Protein AF-0000000078901269 (afdb_homodimer)

Sequence (686 aa):
MTAVLRATETAPAAKPAVEALRDRLRAEAEVEPDPVHTEPATKKTQIIAIYGKGGIGKSFTLANLSYMMAQQGKKVLLIGCDPKSDTTSLLFGGKACPTIIETSTRKKLAGEQVEIGDVCFKRDGVFAMELGGPEVGRGCGGRGIIHGFETLEKLGFHDWGFDFVLLDFLGDVVCGGFGLPIARDMCQKVIVVGSNDLQSLYVANNVCSAVEYFRKLGGNVGVAGMVINKDDGTGEAAAFAEAAGIPVLASIPANEDIRRKSANYEIVARPGAQWGPMFEELARNVADAPPRRPSPLSQDGLLGLFKGESVGRNVVLEPATMEDMCGSTAVSKPSLEVIYDNVMTAVLRATETAPAAKPAVEALRDRLRAEAEVEPDPVHTEPATKKTQIIAIYGKGGIGKSFTLANLSYMMAQQGKKVLLIGCDPKSDTTSLLFGGKACPTIIETSTRKKLAGEQVEIGDVCFKRDGVFAMELGGPEVGRGCGGRGIIHGFETLEKLGFHDWGFDFVLLDFLGDVVCGGFGLPIARDMCQKVIVVGSNDLQSLYVANNVCSAVEYFRKLGGNVGVAGMVINKDDGTGEAAAFAEAAGIPVLASIPANEDIRRKSANYEIVARPGAQWGPMFEELARNVADAPPRRPSPLSQDGLLGLFKGESVGRNVVLEPATMEDMCGSTAVSKPSLEVIYDNV

Nearest PDB structures (foldseek):
  8q5v-assembly2_D  TM=9.188E-01  e=3.242E-25  Methanothermococcus thermolithotrophicus DSM 2095
  6n4l-assembly1_A  TM=9.220E-01  e=9.668E-25  Azotobacter vinelandii
  6q93-assembly3_E  TM=8.812E-01  e=4.410E-24  Azotobacter vinelandii DJ
  6q93-assembly1_B  TM=9.128E-01  e=5.001E-23  Azotobacter vinelandii DJ
  2afi-assembly1_H  TM=9.186E-01  e=6.000E-23  Azotobacter vinelandii

Solvent-accessible surface area (backbone atoms only — not comparable to full-atom values): 36587 Å² total; per-residue (Å²): 137,83,82,77,77,76,77,75,79,74,73,79,76,76,68,55,44,64,54,47,50,47,47,43,56,46,48,62,66,57,61,68,73,73,79,77,81,82,69,90,70,73,89,70,52,45,28,35,39,34,32,18,27,84,85,57,46,59,40,61,50,48,38,26,35,42,39,34,37,20,74,71,70,39,41,34,36,39,35,18,55,26,57,82,44,58,39,55,17,43,65,41,37,48,34,77,69,54,24,40,48,62,49,44,51,54,27,51,76,69,73,42,78,83,51,62,48,67,34,27,29,46,54,80,62,26,32,38,34,25,30,28,52,59,65,62,66,79,44,41,72,24,55,33,48,51,51,38,50,51,52,39,50,74,72,38,56,87,62,42,64,39,51,33,36,42,34,40,40,56,23,66,60,64,30,72,31,63,36,37,44,50,64,63,49,67,26,55,26,29,34,32,35,30,28,65,45,69,68,25,43,50,19,40,36,45,51,32,30,32,40,45,45,34,34,77,47,69,35,74,32,18,38,34,22,29,37,32,29,56,37,79,75,84,49,39,41,59,51,46,30,58,66,21,59,32,49,75,49,41,73,41,62,58,44,68,68,58,52,51,34,52,73,64,20,43,77,57,29,44,82,89,41,96,47,9,62,60,35,51,47,31,41,50,37,63,72,64,44,60,55,29,78,46,42,51,66,52,71,68,57,55,52,55,63,64,59,54,96,72,64,20,73,82,53,78,86,40,58,36,49,70,56,73,43,39,37,85,74,69,62,79,72,72,75,79,74,78,74,75,72,87,122,138,83,82,76,78,76,78,76,77,73,72,79,76,76,69,55,42,64,55,49,52,46,47,45,54,47,49,62,68,56,59,68,73,73,79,77,81,82,69,90,69,78,88,70,50,45,29,34,38,35,31,18,28,83,86,57,45,60,39,62,50,48,38,27,34,41,39,33,37,20,73,70,69,39,40,32,36,40,36,18,55,28,58,82,44,59,38,56,17,44,66,41,37,48,34,76,72,55,24,41,47,61,48,43,52,54,27,50,76,70,73,44,77,82,51,63,48,66,35,27,30,45,54,79,62,25,33,37,33,26,30,29,53,61,65,61,66,79,43,42,72,22,54,32,50,52,52,38,49,51,52,38,52,74,72,39,56,88,62,42,65,38,50,32,35,42,35,40,40,56,24,66,59,62,32,70,32,64,38,36,43,50,64,64,50,66,25,55,26,28,36,32,36,29,28,66,45,69,68,26,44,50,20,41,36,45,51,32,30,33,40,46,44,35,33,77,47,70,36,74,32,16,39,34,22,30,36,32,30,56,37,78,75,83,49,39,41,61,52,46,29,58,68,22,59,33,49,75,48,42,73,41,61,58,45,70,68,59,52,52,34,51,75,64,22,43,78,57,29,44,82,89,42,94,47,9,63,61,34,51,47,31,40,51,37,60,74,65,42,59,55,29,78,46,41,50,65,52,73,68,56,53,52,54,64,63,58,54,95,72,65,20,74,84,54,78,86,38,57,36,48,69,56,73,44,38,36,86,76,68,61,79,72,71,76,79,73,77,72,76,70,87,121

Foldseek 3Di:
DDPDPPPPPPDPDDDPPVVVLVVLVVVLVPPPQDQDPPDDADLDAAEEEEEWAPPLCLLVLVLQLQLLCQVVVFQEEEEELEQVQCSCCLVVQNDGADAPVVQCVVQVVVVHHDACVRAWDDDNNYIYGYHHADDPPSDDSLSSLSVSVVSCVVNPVSVDPGNYYYYYAYQQDPDPRRLVCLLSVVHAEYEYEAEQDLSGLVSVLVVLVSNLVSVVVVTRYFYLAYEYEQYDPPCLVVVQCVQFVHYHQAYHHNDPVSVVCVVSSHHQCDPPHPCVVRSVSSNVSVSPGGGDRTRRDDPCRSVVSVDDPDPCVPPDDDDDDPCNVPPPPPPPPPPPPPPPPPD/DDPDPPDPPPDPDDDPPVVVLVVLVVVLVPPPQDQDPPDDADLDAAEEEEEWAPPLCLLVLVLQLQLLCQVVVFQEEEEELEQVQCSCCLVVQNDGADAPVVQCVVQVVVVHHDACVRAWDDDNNYIYGYHHADDPPSDDSLSSLSVSVVSCVVNPVSVDPGNYYYYYAYQQDPDPRRLVCLLSVVHAEYEYEAEQDLSGLVSVLVVLVSNLVSVVVVTRYFYLAYEYEQYDPPCLVVVQCVQFVHYHQAYHHNDPVSVVCVVSSHHQCDPPHPCVVRSVSSSVSVSPGGGDRTRRDDPVRSVVSVDDPDPCVPPDDDDDDPCNVPPPPPPPPPPPPPPPPPD

Structure (mmCIF, N/CA/C/O backbone):
data_AF-0000000078901269-model_v1
#
loop_
_entity.id
_entity.type
_entity.pdbx_description
1 polymer 'Chlorophyllide reductase iron protein subunit X'
#
loop_
_atom_site.group_PDB
_atom_site.id
_atom_site.type_symbol
_atom_site.label_atom_id
_atom_site.label_alt_id
_atom_site.label_comp_id
_atom_site.label_asym_id
_atom_site.label_entity_id
_atom_site.label_seq_id
_atom_site.pdbx_PDB_ins_code
_atom_site.Cartn_x
_atom_site.Cartn_y
_atom_site.Cartn_z
_atom_site.occupancy
_atom_site.B_iso_or_equiv
_atom_site.auth_seq_id
_atom_site.auth_comp_id
_atom_site.auth_asym_id
_atom_site.auth_atom_id
_atom_site.pdbx_PDB_model_num
ATOM 1 N N . MET A 1 1 ? -28.328 -19.609 61.062 1 29.62 1 MET A N 1
ATOM 2 C CA . MET A 1 1 ? -27.625 -20.094 59.844 1 29.62 1 MET A CA 1
ATOM 3 C C . MET A 1 1 ? -27.156 -18.938 59 1 29.62 1 MET A C 1
ATOM 5 O O . MET A 1 1 ? -27.969 -18.203 58.406 1 29.62 1 MET A O 1
ATOM 9 N N . THR A 1 2 ? -26.016 -18.266 59.312 1 26.92 2 THR A N 1
ATOM 10 C CA . THR A 1 2 ? -25.391 -17.047 58.812 1 26.92 2 THR A CA 1
ATOM 11 C C . THR A 1 2 ? -24.797 -17.25 57.438 1 26.92 2 THR A C 1
ATOM 13 O O . THR A 1 2 ? -23.922 -18.094 57.25 1 26.92 2 THR A O 1
ATOM 16 N N . ALA A 1 3 ? -25.562 -17 56.312 1 30.73 3 ALA A N 1
ATOM 17 C CA . ALA A 1 3 ? -25.156 -17.094 54.906 1 30.73 3 ALA A CA 1
ATOM 18 C C . ALA A 1 3 ? -23.891 -16.281 54.656 1 30.73 3 ALA A C 1
ATOM 20 O O . ALA A 1 3 ? -23.859 -15.062 54.875 1 30.73 3 ALA A O 1
ATOM 21 N N . VAL A 1 4 ? -22.719 -16.859 54.75 1 30.45 4 VAL A N 1
ATOM 22 C CA . VAL A 1 4 ? -21.406 -16.281 54.469 1 30.45 4 VAL A CA 1
ATOM 23 C C . VAL A 1 4 ? -21.359 -15.797 53.031 1 30.45 4 VAL A C 1
ATOM 25 O O . VAL A 1 4 ? -21.625 -16.562 52.094 1 30.45 4 VAL A O 1
ATOM 28 N N . LEU A 1 5 ? -21.516 -14.531 52.719 1 29.55 5 LEU A N 1
ATOM 29 C CA . LEU A 1 5 ? -21.406 -13.844 51.438 1 29.55 5 LEU A CA 1
ATOM 30 C C . LEU A 1 5 ? -20.062 -14.125 50.781 1 29.55 5 LEU A C 1
ATOM 32 O O . LEU A 1 5 ? -19.016 -13.789 51.344 1 29.55 5 LEU A O 1
ATOM 36 N N . ARG A 1 6 ? -19.938 -15.242 50.031 1 29.81 6 ARG A N 1
ATOM 37 C CA . ARG A 1 6 ? -18.75 -15.539 49.25 1 29.81 6 ARG A CA 1
ATOM 38 C C . ARG A 1 6 ? -18.297 -14.328 48.469 1 29.81 6 ARG A C 1
ATOM 40 O O . ARG A 1 6 ? -19.078 -13.742 47.719 1 29.81 6 ARG A O 1
ATOM 47 N N . ALA A 1 7 ? -17.188 -13.695 48.906 1 31.67 7 ALA A N 1
ATOM 48 C CA . ALA A 1 7 ? -16.438 -12.617 48.281 1 31.67 7 ALA A CA 1
ATOM 49 C C . ALA A 1 7 ? -16.234 -12.906 46.781 1 31.67 7 ALA A C 1
ATOM 51 O O . ALA A 1 7 ? -15.68 -13.945 46.438 1 31.67 7 ALA A O 1
ATOM 52 N N . THR A 1 8 ? -17.094 -12.422 45.906 1 31.47 8 THR A N 1
ATOM 53 C CA . THR A 1 8 ? -17.016 -12.492 44.438 1 31.47 8 THR A CA 1
ATOM 54 C C . THR A 1 8 ? -15.602 -12.148 43.969 1 31.47 8 THR A C 1
ATOM 56 O O . THR A 1 8 ? -15.047 -11.117 44.344 1 31.47 8 THR A O 1
ATOM 59 N N . GLU A 1 9 ? -14.727 -13.109 43.719 1 32.41 9 GLU A N 1
ATOM 60 C CA . GLU A 1 9 ? -13.422 -13.031 43.062 1 32.41 9 GLU A CA 1
ATOM 61 C C . GLU A 1 9 ? -13.461 -12.078 41.875 1 32.41 9 GLU A C 1
ATOM 63 O O . GLU A 1 9 ? -14.266 -12.25 40.969 1 32.41 9 GLU A O 1
ATOM 68 N N . THR A 1 10 ? -13.148 -10.758 42.156 1 31.56 10 THR A N 1
ATOM 69 C CA . THR A 1 10 ? -13.008 -9.688 41.156 1 31.56 10 THR A CA 1
ATOM 70 C C . THR A 1 10 ? -12.227 -10.18 39.938 1 31.56 10 THR A C 1
ATOM 72 O O . THR A 1 10 ? -11.172 -10.805 40.094 1 31.56 10 THR A O 1
ATOM 75 N N . ALA A 1 11 ? -12.93 -10.453 38.812 1 33.09 11 ALA A N 1
ATOM 76 C CA . ALA A 1 11 ? -12.352 -10.773 37.5 1 33.09 11 ALA A CA 1
ATOM 77 C C . ALA A 1 11 ? -11.07 -9.977 37.281 1 33.09 11 ALA A C 1
ATOM 79 O O . ALA A 1 11 ? -10.984 -8.805 37.625 1 33.09 11 ALA A O 1
ATOM 80 N N . PRO A 1 12 ? -9.914 -10.625 37.062 1 34.69 12 PRO A N 1
ATOM 81 C CA . PRO A 1 12 ? -8.656 -9.906 36.844 1 34.69 12 PRO A CA 1
ATOM 82 C C . PRO A 1 12 ? -8.82 -8.695 35.938 1 34.69 12 PRO A C 1
ATOM 84 O O . PRO A 1 12 ? -9.672 -8.695 35.031 1 34.69 12 PRO A O 1
ATOM 87 N N . ALA A 1 13 ? -8.547 -7.484 36.375 1 35.19 13 ALA A N 1
ATOM 88 C CA . ALA A 1 13 ? -8.586 -6.215 35.656 1 35.19 13 ALA A CA 1
ATOM 89 C C . ALA A 1 13 ? -8.055 -6.367 34.25 1 35.19 13 ALA A C 1
ATOM 91 O O . ALA A 1 13 ? -6.988 -6.949 34.031 1 35.19 13 ALA A O 1
ATOM 92 N N . ALA A 1 14 ? -8.961 -6.305 33.281 1 38 14 ALA A N 1
ATOM 93 C CA . ALA A 1 14 ? -8.664 -6.352 31.844 1 38 14 ALA A CA 1
ATOM 94 C C . ALA A 1 14 ? -7.355 -5.629 31.531 1 38 14 ALA A C 1
ATOM 96 O O . ALA A 1 14 ? -7.168 -4.477 31.922 1 38 14 ALA A O 1
ATOM 97 N N . LYS A 1 15 ? -6.312 -6.312 31.25 1 44.53 15 LYS A N 1
ATOM 98 C CA . LYS A 1 15 ? -5.012 -5.742 30.906 1 44.53 15 LYS A CA 1
ATOM 99 C C . LYS A 1 15 ? -5.164 -4.551 29.969 1 44.53 15 LYS A C 1
ATOM 101 O O . LYS A 1 15 ? -5.957 -4.594 29.031 1 44.53 15 LYS A O 1
ATOM 106 N N . PRO A 1 16 ? -4.66 -3.383 30.281 1 42.88 16 PRO A N 1
ATOM 107 C CA . PRO A 1 16 ? -4.809 -2.229 29.391 1 42.88 16 PRO A CA 1
ATOM 108 C C . PRO A 1 16 ? -4.484 -2.555 27.938 1 42.88 16 PRO A C 1
ATOM 110 O O . PRO A 1 16 ? -3.645 -3.42 27.672 1 42.88 16 PRO A O 1
ATOM 113 N N . ALA A 1 17 ? -5.289 -2.162 27.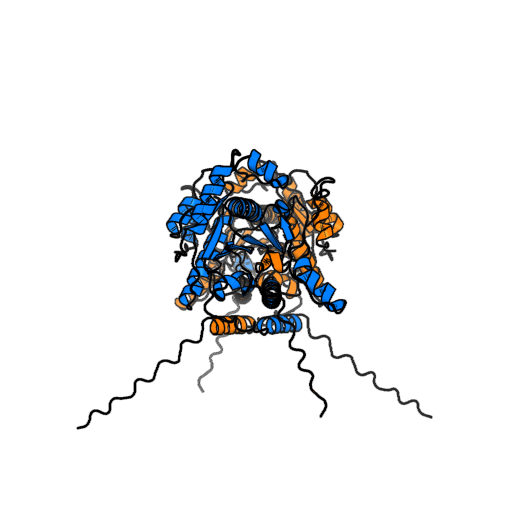109 1 47.38 17 ALA A N 1
ATOM 114 C CA . ALA A 1 17 ? -5.273 -2.414 25.672 1 47.38 17 ALA A CA 1
ATOM 115 C C . ALA A 1 17 ? -3.854 -2.33 25.109 1 47.38 17 ALA A C 1
ATOM 117 O O . ALA A 1 17 ? -3.473 -3.121 24.25 1 47.38 17 ALA A O 1
ATOM 118 N N . VAL A 1 18 ? -3.082 -1.47 25.641 1 46.75 18 VAL A N 1
ATOM 119 C CA . VAL A 1 18 ? -1.693 -1.274 25.25 1 46.75 18 VAL A CA 1
ATOM 120 C C . VAL A 1 18 ? -0.869 -2.506 25.609 1 46.75 18 VAL A C 1
ATOM 122 O O . VAL A 1 18 ? -0.021 -2.951 24.844 1 46.75 18 VAL A O 1
ATOM 125 N N . GLU A 1 19 ? -1.131 -2.971 26.734 1 51.53 19 GLU A N 1
ATOM 126 C CA . GLU A 1 19 ? -0.401 -4.152 27.188 1 51.53 19 GLU A CA 1
ATOM 127 C C . GLU A 1 19 ? -0.79 -5.383 26.375 1 51.53 19 GLU A C 1
ATOM 129 O O . GLU A 1 19 ? 0.065 -6.203 26.047 1 51.53 19 GLU A O 1
ATOM 134 N N . ALA A 1 20 ? -1.942 -5.383 26.125 1 50.22 20 ALA A N 1
ATOM 135 C CA . ALA A 1 20 ? -2.389 -6.508 25.312 1 50.22 20 ALA A CA 1
ATOM 136 C C . ALA A 1 20 ? -1.814 -6.426 23.906 1 50.22 20 ALA A C 1
ATOM 138 O O . ALA A 1 20 ? -1.394 -7.438 23.344 1 50.22 20 ALA A O 1
ATOM 139 N N . LEU A 1 21 ? -1.851 -5.254 23.344 1 48.81 21 LEU A N 1
ATOM 140 C CA . LEU A 1 21 ? -1.222 -5.078 22.031 1 48.81 21 LEU A CA 1
ATOM 141 C C . LEU A 1 21 ? 0.27 -5.391 22.109 1 48.81 21 LEU A C 1
ATOM 143 O O . LEU A 1 21 ? 0.813 -6.043 21.219 1 48.81 21 LEU A O 1
ATOM 147 N N . ARG A 1 22 ? 0.802 -5.023 23.219 1 47.97 22 ARG A N 1
ATOM 148 C CA . ARG A 1 22 ? 2.203 -5.336 23.469 1 47.97 22 ARG A CA 1
ATOM 149 C C . ARG A 1 22 ? 2.43 -6.844 23.516 1 47.97 22 ARG A C 1
ATOM 151 O O . ARG A 1 22 ? 3.398 -7.348 22.938 1 47.97 22 ARG A O 1
ATOM 158 N N . ASP A 1 23 ? 1.684 -7.477 24.234 1 49.25 23 ASP A N 1
ATOM 159 C CA . ASP A 1 23 ? 1.761 -8.93 24.375 1 49.25 23 ASP A CA 1
ATOM 160 C C . ASP A 1 23 ? 1.513 -9.625 23.047 1 49.25 23 ASP A C 1
ATOM 162 O O . ASP A 1 23 ? 2.178 -10.609 22.719 1 49.25 23 ASP A O 1
ATOM 166 N N . ARG A 1 24 ? 0.74 -9.047 22.453 1 47.38 24 ARG A N 1
ATOM 167 C CA . ARG A 1 24 ? 0.407 -9.648 21.172 1 47.38 24 ARG A CA 1
ATOM 168 C C . ARG A 1 24 ? 1.515 -9.414 20.156 1 47.38 24 ARG A C 1
ATOM 170 O O . ARG A 1 24 ? 1.889 -10.328 19.406 1 47.38 24 ARG A O 1
ATOM 177 N N . LEU A 1 25 ? 1.913 -8.234 20.172 1 45.38 25 LEU A N 1
ATOM 178 C CA . LEU A 1 25 ? 3.045 -7.953 19.297 1 45.38 25 LEU A CA 1
ATOM 179 C C . LEU A 1 25 ? 4.273 -8.758 19.734 1 45.38 25 LEU A C 1
ATOM 181 O O . LEU A 1 25 ? 5.023 -9.242 18.875 1 45.38 25 LEU A O 1
ATOM 185 N N . ARG A 1 26 ? 4.375 -9.023 21 1 44.47 26 ARG A N 1
ATOM 186 C CA . ARG A 1 26 ? 5.387 -9.906 21.562 1 44.47 26 ARG A CA 1
ATOM 187 C C . ARG A 1 26 ? 5.113 -11.359 21.188 1 44.47 26 ARG A C 1
ATOM 189 O O . ARG A 1 26 ? 6.035 -12.102 20.844 1 44.47 26 ARG A O 1
ATOM 196 N N . ALA A 1 27 ? 3.996 -11.758 21.406 1 44.81 27 ALA A N 1
ATOM 197 C CA . ALA A 1 27 ? 3.621 -13.125 21.078 1 44.81 27 ALA A CA 1
ATOM 198 C C . ALA A 1 27 ? 3.777 -13.391 19.578 1 44.81 27 ALA A C 1
ATOM 200 O O . ALA A 1 27 ? 4.211 -14.469 19.172 1 44.81 27 ALA A O 1
ATOM 201 N N . GLU A 1 28 ? 3.34 -12.539 18.859 1 40.75 28 GLU A N 1
ATOM 202 C CA . GLU A 1 28 ? 3.486 -12.68 17.406 1 40.75 28 GLU A CA 1
ATOM 203 C C . GLU A 1 28 ? 4.957 -12.695 17 1 40.75 28 GLU A C 1
ATOM 205 O O . GLU A 1 28 ? 5.352 -13.422 16.094 1 40.75 28 GLU A O 1
ATOM 210 N N . ALA A 1 29 ? 5.715 -11.914 17.688 1 37.09 29 ALA A N 1
ATOM 211 C CA . ALA A 1 29 ? 7.164 -11.922 17.5 1 37.09 29 ALA A CA 1
ATOM 212 C C . ALA A 1 29 ? 7.773 -13.227 18 1 37.09 29 ALA A C 1
ATOM 214 O O . ALA A 1 29 ? 8.875 -13.602 17.594 1 37.09 29 ALA A O 1
ATOM 215 N N . GLU A 1 30 ? 7.066 -13.898 18.906 1 37.66 30 GLU A N 1
ATOM 216 C CA . GLU A 1 30 ? 7.574 -15.117 19.531 1 37.66 30 GLU A CA 1
ATOM 217 C C . GLU A 1 30 ? 7.246 -16.344 18.672 1 37.66 30 GLU A C 1
ATOM 219 O O . GLU A 1 30 ? 7.723 -17.453 18.969 1 37.66 30 GLU A O 1
ATOM 224 N N . VAL A 1 31 ? 6.309 -16.375 17.938 1 34.97 31 VAL A N 1
ATOM 225 C CA . VAL A 1 31 ? 6.094 -17.609 17.203 1 34.97 31 VAL A CA 1
ATOM 226 C C . VAL A 1 31 ? 7.254 -17.844 16.234 1 34.97 31 VAL A C 1
ATOM 228 O O . VAL A 1 31 ? 7.426 -17.109 15.266 1 34.97 31 VAL A O 1
ATOM 231 N N . GLU A 1 32 ? 8.242 -18.516 16.656 1 35.09 32 GLU A N 1
ATOM 232 C CA . GLU A 1 32 ? 9.352 -19.031 15.867 1 35.09 32 GLU A CA 1
ATOM 233 C C . GLU A 1 32 ? 8.852 -19.891 14.695 1 35.09 32 GLU A C 1
ATOM 235 O O . GLU A 1 32 ? 8.102 -20.844 14.898 1 35.09 32 GLU A O 1
ATOM 240 N N . PRO A 1 33 ? 8.789 -19.328 13.531 1 35.03 33 PRO A N 1
ATOM 241 C CA . PRO A 1 33 ? 8.453 -20.422 12.594 1 35.03 33 PRO A CA 1
ATOM 242 C C . PRO A 1 33 ? 9.422 -21.594 12.695 1 35.03 33 PRO A C 1
ATOM 244 O O . PRO A 1 33 ? 10.57 -21.422 13.117 1 35.03 33 PRO A O 1
ATOM 247 N N . ASP A 1 34 ? 9.039 -22.797 12.727 1 36.16 34 ASP A N 1
ATOM 248 C CA . ASP A 1 34 ? 9.867 -23.984 12.594 1 36.16 34 ASP A CA 1
ATOM 249 C C . ASP A 1 34 ? 10.922 -23.812 11.5 1 36.16 34 ASP A C 1
ATOM 251 O O . ASP A 1 34 ? 10.656 -23.156 10.484 1 36.16 34 ASP A O 1
ATOM 255 N N . PRO A 1 35 ? 12.195 -23.984 11.805 1 36.75 35 PRO A N 1
ATOM 256 C CA . PRO A 1 35 ? 13.242 -23.922 10.781 1 36.75 35 PRO A CA 1
ATOM 257 C C . PRO A 1 35 ? 12.828 -24.594 9.477 1 36.75 35 PRO A C 1
ATOM 259 O O . PRO A 1 35 ? 12.195 -25.656 9.508 1 36.75 35 PRO A O 1
ATOM 262 N N . VAL A 1 36 ? 12.727 -23.828 8.438 1 38.34 36 VAL A N 1
ATOM 263 C CA . VAL A 1 36 ? 12.469 -24.469 7.152 1 38.34 36 VAL A CA 1
ATOM 264 C C . VAL A 1 36 ? 13.57 -25.484 6.852 1 38.34 36 VAL A C 1
ATOM 266 O O . VAL A 1 36 ? 14.742 -25.234 7.125 1 38.34 36 VAL A O 1
ATOM 269 N N . HIS A 1 37 ? 13.328 -26.734 6.754 1 36.56 37 HIS A N 1
ATOM 270 C CA . HIS A 1 37 ? 14.234 -27.812 6.383 1 36.56 37 HIS A CA 1
ATOM 271 C C . HIS A 1 37 ? 14.961 -27.5 5.078 1 36.56 37 HIS A C 1
ATOM 273 O O . HIS A 1 37 ? 14.336 -27.109 4.09 1 36.56 37 HIS A O 1
ATOM 279 N N . THR A 1 38 ? 16.203 -27.078 5.086 1 38.75 38 THR A N 1
ATOM 280 C CA . THR A 1 38 ? 17.078 -26.797 3.955 1 38.75 38 THR A CA 1
ATOM 281 C C . THR A 1 38 ? 17.5 -28.094 3.27 1 38.75 38 THR A C 1
ATOM 283 O O . THR A 1 38 ? 18.672 -28.484 3.361 1 38.75 38 THR A O 1
ATOM 286 N N . GLU A 1 39 ? 16.766 -29.156 3.141 1 38.66 39 GLU A N 1
ATOM 287 C CA . GLU A 1 39 ? 17.328 -30.281 2.422 1 38.66 39 GLU A CA 1
ATOM 288 C C . GLU A 1 39 ? 17.5 -29.969 0.94 1 38.66 39 GLU A C 1
ATOM 290 O O . GLU A 1 39 ? 16.781 -29.141 0.381 1 38.66 39 GLU A O 1
ATOM 295 N N . PRO A 1 40 ? 18.578 -30.562 0.203 1 37.44 40 PRO A N 1
ATOM 296 C CA . PRO A 1 40 ? 18.891 -30.422 -1.22 1 37.44 40 PRO A CA 1
ATOM 297 C C . PRO A 1 40 ? 17.734 -30.828 -2.127 1 37.44 40 PRO A C 1
ATOM 299 O O . PRO A 1 40 ? 17.203 -31.938 -1.991 1 37.44 40 PRO A O 1
ATOM 302 N N . ALA A 1 41 ? 16.828 -30.047 -2.639 1 39.5 41 ALA A N 1
ATOM 303 C CA . ALA A 1 41 ? 15.711 -30.312 -3.539 1 39.5 41 ALA A CA 1
ATOM 304 C C . ALA A 1 41 ? 16.188 -30.969 -4.828 1 39.5 41 ALA A C 1
ATOM 306 O O . ALA A 1 41 ? 17.219 -30.594 -5.383 1 39.5 41 ALA A O 1
ATOM 307 N N . THR A 1 42 ? 15.883 -32.219 -5.215 1 40.84 42 THR A N 1
ATOM 308 C CA . THR A 1 42 ? 15.836 -32.781 -6.551 1 40.84 42 THR A CA 1
ATOM 309 C C . THR A 1 42 ? 15.406 -31.75 -7.582 1 40.84 42 THR A C 1
ATOM 311 O O . THR A 1 42 ? 16.141 -30.797 -7.859 1 40.84 42 THR A O 1
ATOM 314 N N . LYS A 1 43 ? 14.445 -31.969 -8.695 1 52.19 43 LYS A N 1
ATOM 315 C CA . LYS A 1 43 ? 14.125 -31.016 -9.766 1 52.19 43 LYS A CA 1
ATOM 316 C C . LYS A 1 43 ? 13.75 -29.656 -9.195 1 52.19 43 LYS A C 1
ATOM 318 O O . LYS A 1 43 ? 12.836 -29.547 -8.375 1 52.19 43 LYS A O 1
ATOM 323 N N . LYS A 1 44 ? 14.602 -28.594 -9.344 1 74.69 44 LYS A N 1
ATOM 324 C CA . LYS A 1 44 ? 14.672 -27.438 -8.461 1 74.69 44 LYS A CA 1
ATOM 325 C C . LYS A 1 44 ? 13.578 -26.438 -8.789 1 74.69 44 LYS A C 1
ATOM 327 O O . LYS A 1 44 ? 13.57 -25.844 -9.867 1 74.69 44 LYS A O 1
ATOM 332 N N . THR A 1 45 ? 12.383 -26.609 -8.367 1 90.56 45 THR A N 1
ATOM 333 C CA . THR A 1 45 ? 11.289 -25.656 -8.438 1 90.56 45 THR A CA 1
ATOM 334 C C . THR A 1 45 ? 11.812 -24.219 -8.273 1 90.56 45 THR A C 1
ATOM 336 O O . THR A 1 45 ? 12.609 -23.953 -7.371 1 90.56 45 THR A O 1
ATOM 339 N N . GLN A 1 46 ? 11.57 -23.453 -9.367 1 94.31 46 GLN A N 1
ATOM 340 C CA . GLN A 1 46 ? 11.891 -22.047 -9.219 1 94.31 46 GLN A CA 1
ATOM 341 C C . GLN A 1 46 ? 10.773 -21.297 -8.5 1 94.31 46 GLN A C 1
ATOM 343 O O . GLN A 1 46 ? 9.664 -21.156 -9.031 1 94.31 46 GLN A O 1
ATOM 348 N N . ILE A 1 47 ? 11.07 -20.812 -7.32 1 94.81 47 ILE A N 1
ATOM 349 C CA . ILE A 1 47 ? 10.133 -20.016 -6.543 1 94.81 47 ILE A CA 1
ATOM 350 C C . ILE A 1 47 ? 10.453 -18.531 -6.703 1 94.81 47 ILE A C 1
ATOM 352 O O . ILE A 1 47 ? 11.562 -18.094 -6.383 1 94.81 47 ILE A O 1
ATOM 356 N N . ILE A 1 48 ? 9.461 -17.828 -7.184 1 96.38 48 ILE A N 1
ATOM 357 C CA . ILE A 1 48 ? 9.664 -16.422 -7.512 1 96.38 48 ILE A CA 1
ATOM 358 C C . ILE A 1 48 ? 8.656 -15.562 -6.746 1 96.38 48 ILE A C 1
ATOM 360 O O . ILE A 1 48 ? 7.449 -15.797 -6.816 1 96.38 48 ILE A O 1
ATOM 364 N N . ALA A 1 49 ? 9.148 -14.602 -6.004 1 94.94 49 ALA A N 1
ATOM 365 C CA . ALA A 1 49 ? 8.289 -13.641 -5.32 1 94.94 49 ALA A CA 1
ATOM 366 C C . ALA A 1 49 ? 8.109 -12.375 -6.145 1 94.94 49 ALA A C 1
ATOM 368 O O . ALA A 1 49 ? 9.078 -11.805 -6.637 1 94.94 49 ALA A O 1
ATOM 369 N N . ILE A 1 50 ? 6.859 -11.992 -6.309 1 96.06 50 ILE A N 1
ATOM 370 C CA . ILE A 1 50 ? 6.555 -10.797 -7.094 1 96.06 50 ILE A CA 1
ATOM 371 C C . ILE A 1 50 ? 6.023 -9.703 -6.176 1 96.06 50 ILE A C 1
ATOM 373 O O . ILE A 1 50 ? 5.102 -9.93 -5.391 1 96.06 50 ILE A O 1
ATOM 377 N N . TYR A 1 51 ? 6.656 -8.516 -6.277 1 93.62 51 TYR A N 1
ATOM 378 C CA . TYR A 1 51 ? 6.27 -7.371 -5.465 1 93.62 51 TYR A CA 1
ATOM 379 C C . TYR A 1 51 ? 5.863 -6.191 -6.336 1 93.62 51 TYR A C 1
ATOM 381 O O . TYR A 1 51 ? 6.289 -6.09 -7.492 1 93.62 51 TYR A O 1
ATOM 389 N N . GLY A 1 52 ? 5.117 -5.344 -5.785 1 92.19 52 GLY A N 1
ATOM 390 C CA . GLY A 1 52 ? 4.688 -4.105 -6.41 1 92.19 52 GLY A CA 1
ATOM 391 C C . GLY A 1 52 ? 3.627 -3.369 -5.613 1 92.19 52 GLY A C 1
ATOM 392 O O . GLY A 1 52 ? 2.996 -3.949 -4.73 1 92.19 52 GLY A O 1
ATOM 393 N N . LYS A 1 53 ? 3.533 -2.148 -6.016 1 87.56 53 LYS A N 1
ATOM 394 C CA . LYS A 1 53 ? 2.5 -1.346 -5.367 1 87.56 53 LYS A CA 1
ATOM 395 C C . LYS A 1 53 ? 1.12 -1.971 -5.555 1 87.56 53 LYS A C 1
ATOM 397 O O . LYS A 1 53 ? 0.838 -2.562 -6.598 1 87.56 53 LYS A O 1
ATOM 402 N N . GLY A 1 54 ? 0.26 -1.807 -4.508 1 85.5 54 GLY A N 1
ATOM 403 C CA . GLY A 1 54 ? -1.117 -2.232 -4.695 1 85.5 54 GLY A CA 1
ATOM 404 C C . GLY A 1 54 ? -1.78 -1.588 -5.898 1 85.5 54 GLY A C 1
ATOM 405 O O . GLY A 1 54 ? -1.698 -0.372 -6.082 1 85.5 54 GLY A O 1
ATOM 406 N N . GLY A 1 55 ? -2.396 -2.365 -6.77 1 85.81 55 GLY A N 1
ATOM 407 C CA . GLY A 1 55 ? -3.121 -1.86 -7.926 1 85.81 55 GLY A CA 1
ATOM 408 C C . GLY A 1 55 ? -2.236 -1.648 -9.141 1 85.81 55 GLY A C 1
ATOM 409 O O . GLY A 1 55 ? -2.711 -1.211 -10.188 1 85.81 55 GLY A O 1
ATOM 410 N N . ILE A 1 56 ? -1.034 -2.029 -9.07 1 91.06 56 ILE A N 1
ATOM 411 C CA . ILE A 1 56 ? -0.082 -1.747 -10.141 1 91.06 56 ILE A CA 1
ATOM 412 C C . ILE A 1 56 ? -0.289 -2.734 -11.289 1 91.06 56 ILE A C 1
ATOM 414 O O . ILE A 1 56 ? 0.236 -2.539 -12.383 1 91.06 56 ILE A O 1
ATOM 418 N N . GLY A 1 57 ? -0.971 -3.836 -11.031 1 93.38 57 GLY A N 1
ATOM 419 C CA . GLY A 1 57 ? -1.236 -4.82 -12.07 1 93.38 57 GLY A CA 1
ATOM 420 C C . GLY A 1 57 ? -0.471 -6.113 -11.875 1 93.38 57 GLY A C 1
ATOM 421 O O . GLY A 1 57 ? -0.191 -6.828 -12.836 1 93.38 57 GLY A O 1
ATOM 422 N N . LYS A 1 58 ? -0.101 -6.422 -10.688 1 95.06 58 LYS A N 1
ATOM 423 C CA . LYS A 1 58 ? 0.602 -7.668 -10.398 1 95.06 58 LYS A CA 1
ATOM 424 C C . LYS A 1 58 ? -0.262 -8.875 -10.742 1 95.06 58 LYS A C 1
ATOM 426 O O . LYS A 1 58 ? 0.191 -9.789 -11.438 1 95.06 58 LYS A O 1
ATOM 431 N N . SER A 1 59 ? -1.515 -8.859 -10.258 1 94.88 59 SER A N 1
ATOM 432 C CA . SER A 1 59 ? -2.404 -9.992 -10.484 1 94.88 59 SER A CA 1
ATOM 433 C C . SER A 1 59 ? -2.643 -10.227 -11.969 1 94.88 59 SER A C 1
ATOM 435 O O . SER A 1 59 ? -2.631 -11.367 -12.438 1 94.88 59 SER A O 1
ATOM 437 N N . PHE A 1 60 ? -2.84 -9.141 -12.664 1 95.25 60 PHE A N 1
ATOM 438 C CA . PHE A 1 60 ? -3.008 -9.211 -14.109 1 95.25 60 PHE A CA 1
ATOM 439 C C . PHE A 1 60 ? -1.778 -9.828 -14.766 1 95.25 60 PHE A C 1
ATOM 441 O O . PHE A 1 60 ? -1.897 -10.742 -15.586 1 95.25 60 PHE A O 1
ATOM 448 N N . THR A 1 61 ? -0.646 -9.305 -14.414 1 97.5 61 THR A N 1
ATOM 449 C CA . THR A 1 61 ? 0.621 -9.766 -14.969 1 97.5 61 THR A CA 1
ATOM 450 C C . THR A 1 61 ? 0.845 -11.242 -14.664 1 97.5 61 THR A C 1
ATOM 452 O O . THR A 1 61 ? 1.197 -12.023 -15.547 1 97.5 61 THR A O 1
ATOM 455 N N . LEU A 1 62 ? 0.562 -11.633 -13.477 1 97.94 62 LEU A N 1
ATOM 456 C CA . LEU A 1 62 ? 0.85 -12.992 -13.031 1 97.94 62 LEU A CA 1
ATOM 457 C C . LEU A 1 62 ? -0.149 -13.977 -13.617 1 97.94 62 LEU A C 1
ATOM 459 O O . LEU A 1 62 ? 0.207 -15.117 -13.922 1 97.94 62 LEU A O 1
ATOM 463 N N . ALA A 1 63 ? -1.413 -13.586 -13.727 1 97.44 63 ALA A N 1
ATOM 464 C CA . ALA A 1 63 ? -2.395 -14.461 -14.367 1 97.44 63 ALA A CA 1
ATOM 465 C C . ALA A 1 63 ? -1.994 -14.773 -15.805 1 97.44 63 ALA A C 1
ATOM 467 O O . ALA A 1 63 ? -2.014 -15.93 -16.234 1 97.44 63 ALA A O 1
ATOM 468 N N . ASN A 1 64 ? -1.588 -13.766 -16.5 1 98.38 64 ASN A N 1
ATOM 469 C CA . ASN A 1 64 ? -1.212 -13.945 -17.891 1 98.38 64 ASN A CA 1
ATOM 470 C C . ASN A 1 64 ? 0.124 -14.672 -18.031 1 98.38 64 ASN A C 1
ATOM 472 O O . ASN A 1 64 ? 0.295 -15.508 -18.906 1 98.38 64 ASN A O 1
ATOM 476 N N . LEU A 1 65 ? 1.071 -14.359 -17.172 1 98.5 65 LEU A N 1
ATOM 477 C CA . LEU A 1 65 ? 2.365 -15.031 -17.172 1 98.5 65 LEU A CA 1
ATOM 478 C C . LEU A 1 65 ? 2.203 -16.516 -16.875 1 98.5 65 LEU A C 1
ATOM 480 O O . LEU A 1 65 ? 2.732 -17.359 -17.609 1 98.5 65 LEU A O 1
ATOM 484 N N . SER A 1 66 ? 1.48 -16.844 -15.836 1 98.5 66 SER A N 1
ATOM 485 C CA . SER A 1 66 ? 1.286 -18.234 -15.469 1 98.5 66 SER A CA 1
ATOM 486 C C . SER A 1 66 ? 0.542 -19 -16.562 1 98.5 66 SER A C 1
ATOM 488 O O . SER A 1 66 ? 0.87 -20.156 -16.859 1 98.5 66 SER A O 1
ATOM 490 N N . TYR A 1 67 ? -0.467 -18.344 -17.172 1 98.12 67 TYR A N 1
ATOM 491 C CA . TYR A 1 67 ? -1.173 -18.922 -18.297 1 98.12 67 TYR A CA 1
ATOM 492 C C . TYR A 1 67 ? -0.206 -19.266 -19.422 1 98.12 67 TYR A C 1
ATOM 494 O O . TYR A 1 67 ? -0.202 -20.391 -19.938 1 98.12 67 TYR A O 1
ATOM 502 N N . MET A 1 68 ? 0.563 -18.312 -19.781 1 98.31 68 MET A N 1
ATOM 503 C CA . MET A 1 68 ? 1.5 -18.5 -20.891 1 98.31 68 MET A CA 1
ATOM 504 C C . MET A 1 68 ? 2.51 -19.594 -20.562 1 98.31 68 MET A C 1
ATOM 506 O O . MET A 1 68 ? 2.803 -20.438 -21.406 1 98.31 68 MET A O 1
ATOM 510 N N . MET A 1 69 ? 3.031 -19.609 -19.344 1 97.88 69 MET A N 1
ATOM 511 C CA . MET A 1 69 ? 3.969 -20.641 -18.922 1 97.88 69 MET A CA 1
ATOM 512 C C . MET A 1 69 ? 3.334 -22.016 -19.031 1 97.88 69 MET A C 1
ATOM 514 O O . MET A 1 69 ? 3.973 -22.969 -19.5 1 97.88 69 MET A O 1
ATOM 518 N N . ALA A 1 70 ? 2.104 -22.125 -18.656 1 97.81 70 ALA A N 1
ATOM 519 C CA . ALA A 1 70 ? 1.383 -23.391 -18.766 1 97.81 70 ALA A CA 1
ATOM 520 C C . ALA A 1 70 ? 1.229 -23.812 -20.219 1 97.81 70 ALA A C 1
ATOM 522 O O . ALA A 1 70 ? 1.417 -24.969 -20.562 1 97.81 70 ALA A O 1
ATOM 523 N N . GLN A 1 71 ? 0.899 -22.828 -21.062 1 96.88 71 GLN A N 1
ATOM 524 C CA . GLN A 1 71 ? 0.76 -23.109 -22.484 1 96.88 71 GLN A CA 1
ATOM 525 C C . GLN A 1 71 ? 2.084 -23.578 -23.078 1 96.88 71 GLN A C 1
ATOM 527 O O . GLN A 1 71 ? 2.098 -24.328 -24.062 1 96.88 71 GLN A O 1
ATOM 532 N N . GLN A 1 72 ? 3.15 -23.219 -22.438 1 96.25 72 GLN A N 1
ATOM 533 C CA . GLN A 1 72 ? 4.48 -23.609 -22.891 1 96.25 72 GLN A CA 1
ATOM 534 C C . GLN A 1 72 ? 4.914 -24.938 -22.266 1 96.25 72 GLN A C 1
ATOM 536 O O . GLN A 1 72 ? 6.078 -25.328 -22.375 1 96.25 72 GLN A O 1
ATOM 541 N N . GLY A 1 73 ? 4.074 -25.531 -21.5 1 95.69 73 GLY A N 1
ATOM 542 C CA . GLY A 1 73 ? 4.305 -26.875 -21.016 1 95.69 73 GLY A CA 1
ATOM 543 C C . GLY A 1 73 ? 4.895 -26.906 -19.609 1 95.69 73 GLY A C 1
ATOM 544 O O . GLY A 1 73 ? 5.312 -27.969 -19.125 1 95.69 73 GLY A O 1
ATOM 545 N N . LYS A 1 74 ? 4.922 -25.781 -19 1 96.88 74 LYS A N 1
ATOM 546 C CA . LYS A 1 74 ? 5.445 -25.734 -17.641 1 96.88 74 LYS A CA 1
ATOM 547 C C . LYS A 1 74 ? 4.348 -26.016 -16.625 1 96.88 74 LYS A C 1
ATOM 549 O O . LYS A 1 74 ? 3.195 -25.625 -16.812 1 96.88 74 LYS A O 1
ATOM 554 N N . LYS A 1 75 ? 4.695 -26.75 -15.602 1 96.88 75 LYS A N 1
ATOM 555 C CA . LYS A 1 75 ? 3.801 -26.906 -14.453 1 96.88 75 LYS A CA 1
ATOM 556 C C . LYS A 1 75 ? 3.949 -25.734 -13.477 1 96.88 75 LYS A C 1
ATOM 558 O O . LYS A 1 75 ? 4.992 -25.594 -12.844 1 96.88 75 LYS A O 1
ATOM 563 N N . VAL A 1 76 ? 2.824 -24.969 -13.352 1 97.62 76 VAL A N 1
ATOM 564 C CA . VAL A 1 76 ? 2.949 -23.688 -12.656 1 97.62 76 VAL A CA 1
ATOM 565 C C . VAL A 1 76 ? 1.921 -23.609 -11.523 1 97.62 76 VAL A C 1
ATOM 567 O O . VAL A 1 76 ? 0.761 -23.984 -11.711 1 97.62 76 VAL A O 1
ATOM 570 N N . LEU A 1 77 ? 2.393 -23.125 -10.352 1 97.56 77 LEU A N 1
ATOM 571 C CA . LEU A 1 77 ? 1.533 -22.812 -9.211 1 97.56 77 LEU A CA 1
ATOM 572 C C . LEU A 1 77 ? 1.558 -21.312 -8.906 1 97.56 77 LEU A C 1
ATOM 574 O O . LEU A 1 77 ? 2.629 -20.734 -8.727 1 97.56 77 LEU A O 1
ATOM 578 N N . LEU A 1 78 ? 0.367 -20.719 -8.969 1 97.75 78 LEU A N 1
ATOM 579 C CA . LEU A 1 78 ? 0.202 -19.312 -8.594 1 97.75 78 LEU A CA 1
ATOM 580 C C . LEU A 1 78 ? -0.415 -19.188 -7.203 1 97.75 78 LEU A C 1
ATOM 582 O O . LEU A 1 78 ? -1.499 -19.719 -6.953 1 97.75 78 LEU A O 1
ATOM 586 N N . ILE A 1 79 ? 0.309 -18.516 -6.27 1 95.81 79 ILE A N 1
ATOM 587 C CA . ILE A 1 79 ? -0.204 -18.328 -4.918 1 95.81 79 ILE A CA 1
ATOM 588 C C . ILE A 1 79 ? -0.354 -16.844 -4.625 1 95.81 79 ILE A C 1
ATOM 590 O O . ILE A 1 79 ? 0.624 -16.094 -4.672 1 95.81 79 ILE A O 1
ATOM 594 N N . GLY A 1 80 ? -1.562 -16.484 -4.34 1 94.38 80 GLY A N 1
ATOM 595 C CA . GLY A 1 80 ? -1.797 -15.125 -3.85 1 94.38 80 GLY A CA 1
ATOM 596 C C . GLY A 1 80 ? -1.479 -14.961 -2.375 1 94.38 80 GLY A C 1
ATOM 597 O O . GLY A 1 80 ? -2.029 -15.68 -1.533 1 94.38 80 GLY A O 1
ATOM 598 N N . CYS A 1 81 ? -0.63 -13.945 -2.09 1 89.25 81 CYS A N 1
ATOM 599 C CA . CYS A 1 81 ? -0.213 -13.711 -0.712 1 89.25 81 CYS A CA 1
ATOM 600 C C . CYS A 1 81 ? -0.64 -12.32 -0.243 1 89.25 81 CYS A C 1
ATOM 602 O O . CYS A 1 81 ? -0.179 -11.844 0.795 1 89.25 81 CYS A O 1
ATOM 604 N N . ASP A 1 82 ? -1.412 -11.711 -1.024 1 83.38 82 ASP A N 1
ATOM 605 C CA . ASP A 1 82 ? -2.035 -10.453 -0.634 1 83.38 82 ASP A CA 1
ATOM 606 C C . ASP A 1 82 ? -3.309 -10.695 0.173 1 83.38 82 ASP A C 1
ATOM 608 O O . ASP A 1 82 ? -4.148 -11.516 -0.213 1 83.38 82 ASP A O 1
ATOM 612 N N . PRO A 1 83 ? -3.455 -9.977 1.252 1 78.38 83 PRO A N 1
ATOM 613 C CA . PRO A 1 83 ? -4.645 -10.172 2.082 1 78.38 83 PRO A CA 1
ATOM 614 C C . PRO A 1 83 ? -5.945 -9.93 1.319 1 78.38 83 PRO A C 1
ATOM 616 O O . PRO A 1 83 ? -7.008 -10.398 1.731 1 78.38 83 PRO A O 1
ATOM 619 N N . LYS A 1 84 ? -6.023 -9.195 0.24 1 76.62 84 LYS A N 1
ATOM 620 C CA . LYS A 1 84 ? -7.211 -8.945 -0.574 1 76.62 84 LYS A CA 1
ATOM 621 C C . LYS A 1 84 ? -7.684 -10.219 -1.264 1 76.62 84 LYS A C 1
ATOM 623 O O . LYS A 1 84 ? -8.852 -10.336 -1.642 1 76.62 84 LYS A O 1
ATOM 628 N N . SER A 1 85 ? -6.793 -11.094 -1.484 1 78.88 85 SER A N 1
ATOM 629 C CA . SER A 1 85 ? -7.094 -12.414 -2.039 1 78.88 85 SER A CA 1
ATOM 630 C C . SER A 1 85 ? -7.762 -12.297 -3.404 1 78.88 85 SER A C 1
ATOM 632 O O . SER A 1 85 ? -8.797 -12.922 -3.648 1 78.88 85 SER A O 1
ATOM 634 N N . ASP A 1 86 ? -7.199 -11.461 -4.305 1 83 86 ASP A N 1
ATOM 635 C CA . ASP A 1 86 ? -7.793 -11.32 -5.629 1 83 86 ASP A CA 1
ATOM 636 C C . ASP A 1 86 ? -6.777 -11.648 -6.723 1 83 86 ASP A C 1
ATOM 638 O O . ASP A 1 86 ? -7.012 -11.367 -7.902 1 83 86 ASP A O 1
ATOM 642 N N . THR A 1 87 ? -5.715 -12.25 -6.352 1 90.5 87 THR A N 1
ATOM 643 C CA . THR A 1 87 ? -4.648 -12.57 -7.297 1 90.5 87 THR A CA 1
ATOM 644 C C . THR A 1 87 ? -5.156 -13.523 -8.375 1 90.5 87 THR A C 1
ATOM 646 O O . THR A 1 87 ? -4.824 -13.367 -9.555 1 90.5 87 THR A O 1
ATOM 649 N N . THR A 1 88 ? -5.977 -14.461 -8.008 1 93.88 88 THR A N 1
ATOM 650 C CA . THR A 1 88 ? -6.316 -15.562 -8.906 1 93.88 88 THR A CA 1
ATOM 651 C C . THR A 1 88 ? -7.633 -15.289 -9.625 1 93.88 88 THR A C 1
ATOM 653 O O . THR A 1 88 ? -8.031 -16.031 -10.516 1 93.88 88 THR A O 1
ATOM 656 N N . SER A 1 89 ? -8.297 -14.203 -9.367 1 90.12 89 SER A N 1
ATOM 657 C CA . SER A 1 89 ? -9.633 -13.914 -9.883 1 90.12 89 SER A CA 1
ATOM 658 C C . SER A 1 89 ? -9.641 -13.875 -11.406 1 90.12 89 SER A C 1
ATOM 660 O O . SER A 1 89 ? -10.555 -14.391 -12.039 1 90.12 89 SER A O 1
ATOM 662 N N . LEU A 1 90 ? -8.625 -13.258 -11.898 1 90.62 90 LEU A N 1
ATOM 663 C CA . LEU A 1 90 ? -8.57 -13.172 -13.359 1 90.62 90 LEU A CA 1
ATOM 664 C C . LEU A 1 90 ? -8.438 -14.562 -13.977 1 90.62 90 LEU A C 1
ATOM 666 O O . LEU A 1 90 ? -9.102 -14.867 -14.969 1 90.62 90 LEU A O 1
ATOM 670 N N . LEU A 1 91 ? -7.637 -15.406 -13.391 1 93.56 91 LEU A N 1
ATOM 671 C CA . LEU A 1 91 ? -7.457 -16.781 -13.875 1 93.56 91 LEU A CA 1
ATOM 672 C C . LEU A 1 91 ? -8.781 -17.531 -13.859 1 93.56 91 LEU A C 1
ATOM 674 O O . LEU A 1 91 ? -9.07 -18.297 -14.781 1 93.56 91 LEU A O 1
ATOM 678 N N . PHE A 1 92 ? -9.57 -17.234 -12.875 1 93 92 PHE A N 1
ATOM 679 C CA . PHE A 1 92 ? -10.797 -17.984 -12.688 1 93 92 PHE A CA 1
ATOM 680 C C . PHE A 1 92 ? -12.008 -17.172 -13.133 1 93 92 PHE A C 1
ATOM 682 O O . PHE A 1 92 ? -13.102 -17.328 -12.578 1 93 92 PHE A O 1
ATOM 689 N N . GLY A 1 93 ? -11.812 -16.266 -14.031 1 87.5 93 GLY A N 1
ATOM 690 C CA . GLY A 1 93 ? -12.906 -15.547 -14.656 1 87.5 93 GLY A CA 1
ATOM 691 C C . GLY A 1 93 ? -13.68 -14.664 -13.688 1 87.5 93 GLY A C 1
ATOM 692 O O . GLY A 1 93 ? -14.891 -14.516 -13.812 1 87.5 93 GLY A O 1
ATOM 693 N N . GLY A 1 94 ? -13.023 -14.281 -12.641 1 85.38 94 GLY A N 1
ATOM 694 C CA . GLY A 1 94 ? -13.656 -13.391 -11.68 1 85.38 94 GLY A CA 1
ATOM 695 C C . GLY A 1 94 ? -14.133 -14.102 -10.43 1 85.38 94 GLY A C 1
ATOM 696 O O . GLY A 1 94 ? -14.57 -13.461 -9.477 1 85.38 94 GLY A O 1
ATOM 697 N N . LYS A 1 95 ? -14.07 -15.336 -10.438 1 86.12 95 LYS A N 1
ATOM 698 C CA . LYS A 1 95 ? -14.516 -16.094 -9.273 1 86.12 95 LYS A CA 1
ATOM 699 C C . LYS A 1 95 ? -13.438 -16.141 -8.195 1 86.12 95 LYS A C 1
ATOM 701 O O . LYS A 1 95 ? -12.266 -16.391 -8.492 1 86.12 95 LYS A O 1
ATOM 706 N N . ALA A 1 96 ? -13.867 -15.906 -6.965 1 83.75 96 ALA A N 1
ATOM 707 C CA . ALA A 1 96 ? -12.938 -15.961 -5.84 1 83.75 96 ALA A CA 1
ATOM 708 C C . ALA A 1 96 ? -12.75 -17.391 -5.355 1 83.75 96 ALA A C 1
ATOM 710 O O . ALA A 1 96 ? -13.719 -18.156 -5.258 1 83.75 96 ALA A O 1
ATOM 711 N N . CYS A 1 97 ? -11.516 -17.719 -5.055 1 87.19 97 CYS A N 1
ATOM 712 C CA . CYS A 1 97 ? -11.234 -19.031 -4.473 1 87.19 97 CYS A CA 1
ATOM 713 C C . CYS A 1 97 ? -11.234 -18.953 -2.949 1 87.19 97 CYS A C 1
ATOM 715 O O . CYS A 1 97 ? -10.914 -17.922 -2.371 1 87.19 97 CYS A O 1
ATOM 717 N N . PRO A 1 98 ? -11.617 -20.094 -2.354 1 90.12 98 PRO A N 1
ATOM 718 C CA . PRO A 1 98 ? -11.438 -20.141 -0.9 1 90.12 98 PRO A CA 1
ATOM 719 C C . PRO A 1 98 ? -9.984 -19.938 -0.476 1 90.12 98 PRO A C 1
ATOM 721 O O . PRO A 1 98 ? -9.07 -20.438 -1.139 1 90.12 98 PRO A O 1
ATOM 724 N N . THR A 1 99 ? -9.852 -19.234 0.599 1 91.62 99 THR A N 1
ATOM 725 C CA . THR A 1 99 ? -8.492 -18.953 1.048 1 91.62 99 THR A CA 1
ATOM 726 C C . THR A 1 99 ? -8.008 -20.016 2.021 1 91.62 99 THR A C 1
ATOM 728 O O . THR A 1 99 ? -8.82 -20.672 2.691 1 91.62 99 THR A O 1
ATOM 731 N N . ILE A 1 100 ? -6.746 -20.156 2.102 1 92.5 100 ILE A N 1
ATOM 732 C CA . ILE A 1 100 ? -6.121 -21.156 2.957 1 92.5 100 ILE A CA 1
ATOM 733 C C . ILE A 1 100 ? -6.438 -20.844 4.422 1 92.5 100 ILE A C 1
ATOM 735 O O . ILE A 1 100 ? -6.844 -21.734 5.172 1 92.5 100 ILE A O 1
ATOM 739 N N . ILE A 1 101 ? -6.289 -19.656 4.789 1 86.38 101 ILE A N 1
ATOM 740 C CA . ILE A 1 101 ? -6.457 -19.266 6.188 1 86.38 101 ILE A CA 1
ATOM 741 C C . ILE A 1 101 ? -7.914 -19.453 6.602 1 86.38 101 ILE A C 1
ATOM 743 O O . ILE A 1 101 ? -8.195 -20.062 7.637 1 86.38 101 ILE A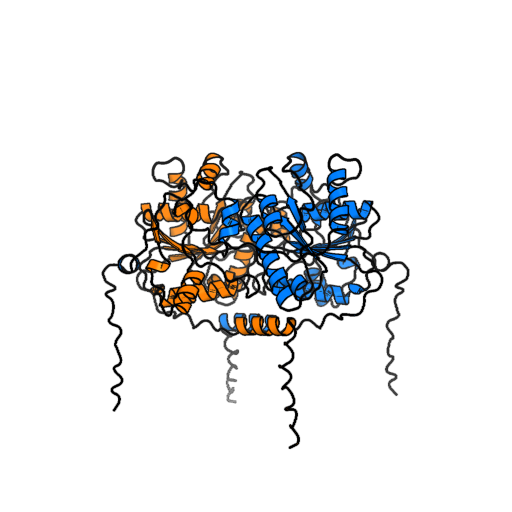 O 1
ATOM 747 N N . GLU A 1 102 ? -8.828 -19.016 5.859 1 86.56 102 GLU A N 1
ATOM 748 C CA . GLU A 1 102 ? -10.25 -19.141 6.176 1 86.56 102 GLU A CA 1
ATOM 749 C C . GLU A 1 102 ? -10.672 -20.609 6.18 1 86.56 102 GLU A C 1
ATOM 751 O O . GLU A 1 102 ? -11.422 -21.047 7.059 1 86.56 102 GLU A O 1
ATOM 756 N N . THR A 1 103 ? -10.227 -21.344 5.211 1 92.44 103 THR A N 1
ATOM 757 C CA . THR A 1 103 ? -10.555 -22.75 5.117 1 92.44 103 THR A CA 1
ATOM 758 C C . THR A 1 103 ? -9.969 -23.531 6.297 1 92.44 103 THR A C 1
ATOM 760 O O . THR A 1 103 ? -10.648 -24.375 6.887 1 92.44 103 THR A O 1
ATOM 763 N N . SER A 1 104 ? -8.773 -23.203 6.594 1 89.81 104 SER A N 1
ATOM 764 C CA . SER A 1 104 ? -8.109 -23.859 7.723 1 89.81 104 SER A CA 1
ATOM 765 C C . SER A 1 104 ? -8.859 -23.594 9.023 1 89.81 104 SER A C 1
ATOM 767 O O . SER A 1 104 ? -9.055 -24.5 9.836 1 89.81 104 SER A O 1
ATOM 769 N N . THR A 1 105 ? -9.227 -22.406 9.211 1 86.81 105 THR A N 1
ATOM 770 C CA . THR A 1 105 ? -9.969 -22.047 10.414 1 86.81 105 THR A CA 1
ATOM 771 C C . THR A 1 105 ? -11.297 -22.781 10.477 1 86.81 105 THR A C 1
ATOM 773 O O . THR A 1 105 ? -11.641 -23.375 11.508 1 86.81 105 THR A O 1
ATOM 776 N N . ARG A 1 106 ? -12.055 -22.797 9.453 1 91.12 106 ARG A N 1
ATOM 777 C CA . ARG A 1 106 ? -13.352 -23.469 9.383 1 91.12 106 ARG A CA 1
ATOM 778 C C . ARG A 1 106 ? -13.219 -24.969 9.617 1 91.12 106 ARG A C 1
ATOM 780 O O . ARG A 1 106 ? -13.984 -25.547 10.383 1 91.12 106 ARG A O 1
ATOM 787 N N . LYS A 1 107 ? -12.281 -25.5 8.992 1 93.62 107 LYS A N 1
ATOM 788 C CA . LYS A 1 107 ? -12.078 -26.953 9.117 1 93.62 107 LYS A CA 1
ATOM 789 C C . LYS A 1 107 ? -11.609 -27.328 10.516 1 93.62 107 LYS A C 1
ATOM 791 O O . LYS A 1 107 ? -12.039 -28.344 11.07 1 93.62 107 LYS A O 1
ATOM 796 N N . LYS A 1 108 ? -10.766 -26.547 11.07 1 90.25 108 LYS A N 1
ATOM 797 C CA . LYS A 1 108 ? -10.328 -26.781 12.445 1 90.25 108 LYS A CA 1
ATOM 798 C C . LYS A 1 108 ? -11.508 -26.766 13.406 1 90.25 108 LYS A C 1
ATOM 800 O O . LYS A 1 108 ? -11.617 -27.625 14.289 1 90.25 108 LYS A O 1
ATOM 805 N N . LEU A 1 109 ? -12.383 -25.844 13.273 1 92.25 109 LEU A N 1
ATOM 806 C CA . LEU A 1 109 ? -13.578 -25.734 14.109 1 92.25 109 LEU A CA 1
ATOM 807 C C . LEU A 1 109 ? -14.484 -26.953 13.93 1 92.25 109 LEU A C 1
ATOM 809 O O . LEU A 1 109 ? -15.148 -27.375 14.875 1 92.25 109 LEU A O 1
ATOM 813 N N . ALA A 1 110 ? -14.438 -27.547 12.828 1 94.56 110 ALA A N 1
ATOM 814 C CA . ALA A 1 110 ? -15.266 -28.719 12.523 1 94.56 110 ALA A CA 1
ATOM 815 C C . ALA A 1 110 ? -14.531 -30.016 12.859 1 94.56 110 ALA A C 1
ATOM 817 O O . ALA A 1 110 ? -15.07 -31.109 12.664 1 94.56 110 ALA A O 1
ATOM 818 N N . GLY A 1 111 ? -13.32 -29.891 13.227 1 93.5 111 GLY A N 1
ATOM 819 C CA . GLY A 1 111 ? -12.523 -31.062 13.547 1 93.5 111 GLY A CA 1
ATOM 820 C C . GLY A 1 111 ? -12.023 -31.797 12.312 1 93.5 111 GLY A C 1
ATOM 821 O O . GLY A 1 111 ? -11.82 -33 12.352 1 93.5 111 GLY A O 1
ATOM 822 N N . GLU A 1 112 ? -11.906 -31.078 11.281 1 94.19 112 GLU A N 1
ATOM 823 C CA . GLU A 1 112 ? -11.438 -31.625 10.016 1 94.19 112 GLU A CA 1
ATOM 824 C C . GLU A 1 112 ? -10.062 -31.094 9.656 1 94.19 112 GLU A C 1
ATOM 826 O O . GLU A 1 112 ? -9.656 -30.031 10.141 1 94.19 112 GLU A O 1
ATOM 831 N N . GLN A 1 113 ? -9.406 -31.875 8.805 1 91.62 113 GLN A N 1
ATOM 832 C CA . GLN A 1 113 ? -8.117 -31.422 8.305 1 91.62 113 GLN A CA 1
ATOM 833 C C . GLN A 1 113 ? -8.25 -30.812 6.906 1 91.62 113 GLN A C 1
ATOM 835 O O . GLN A 1 113 ? -9.047 -31.297 6.098 1 91.62 113 GLN A O 1
ATOM 840 N N . VAL A 1 114 ? -7.43 -29.859 6.641 1 93.19 114 VAL A N 1
ATOM 841 C CA . VAL A 1 114 ? -7.414 -29.234 5.328 1 93.19 114 VAL A CA 1
ATOM 842 C C . VAL A 1 114 ? -6.801 -30.188 4.305 1 93.19 114 VAL A C 1
ATOM 844 O O . VAL A 1 114 ? -5.77 -30.797 4.562 1 93.19 114 VAL A O 1
ATOM 847 N N . GLU A 1 115 ? -7.449 -30.344 3.199 1 93.81 115 GLU A N 1
ATOM 848 C CA . GLU A 1 115 ? -6.938 -31.109 2.07 1 93.81 115 GLU A CA 1
ATOM 849 C C . GLU A 1 115 ? -6.609 -30.203 0.887 1 93.81 115 GLU A C 1
ATOM 851 O O . GLU A 1 115 ? -7.121 -29.094 0.795 1 93.81 115 GLU A O 1
ATOM 856 N N . ILE A 1 116 ? -5.82 -30.703 -0.006 1 93.12 116 ILE A N 1
ATOM 857 C CA . ILE A 1 116 ? -5.332 -29.906 -1.131 1 93.12 116 ILE A CA 1
ATOM 858 C C . ILE A 1 116 ? -6.508 -29.391 -1.956 1 93.12 116 ILE A C 1
ATOM 860 O O . ILE A 1 116 ? -6.52 -28.234 -2.381 1 93.12 116 ILE A O 1
ATOM 864 N N . GLY A 1 117 ? -7.488 -30.219 -2.158 1 95 117 GLY A N 1
ATOM 865 C CA . GLY A 1 117 ? -8.633 -29.844 -2.975 1 95 117 GLY A CA 1
ATOM 866 C C . GLY A 1 117 ? -9.484 -28.75 -2.355 1 95 117 GLY A C 1
ATOM 867 O O . GLY A 1 117 ? -10.312 -28.14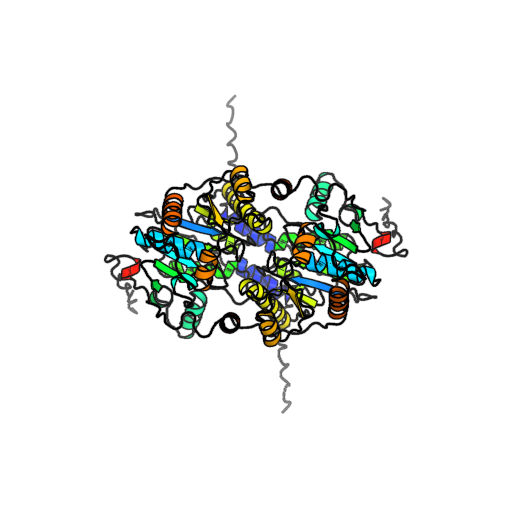1 -3.035 1 95 117 GLY A O 1
ATOM 868 N N . ASP A 1 118 ? -9.211 -28.453 -1.072 1 95.19 118 ASP A N 1
ATOM 869 C CA . ASP A 1 118 ? -9.953 -27.406 -0.375 1 95.19 118 ASP A CA 1
ATOM 870 C C . ASP A 1 118 ? -9.422 -26.031 -0.725 1 95.19 118 ASP A C 1
ATOM 872 O O . ASP A 1 118 ? -10.125 -25.031 -0.58 1 95.19 118 ASP A O 1
ATOM 876 N N . VAL A 1 119 ? -8.164 -26 -1.176 1 95.12 119 VAL A N 1
ATOM 877 C CA . VAL A 1 119 ? -7.539 -24.672 -1.212 1 95.12 119 VAL A CA 1
ATOM 878 C C . VAL A 1 119 ? -6.789 -24.5 -2.529 1 95.12 119 VAL A C 1
ATOM 880 O O . VAL A 1 119 ? -6.281 -23.406 -2.818 1 95.12 119 VAL A O 1
ATOM 883 N N . CYS A 1 120 ? -6.656 -25.516 -3.32 1 96.5 120 CYS A N 1
ATOM 884 C CA . CYS A 1 120 ? -5.965 -25.422 -4.602 1 96.5 120 CYS A CA 1
ATOM 885 C C . CYS A 1 120 ? -6.902 -25.781 -5.754 1 96.5 120 CYS A C 1
ATOM 887 O O . CYS A 1 120 ? -7.566 -26.812 -5.723 1 96.5 120 CYS A O 1
ATOM 889 N N . PHE A 1 121 ? -6.906 -24.938 -6.719 1 97 121 PHE A N 1
ATOM 890 C CA . PHE A 1 121 ? -7.762 -25.125 -7.883 1 97 121 PHE A CA 1
ATOM 891 C C . PHE A 1 121 ? -6.969 -24.938 -9.172 1 97 121 PHE A C 1
ATOM 893 O O . PHE A 1 121 ? -5.844 -24.438 -9.148 1 97 121 PHE A O 1
ATOM 900 N N . LYS A 1 122 ? -7.566 -25.484 -10.258 1 96.62 122 LYS A N 1
ATOM 901 C CA . LYS A 1 122 ? -6.805 -25.422 -11.5 1 96.62 122 LYS A CA 1
ATOM 902 C C . LYS A 1 122 ? -7.684 -24.953 -12.656 1 96.62 122 LYS A C 1
ATOM 904 O O . LYS A 1 122 ? -8.891 -25.188 -12.664 1 96.62 122 LYS A O 1
ATOM 909 N N . ARG A 1 123 ? -7.094 -24.203 -13.523 1 95.56 123 ARG A N 1
ATOM 910 C CA . ARG A 1 123 ? -7.711 -23.766 -14.773 1 95.56 123 ARG A CA 1
ATOM 911 C C . ARG A 1 123 ? -6.656 -23.531 -15.844 1 95.56 123 ARG A C 1
ATOM 913 O O . ARG A 1 123 ? -5.637 -22.875 -15.586 1 95.56 123 ARG A O 1
ATOM 920 N N . ASP A 1 124 ? -6.895 -24.078 -17.062 1 95.25 124 ASP A N 1
ATOM 921 C CA . ASP A 1 124 ? -6.051 -23.859 -18.234 1 95.25 124 ASP A CA 1
ATOM 922 C C . ASP A 1 124 ? -4.598 -24.219 -17.938 1 95.25 124 ASP A C 1
ATOM 924 O O . ASP A 1 124 ? -3.68 -23.531 -18.375 1 95.25 124 ASP A O 1
ATOM 928 N N . GLY A 1 125 ? -4.422 -25.203 -17.109 1 95.38 125 GLY A N 1
ATOM 929 C CA . GLY A 1 125 ? -3.096 -25.734 -16.844 1 95.38 125 GLY A CA 1
ATOM 930 C C . GLY A 1 125 ? -2.396 -25.031 -15.688 1 95.38 125 GLY A C 1
ATOM 931 O O . GLY A 1 125 ? -1.288 -25.422 -15.305 1 95.38 125 GLY A O 1
ATOM 932 N N . VAL A 1 126 ? -3.025 -24.031 -15.117 1 97.62 126 VAL A N 1
ATOM 933 C CA . VAL A 1 126 ? -2.434 -23.312 -14 1 97.62 126 VAL A CA 1
ATOM 934 C C . VAL A 1 126 ? -3.088 -23.766 -12.688 1 97.62 126 VAL A C 1
ATOM 936 O O . VAL A 1 126 ? -4.312 -23.875 -12.609 1 97.62 126 VAL A O 1
ATOM 939 N N . PHE A 1 127 ? -2.221 -24.109 -11.711 1 97.5 127 PHE A N 1
ATOM 940 C CA . PHE A 1 127 ? -2.691 -24.328 -10.352 1 97.5 127 PHE A CA 1
ATOM 941 C C . PHE A 1 127 ? -2.648 -23.031 -9.555 1 97.5 127 PHE A C 1
ATOM 943 O O . PHE A 1 127 ? -1.713 -22.234 -9.695 1 97.5 127 PHE A O 1
ATOM 950 N N . ALA A 1 128 ? -3.697 -22.844 -8.75 1 97.56 128 ALA A N 1
ATOM 951 C CA . ALA A 1 128 ? -3.744 -21.547 -8.078 1 97.56 128 ALA A CA 1
ATOM 952 C C . ALA A 1 128 ? -4.312 -21.688 -6.668 1 97.56 128 ALA A C 1
ATOM 954 O O . ALA A 1 128 ? -5.184 -22.531 -6.422 1 97.56 128 ALA A O 1
ATOM 955 N N . MET A 1 129 ? -3.766 -20.891 -5.77 1 96.12 129 MET A N 1
ATOM 956 C CA . MET A 1 129 ? -4.18 -20.797 -4.375 1 96.12 129 MET A CA 1
ATOM 957 C C . MET A 1 129 ? -4.215 -19.344 -3.908 1 96.12 129 MET A C 1
ATOM 959 O O . MET A 1 129 ? -3.57 -18.484 -4.504 1 96.12 129 MET A O 1
ATOM 963 N N . GLU A 1 130 ? -4.98 -19.109 -2.855 1 93.88 130 GLU A N 1
ATOM 964 C CA . GLU A 1 130 ? -4.992 -17.844 -2.137 1 93.88 130 GLU A CA 1
ATOM 965 C C . GLU A 1 130 ? -4.762 -18.047 -0.643 1 93.88 130 GLU A C 1
ATOM 967 O O . GLU A 1 130 ? -5.418 -18.891 -0.018 1 93.88 130 GLU A O 1
ATOM 972 N N . LEU A 1 131 ? -3.816 -17.281 -0.144 1 89.19 131 LEU A N 1
ATOM 973 C CA . LEU A 1 131 ? -3.529 -17.422 1.279 1 89.19 131 LEU A CA 1
ATOM 974 C C . LEU A 1 131 ? -4.633 -16.781 2.119 1 89.19 131 LEU A C 1
ATOM 976 O O . LEU A 1 131 ? -5.086 -17.375 3.104 1 89.19 131 LEU A O 1
ATOM 980 N N . GLY A 1 132 ? -4.988 -15.641 1.671 1 81.44 132 GLY A N 1
ATOM 981 C CA . GLY A 1 132 ? -5.891 -14.852 2.492 1 81.44 132 GLY A CA 1
ATOM 982 C C . GLY A 1 132 ? -5.168 -14.031 3.547 1 81.44 132 GLY A C 1
ATOM 983 O O . GLY A 1 132 ? -3.947 -13.875 3.492 1 81.44 132 GLY A O 1
ATOM 984 N N . GLY A 1 133 ? -5.895 -13.352 4.43 1 7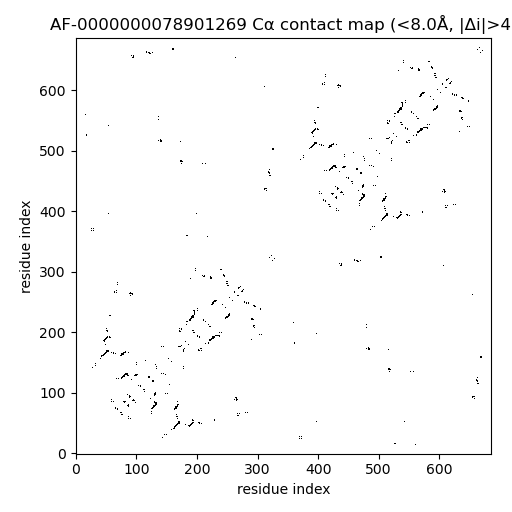3.19 133 GLY A N 1
ATOM 985 C CA . GLY A 1 133 ? -5.309 -12.539 5.484 1 73.19 133 GLY A CA 1
ATOM 986 C C . GLY A 1 133 ? -6.09 -12.594 6.785 1 73.19 133 GLY A C 1
ATOM 987 O O . GLY A 1 133 ? -7.242 -13.031 6.805 1 73.19 133 GLY A O 1
ATOM 988 N N . PRO A 1 134 ? -5.242 -12.352 7.84 1 62.69 134 PRO A N 1
ATOM 989 C CA . PRO A 1 134 ? -5.926 -12.336 9.133 1 62.69 134 PRO A CA 1
ATOM 990 C C . PRO A 1 134 ? -6.914 -11.18 9.266 1 62.69 134 PRO A C 1
ATOM 992 O O . PRO A 1 134 ? -6.922 -10.273 8.43 1 62.69 134 PRO A O 1
ATOM 995 N N . GLU A 1 135 ? -7.758 -11.508 10.219 1 59.03 135 GLU A N 1
ATOM 996 C CA . GLU A 1 135 ? -8.602 -10.375 10.586 1 59.03 135 GLU A CA 1
ATOM 997 C C . GLU A 1 135 ? -7.766 -9.18 11.039 1 59.03 135 GLU A C 1
ATOM 999 O O . GLU A 1 135 ? -6.777 -9.352 11.758 1 59.03 135 GLU A O 1
ATOM 1004 N N . VAL A 1 136 ? -8.109 -7.996 10.406 1 56.47 136 VAL A N 1
ATOM 1005 C CA . VAL A 1 136 ? -7.41 -6.742 10.664 1 56.47 136 VAL A CA 1
ATOM 1006 C C . VAL A 1 136 ? -7.359 -6.48 12.172 1 56.47 136 VAL A C 1
ATOM 1008 O O . VAL A 1 136 ? -8.328 -6.742 12.891 1 56.47 136 VAL A O 1
ATOM 1011 N N . GLY A 1 137 ? -6.223 -5.914 12.758 1 53.09 137 GLY A N 1
ATOM 1012 C CA . GLY A 1 137 ? -6.055 -5.59 14.164 1 53.09 137 GLY A CA 1
ATOM 1013 C C . GLY A 1 137 ? -5.395 -6.703 14.961 1 53.09 137 GLY A C 1
ATOM 1014 O O . GLY A 1 137 ? -4.852 -6.461 16.047 1 53.09 137 GLY A O 1
ATOM 1015 N N . ARG A 1 138 ? -5.691 -7.996 14.578 1 50.28 138 ARG A N 1
ATOM 1016 C CA . ARG A 1 138 ? -5.172 -9.117 15.352 1 50.28 138 ARG A CA 1
ATOM 1017 C C . ARG A 1 138 ? -3.73 -9.438 14.961 1 50.28 138 ARG A C 1
ATOM 1019 O O . ARG A 1 138 ? -3.055 -10.211 15.641 1 50.28 138 ARG A O 1
ATOM 1026 N N . GLY A 1 139 ? -3.271 -8.602 14.016 1 52.41 139 GLY A N 1
ATOM 1027 C CA . GLY A 1 139 ? -1.907 -8.953 13.648 1 52.41 139 GLY A CA 1
ATOM 1028 C C . GLY A 1 139 ? -1.41 -8.211 12.422 1 52.41 139 GLY A C 1
ATOM 1029 O O . GLY A 1 139 ? -2.152 -7.434 11.812 1 52.41 139 GLY A O 1
ATOM 1030 N N . CYS A 1 140 ? -0.089 -8.117 12.406 1 60.03 140 CYS A N 1
ATOM 1031 C CA . CYS A 1 140 ? 0.569 -7.59 11.211 1 60.03 140 CYS A CA 1
ATOM 1032 C C . CYS A 1 140 ? 0.409 -8.547 10.039 1 60.03 140 CYS A C 1
ATOM 1034 O O . CYS A 1 140 ? 0.273 -9.758 10.227 1 60.03 140 CYS A O 1
ATOM 1036 N N . GLY A 1 141 ? -0.066 -8.086 8.891 1 61.5 141 GLY A N 1
ATOM 1037 C CA . GLY A 1 141 ? -0.134 -8.883 7.68 1 61.5 141 GLY A CA 1
ATOM 1038 C C . GLY A 1 141 ? 0.94 -9.953 7.609 1 61.5 141 GLY A C 1
ATOM 1039 O O . GLY A 1 141 ? 0.711 -11.031 7.066 1 61.5 141 GLY A O 1
ATOM 1040 N N . GLY A 1 142 ? 1.965 -9.781 8.367 1 63.03 142 GLY A N 1
ATOM 1041 C CA . GLY A 1 142 ? 3.082 -10.711 8.367 1 63.03 142 GLY A CA 1
ATOM 1042 C C . GLY A 1 142 ? 2.758 -12.031 9.047 1 63.03 142 GLY A C 1
ATOM 1043 O O . GLY A 1 142 ? 3.154 -13.094 8.562 1 63.03 142 GLY A O 1
ATOM 1044 N N . ARG A 1 143 ? 1.909 -12.023 10.047 1 65.38 143 ARG A N 1
ATOM 1045 C CA . ARG A 1 143 ? 1.555 -13.258 10.742 1 65.38 143 ARG A CA 1
ATOM 1046 C C . ARG A 1 143 ? 0.672 -14.148 9.875 1 65.38 143 ARG A C 1
ATOM 1048 O O . ARG A 1 143 ? 0.797 -15.375 9.906 1 65.38 143 ARG A O 1
ATOM 1055 N N . GLY A 1 144 ? -0.173 -13.484 9.25 1 71.38 144 GLY A N 1
ATOM 1056 C CA . GLY A 1 144 ? -1.015 -14.234 8.336 1 71.38 144 GLY A CA 1
ATOM 1057 C C . GLY A 1 144 ? -0.226 -14.969 7.266 1 71.38 144 GLY A C 1
ATOM 1058 O O . GLY A 1 144 ? -0.509 -16.141 6.969 1 71.38 144 GLY A O 1
ATOM 1059 N N . ILE A 1 145 ? 0.756 -14.336 6.773 1 77.25 145 ILE A N 1
ATOM 1060 C CA . ILE A 1 145 ? 1.601 -14.922 5.742 1 77.25 145 ILE A CA 1
ATOM 1061 C C . ILE A 1 145 ? 2.365 -16.109 6.316 1 77.25 145 ILE A C 1
ATOM 1063 O O . ILE A 1 145 ? 2.428 -17.172 5.695 1 77.25 145 ILE A O 1
ATOM 1067 N N . ILE A 1 146 ? 2.869 -15.914 7.496 1 74.5 146 ILE A N 1
ATOM 1068 C CA . ILE A 1 146 ? 3.631 -16.969 8.148 1 74.5 146 ILE A CA 1
ATOM 1069 C C . ILE A 1 146 ? 2.744 -18.203 8.352 1 74.5 146 ILE A C 1
ATOM 1071 O O . ILE A 1 146 ? 3.121 -19.312 7.988 1 74.5 146 ILE A O 1
ATOM 1075 N N . HIS A 1 147 ? 1.618 -17.969 8.859 1 77.81 147 HIS A N 1
ATOM 1076 C CA . HIS A 1 147 ? 0.683 -19.062 9.094 1 77.81 147 HIS A CA 1
ATOM 1077 C C . HIS A 1 147 ? 0.291 -19.75 7.789 1 77.81 147 HIS A C 1
ATOM 1079 O O . HIS A 1 147 ? 0.179 -20.969 7.734 1 77.81 147 HIS A O 1
ATOM 1085 N N . GLY A 1 148 ? 0.018 -19.016 6.848 1 83.88 148 GLY A N 1
ATOM 1086 C CA . GLY A 1 148 ? -0.305 -19.562 5.539 1 83.88 148 GLY A CA 1
ATOM 1087 C C . GLY A 1 148 ? 0.768 -20.484 5 1 83.88 148 GLY A C 1
ATOM 1088 O O . GLY A 1 148 ? 0.467 -21.578 4.531 1 83.88 148 GLY A O 1
ATOM 1089 N N . PHE A 1 149 ? 1.926 -20.109 5.168 1 83 149 PHE A N 1
ATOM 1090 C CA . PHE A 1 149 ? 3.025 -20.922 4.645 1 83 149 PHE A CA 1
ATOM 1091 C C . PHE A 1 149 ? 3.238 -22.156 5.5 1 83 149 PHE A C 1
ATOM 1093 O O . PHE A 1 149 ? 3.613 -23.219 4.988 1 83 149 PHE A O 1
ATOM 1100 N N . GLU A 1 150 ? 3.016 -21.984 6.723 1 82.94 150 GLU A N 1
ATOM 1101 C CA . GLU A 1 150 ? 3.057 -23.172 7.578 1 82.94 150 GLU A CA 1
ATOM 1102 C C . GLU A 1 150 ? 2.031 -24.203 7.137 1 82.94 150 GLU A C 1
ATOM 1104 O O . GLU A 1 150 ? 2.326 -25.406 7.105 1 82.94 150 GLU A O 1
ATOM 1109 N N . THR A 1 151 ? 0.917 -23.75 6.859 1 87.56 151 THR A N 1
ATOM 1110 C CA . THR A 1 151 ? -0.13 -24.641 6.371 1 87.56 151 THR A CA 1
ATOM 1111 C C . THR A 1 151 ? 0.284 -25.297 5.051 1 87.56 151 THR A C 1
ATOM 1113 O O . THR A 1 151 ? 0.052 -26.484 4.844 1 87.56 151 THR A O 1
ATOM 1116 N N . LEU A 1 152 ? 0.857 -24.578 4.23 1 88.62 152 LEU A N 1
ATOM 1117 C CA . LEU A 1 152 ? 1.336 -25.109 2.957 1 88.62 152 LEU A CA 1
ATOM 1118 C C . LEU A 1 152 ? 2.396 -26.172 3.18 1 88.62 152 LEU A C 1
ATOM 1120 O O . LEU A 1 152 ? 2.396 -27.203 2.502 1 88.62 152 LEU A O 1
ATOM 1124 N N . GLU A 1 153 ? 3.242 -25.922 4.082 1 85.69 153 GLU A N 1
ATOM 1125 C CA . GLU A 1 153 ? 4.277 -26.891 4.406 1 85.69 153 GLU A CA 1
ATOM 1126 C C . GLU A 1 153 ? 3.666 -28.203 4.895 1 85.69 153 GLU A C 1
ATOM 1128 O O . GLU A 1 153 ? 4.102 -29.281 4.492 1 85.69 153 GLU A O 1
ATOM 1133 N N . LYS A 1 154 ? 2.711 -28.031 5.656 1 86.31 154 LYS A N 1
ATOM 1134 C CA . LYS A 1 154 ? 2.018 -29.219 6.18 1 86.31 154 LYS A CA 1
ATOM 1135 C C . LYS A 1 154 ? 1.336 -29.984 5.059 1 86.31 154 LYS A C 1
ATOM 1137 O O . LYS A 1 154 ? 1.194 -31.219 5.141 1 86.31 154 LYS A O 1
ATOM 1142 N N . LEU A 1 155 ? 0.972 -29.297 4.066 1 89 155 LEU A N 1
ATOM 1143 C CA . LEU A 1 155 ? 0.312 -29.938 2.928 1 89 155 LEU A CA 1
ATOM 1144 C C . LEU A 1 155 ? 1.335 -30.547 1.975 1 89 155 LEU A C 1
ATOM 1146 O O . LEU A 1 155 ? 0.966 -31.188 0.99 1 89 155 LEU A O 1
ATOM 1150 N N . GLY A 1 156 ? 2.607 -30.375 2.197 1 86.38 156 GLY A N 1
ATOM 1151 C CA . GLY A 1 156 ? 3.656 -30.984 1.397 1 86.38 156 GLY A CA 1
ATOM 1152 C C . GLY A 1 156 ? 4.199 -30.062 0.32 1 86.38 156 GLY A C 1
ATOM 1153 O O . GLY A 1 156 ? 4.504 -30.516 -0.789 1 86.38 156 GLY A O 1
ATOM 1154 N N . PHE A 1 157 ? 4.258 -28.859 0.552 1 86.19 157 PHE A N 1
ATOM 1155 C CA . PHE A 1 157 ? 4.68 -27.828 -0.401 1 86.19 157 PHE A CA 1
ATOM 1156 C C . PHE A 1 157 ? 5.973 -28.25 -1.097 1 86.19 157 PHE A C 1
ATOM 1158 O O . PHE A 1 157 ? 6.105 -28.094 -2.312 1 86.19 157 PHE A O 1
ATOM 1165 N N . HIS A 1 158 ? 6.898 -28.828 -0.489 1 81.69 158 HIS A N 1
ATOM 1166 C CA . HIS A 1 158 ? 8.227 -29.156 -1.008 1 81.69 158 HIS A CA 1
ATOM 1167 C C . HIS A 1 158 ? 8.18 -30.406 -1.883 1 81.69 158 HIS A C 1
ATOM 1169 O O . HIS A 1 158 ? 9.133 -30.688 -2.611 1 81.69 158 HIS A O 1
ATOM 1175 N N . ASP A 1 159 ? 7.113 -31.125 -1.802 1 85.94 159 ASP A N 1
ATOM 1176 C CA . ASP A 1 159 ? 7.008 -32.375 -2.551 1 85.94 159 ASP A CA 1
ATOM 1177 C C . ASP A 1 159 ? 6.227 -32.156 -3.848 1 85.94 159 ASP A C 1
ATOM 1179 O O . ASP A 1 159 ? 6.129 -33.094 -4.672 1 85.94 159 ASP A O 1
ATOM 1183 N N . TRP A 1 160 ? 5.805 -30.922 -3.947 1 90.31 160 TRP A N 1
ATOM 1184 C CA . TRP A 1 160 ? 5 -30.656 -5.141 1 90.31 160 TRP A CA 1
ATOM 1185 C C . TRP A 1 160 ? 5.887 -30.516 -6.371 1 90.31 160 TRP A C 1
ATOM 1187 O O . TRP A 1 160 ? 6.996 -29.984 -6.285 1 90.31 160 TRP A O 1
ATOM 1197 N N . GLY A 1 161 ? 5.59 -31.109 -7.48 1 90.44 161 GLY A N 1
ATOM 1198 C CA . GLY A 1 161 ? 6.398 -31.203 -8.688 1 90.44 161 GLY A CA 1
ATOM 1199 C C . GLY A 1 161 ? 6.172 -30.047 -9.641 1 90.44 161 GLY A C 1
ATOM 1200 O O . GLY A 1 161 ? 6.039 -30.234 -10.844 1 90.44 161 GLY A O 1
ATOM 1201 N N . PHE A 1 162 ? 6.234 -28.828 -9.109 1 95 162 PHE A N 1
ATOM 1202 C CA . PHE A 1 162 ? 6.047 -27.672 -9.977 1 95 162 PHE A CA 1
ATOM 1203 C C . PHE A 1 162 ? 7.379 -27.203 -10.547 1 95 162 PHE A C 1
ATOM 1205 O O . PHE A 1 162 ? 8.414 -27.297 -9.883 1 95 162 PHE A O 1
ATOM 1212 N N . ASP A 1 163 ? 7.293 -26.719 -11.844 1 95.81 163 ASP A N 1
ATOM 1213 C CA . ASP A 1 163 ? 8.445 -26.047 -12.414 1 95.81 163 ASP A CA 1
ATOM 1214 C C . ASP A 1 163 ? 8.602 -24.641 -11.836 1 95.81 163 ASP A C 1
ATOM 1216 O O . ASP A 1 163 ? 9.711 -24.203 -11.539 1 95.81 163 ASP A O 1
ATOM 1220 N N . PHE A 1 164 ? 7.484 -23.984 -11.688 1 97 164 PHE A N 1
ATOM 1221 C CA . PHE A 1 164 ? 7.469 -22.609 -11.195 1 97 164 PHE A CA 1
ATOM 1222 C C . PHE A 1 164 ? 6.406 -22.438 -10.117 1 97 164 PHE A C 1
ATOM 1224 O O . PHE A 1 164 ? 5.297 -22.953 -10.242 1 97 164 PHE A O 1
ATOM 1231 N N . VAL A 1 165 ? 6.789 -21.703 -9.039 1 96.69 165 VAL A N 1
ATOM 1232 C CA . VAL A 1 165 ? 5.859 -21.188 -8.039 1 96.69 165 VAL A CA 1
ATOM 1233 C C . VAL A 1 165 ? 5.953 -19.656 -8 1 96.69 165 VAL A C 1
ATOM 1235 O O . VAL A 1 165 ? 7.012 -19.109 -7.695 1 96.69 165 VAL A O 1
ATOM 1238 N N . LEU A 1 166 ? 4.84 -19.047 -8.375 1 97.56 166 LEU A N 1
ATOM 1239 C CA . LEU A 1 166 ? 4.766 -17.578 -8.367 1 97.56 166 LEU A CA 1
ATOM 1240 C C . LEU A 1 166 ? 4.016 -17.078 -7.137 1 97.56 166 LEU A C 1
ATOM 1242 O O . LEU A 1 166 ? 2.865 -17.453 -6.91 1 97.56 166 LEU A O 1
ATOM 1246 N N . LEU A 1 167 ? 4.711 -16.297 -6.332 1 95 167 LEU A N 1
ATOM 1247 C CA . LEU A 1 167 ? 4.133 -15.742 -5.109 1 95 167 LEU A CA 1
ATOM 1248 C C . LEU A 1 167 ? 3.82 -14.258 -5.277 1 95 167 LEU A C 1
ATOM 1250 O O . LEU A 1 167 ? 4.723 -13.453 -5.523 1 95 167 LEU A O 1
ATOM 1254 N N . ASP A 1 168 ? 2.578 -13.852 -5.137 1 94.75 168 ASP A N 1
ATOM 1255 C CA . ASP A 1 168 ? 2.121 -12.477 -5.316 1 94.75 168 ASP A CA 1
ATOM 1256 C C . ASP A 1 168 ? 2.014 -11.75 -3.977 1 94.75 168 ASP A C 1
ATOM 1258 O O . ASP A 1 168 ? 1.031 -11.922 -3.25 1 94.75 168 ASP A O 1
ATOM 1262 N N . PHE A 1 169 ? 3.002 -10.859 -3.723 1 88.62 169 PHE A N 1
ATOM 1263 C CA . PHE A 1 169 ? 3.025 -10.141 -2.453 1 88.62 169 PHE A CA 1
ATOM 1264 C C . PHE A 1 169 ? 2.67 -8.672 -2.656 1 88.62 169 PHE A C 1
ATOM 1266 O O . PHE A 1 169 ? 2.965 -8.102 -3.707 1 88.62 169 PHE A O 1
ATOM 1273 N N . LEU A 1 170 ? 2.025 -8.125 -1.602 1 79.44 170 LEU A N 1
ATOM 1274 C CA . LEU A 1 170 ? 1.862 -6.676 -1.562 1 79.44 170 LEU A CA 1
ATOM 1275 C C . LEU A 1 170 ? 3.182 -5.988 -1.225 1 79.44 170 LEU A C 1
ATOM 1277 O O . LEU A 1 170 ? 3.854 -6.363 -0.262 1 79.44 170 LEU A O 1
ATOM 1281 N N . GLY A 1 171 ? 3.611 -5 -2.035 1 68.31 171 GLY A N 1
ATOM 1282 C CA . GLY A 1 171 ? 4.957 -4.461 -1.923 1 68.31 171 GLY A CA 1
ATOM 1283 C C . GLY A 1 171 ? 5.02 -3.18 -1.112 1 68.31 171 GLY A C 1
ATOM 1284 O O . GLY A 1 171 ? 6.105 -2.65 -0.86 1 68.31 171 GLY A O 1
ATOM 1285 N N . ASP A 1 172 ? 3.941 -2.523 -0.79 1 63.03 172 ASP A N 1
ATOM 1286 C CA . ASP A 1 172 ? 3.977 -1.178 -0.227 1 63.03 172 ASP A CA 1
ATOM 1287 C C . ASP A 1 172 ? 4.84 -1.131 1.032 1 63.03 172 ASP A C 1
ATOM 1289 O O . ASP A 1 172 ? 5.641 -0.211 1.209 1 63.03 172 ASP A O 1
ATOM 1293 N N . VAL A 1 173 ? 4.555 -1.918 1.951 1 57.06 173 VAL A N 1
ATOM 1294 C CA . VAL A 1 173 ? 5.359 -1.812 3.162 1 57.06 173 VAL A CA 1
ATOM 1295 C C . VAL A 1 173 ? 6.031 -3.154 3.455 1 57.06 173 VAL A C 1
ATOM 1297 O O . VAL A 1 173 ? 5.371 -4.195 3.455 1 57.06 173 VAL A O 1
ATOM 1300 N N . VAL A 1 174 ? 7.348 -2.93 3.268 1 60.44 174 VAL A N 1
ATOM 1301 C CA . VAL A 1 174 ? 8.062 -4.16 3.572 1 60.44 174 VAL A CA 1
ATOM 1302 C C . VAL A 1 174 ? 8.117 -4.367 5.086 1 60.44 174 VAL A C 1
ATOM 1304 O O . VAL A 1 174 ? 9 -3.83 5.762 1 60.44 174 VAL A O 1
ATOM 1307 N N . CYS A 1 175 ? 6.934 -4.789 5.523 1 62.75 175 CYS A N 1
ATOM 1308 C CA . CYS A 1 175 ? 6.887 -5.238 6.91 1 62.75 175 CYS A CA 1
ATOM 1309 C C . CYS A 1 175 ? 7.414 -6.66 7.047 1 62.75 175 CYS A C 1
ATOM 1311 O O . CYS A 1 175 ? 7.793 -7.281 6.051 1 62.75 175 CYS A O 1
ATOM 1313 N N . GLY A 1 176 ? 7.648 -7.012 8.219 1 61.12 176 GLY A N 1
ATOM 1314 C CA . GLY A 1 176 ? 8.281 -8.289 8.508 1 61.12 176 GLY A CA 1
ATOM 1315 C C . GLY A 1 176 ? 7.652 -9.453 7.762 1 61.12 176 GLY A C 1
ATOM 1316 O O . GLY A 1 176 ? 8.359 -10.281 7.188 1 61.12 176 GLY A O 1
ATOM 1317 N N . GLY A 1 177 ? 6.391 -9.445 7.605 1 64 177 GLY A N 1
ATOM 1318 C CA . GLY A 1 177 ? 5.723 -10.555 6.934 1 64 177 GLY A CA 1
ATOM 1319 C C . GLY A 1 177 ? 5.984 -10.586 5.441 1 64 177 GLY A C 1
ATOM 1320 O O . GLY A 1 177 ? 6.238 -11.656 4.875 1 64 177 GLY A O 1
ATOM 1321 N N . PHE A 1 178 ? 6.051 -9.438 4.887 1 69.12 178 PHE A N 1
ATOM 1322 C CA . PHE A 1 178 ? 6.199 -9.375 3.438 1 69.12 178 PHE A CA 1
ATOM 1323 C C . PHE A 1 178 ? 7.656 -9.586 3.035 1 69.12 178 PHE A C 1
ATOM 1325 O O . PHE A 1 178 ? 7.938 -9.992 1.904 1 69.12 178 PHE A O 1
ATOM 1332 N N . GLY A 1 179 ? 8.477 -9.391 4.039 1 74.62 179 GLY A N 1
ATOM 1333 C CA . GLY A 1 179 ? 9.883 -9.617 3.779 1 74.62 179 GLY A CA 1
ATOM 1334 C C . GLY A 1 179 ? 10.328 -11.039 4.051 1 74.62 179 GLY A C 1
ATOM 1335 O O . GLY A 1 179 ? 11.453 -11.414 3.736 1 74.62 179 GLY A O 1
ATOM 1336 N N . LEU A 1 180 ? 9.398 -11.805 4.457 1 72.88 180 LEU A N 1
ATOM 1337 C CA . LEU A 1 180 ? 9.703 -13.148 4.93 1 72.88 180 LEU A CA 1
ATOM 1338 C C . LEU A 1 180 ? 10.328 -13.984 3.818 1 72.88 180 LEU A C 1
ATOM 1340 O O . LEU A 1 180 ? 11.328 -14.672 4.039 1 72.88 180 LEU A O 1
ATOM 1344 N N . PRO A 1 181 ? 9.773 -13.953 2.656 1 77.38 181 PRO A N 1
ATOM 1345 C CA . PRO A 1 181 ? 10.367 -14.773 1.599 1 77.38 181 PRO A CA 1
ATOM 1346 C C . PRO A 1 181 ? 11.812 -14.391 1.295 1 77.38 181 PRO A C 1
ATOM 1348 O O . PRO A 1 181 ? 12.625 -15.25 0.939 1 77.38 181 PRO A O 1
ATOM 1351 N N . ILE A 1 182 ? 12.039 -13.18 1.422 1 79.06 182 ILE A N 1
ATOM 1352 C CA . ILE A 1 182 ? 13.398 -12.711 1.173 1 79.06 182 ILE A CA 1
ATOM 1353 C C . ILE A 1 182 ? 14.297 -13.055 2.359 1 79.06 182 ILE A C 1
ATOM 1355 O O . ILE A 1 182 ? 15.398 -13.578 2.182 1 79.06 182 ILE A O 1
ATOM 1359 N N . ALA A 1 183 ? 13.805 -12.898 3.52 1 73.81 183 ALA A N 1
ATOM 1360 C CA . ALA A 1 183 ? 14.57 -13.07 4.746 1 73.81 183 ALA A CA 1
ATOM 1361 C C . ALA A 1 183 ? 14.898 -14.547 4.984 1 73.81 183 ALA A C 1
ATOM 1363 O O . ALA A 1 183 ? 15.969 -14.875 5.492 1 73.81 183 ALA A O 1
ATOM 1364 N N . ARG A 1 184 ? 14.008 -15.352 4.523 1 75.12 184 ARG A N 1
ATOM 1365 C CA . ARG A 1 184 ? 14.172 -16.766 4.836 1 75.12 184 ARG A CA 1
ATOM 1366 C C . ARG A 1 184 ? 14.594 -17.562 3.6 1 75.12 184 ARG A C 1
ATOM 1368 O O . ARG A 1 184 ? 14.469 -18.781 3.572 1 75.12 184 ARG A O 1
ATOM 1375 N N . ASP A 1 185 ? 14.906 -16.875 2.629 1 79.38 185 ASP A N 1
ATOM 1376 C CA . ASP A 1 185 ? 15.336 -17.5 1.382 1 79.38 185 ASP A CA 1
ATOM 1377 C C . ASP A 1 185 ? 14.297 -18.5 0.878 1 79.38 185 ASP A C 1
ATOM 1379 O O . ASP A 1 185 ? 14.641 -19.609 0.468 1 79.38 185 ASP A O 1
ATOM 1383 N N . MET A 1 186 ? 13.031 -18.078 1.024 1 81.88 186 MET A N 1
ATOM 1384 C CA . MET A 1 186 ? 11.93 -18.938 0.597 1 81.88 186 MET A CA 1
ATOM 1385 C C . MET A 1 186 ? 11.766 -18.906 -0.917 1 81.88 186 MET A C 1
ATOM 1387 O O . MET A 1 186 ? 11.008 -19.688 -1.484 1 81.88 186 MET A O 1
ATOM 1391 N N . CYS A 1 187 ? 12.406 -18.016 -1.502 1 87.44 187 CYS A N 1
ATOM 1392 C CA . CYS A 1 187 ? 12.406 -17.875 -2.953 1 87.44 187 CYS A CA 1
ATOM 1393 C C . CYS A 1 187 ? 13.812 -17.672 -3.486 1 87.44 187 CYS A C 1
ATOM 1395 O O . CYS A 1 187 ? 14.703 -17.234 -2.752 1 87.44 187 CYS A O 1
ATOM 1397 N N . GLN A 1 188 ? 13.953 -18.031 -4.699 1 89.31 188 GLN A N 1
ATOM 1398 C CA . GLN A 1 188 ? 15.258 -17.859 -5.324 1 89.31 188 GLN A CA 1
ATOM 1399 C C . GLN A 1 188 ? 15.43 -16.438 -5.867 1 89.31 188 GLN A C 1
ATOM 1401 O O . GLN A 1 188 ? 16.531 -15.898 -5.887 1 89.31 188 GLN A O 1
ATOM 1406 N N . LYS A 1 189 ? 14.352 -15.945 -6.402 1 92.69 189 LYS A N 1
ATOM 1407 C CA . LYS A 1 189 ? 14.477 -14.602 -6.949 1 92.69 189 LYS A CA 1
ATOM 1408 C C . LYS A 1 189 ? 13.164 -13.828 -6.809 1 92.69 189 LYS A C 1
ATOM 1410 O O . LYS A 1 189 ? 12.109 -14.422 -6.598 1 92.69 189 LYS A O 1
ATOM 1415 N N . VAL A 1 190 ? 13.406 -12.469 -6.914 1 95.56 190 VAL A N 1
ATOM 1416 C CA . VAL A 1 190 ? 12.305 -11.516 -6.797 1 95.56 190 VAL A CA 1
ATOM 1417 C C . VAL A 1 190 ? 12.133 -10.758 -8.117 1 95.56 190 VAL A C 1
ATOM 1419 O O . VAL A 1 190 ? 13.109 -10.508 -8.828 1 95.56 190 VAL A O 1
ATOM 1422 N N . ILE A 1 191 ? 10.859 -10.57 -8.43 1 97.62 191 ILE A N 1
ATOM 1423 C CA . ILE A 1 191 ? 10.523 -9.68 -9.539 1 97.62 191 ILE A CA 1
ATOM 1424 C C . ILE A 1 191 ? 9.688 -8.508 -9.031 1 97.62 191 ILE A C 1
ATOM 1426 O O . ILE A 1 191 ? 8.789 -8.695 -8.203 1 97.62 191 ILE A O 1
ATOM 1430 N N . VAL A 1 192 ? 10.016 -7.289 -9.453 1 97.19 192 VAL A N 1
ATOM 1431 C CA . VAL A 1 192 ? 9.234 -6.121 -9.062 1 97.19 192 VAL A CA 1
ATOM 1432 C C . VAL A 1 192 ? 8.398 -5.648 -10.25 1 97.19 192 VAL A C 1
ATOM 1434 O O . VAL A 1 192 ? 8.875 -5.629 -11.391 1 97.19 192 VAL A O 1
ATOM 1437 N N . VAL A 1 193 ? 7.098 -5.371 -9.961 1 97.69 193 VAL A N 1
ATOM 1438 C CA . VAL A 1 193 ? 6.219 -4.77 -10.961 1 97.69 193 VAL A CA 1
ATOM 1439 C C . VAL A 1 193 ? 6.023 -3.287 -10.648 1 97.69 193 VAL A C 1
ATOM 1441 O O . VAL A 1 193 ? 5.672 -2.92 -9.531 1 97.69 193 VAL A O 1
ATOM 1444 N N . GLY A 1 194 ? 6.32 -2.445 -11.633 1 96.94 194 GLY A N 1
ATOM 1445 C CA . GLY A 1 194 ? 6.195 -1.007 -11.453 1 96.94 194 GLY A CA 1
ATOM 1446 C C . GLY A 1 194 ? 5.723 -0.292 -12.711 1 96.94 194 GLY A C 1
ATOM 1447 O O . GLY A 1 194 ? 5.43 -0.932 -13.719 1 96.94 194 GLY A O 1
ATOM 1448 N N . SER A 1 195 ? 5.516 0.969 -12.594 1 97 195 SER A N 1
ATOM 1449 C CA . SER A 1 195 ? 5.188 1.883 -13.68 1 97 195 SER A CA 1
ATOM 1450 C C . SER A 1 195 ? 6.008 3.166 -13.594 1 97 195 SER A C 1
ATOM 1452 O O . SER A 1 195 ? 6.973 3.24 -12.828 1 97 195 SER A O 1
ATOM 1454 N N . ASN A 1 196 ? 5.645 4.133 -14.43 1 95.25 196 ASN A N 1
ATOM 1455 C CA . ASN A 1 196 ? 6.465 5.332 -14.539 1 95.25 196 ASN A CA 1
ATOM 1456 C C . ASN A 1 196 ? 6.055 6.383 -13.508 1 95.25 196 ASN A C 1
ATOM 1458 O O . ASN A 1 196 ? 6.297 7.574 -13.703 1 95.25 196 ASN A O 1
ATOM 1462 N N . ASP A 1 197 ? 5.453 5.996 -12.414 1 87.75 197 ASP A N 1
ATOM 1463 C CA . ASP A 1 197 ? 5.078 6.953 -11.383 1 87.75 197 ASP A CA 1
ATOM 1464 C C . ASP A 1 197 ? 5.934 6.773 -10.125 1 87.75 197 ASP A C 1
ATOM 1466 O O . ASP A 1 197 ? 6.441 5.68 -9.867 1 87.75 197 ASP A O 1
ATOM 1470 N N . LEU A 1 198 ? 6.023 7.797 -9.344 1 84.25 198 LEU A N 1
ATOM 1471 C CA . LEU A 1 198 ? 6.926 7.855 -8.203 1 84.25 198 LEU A CA 1
ATOM 1472 C C . LEU A 1 198 ? 6.527 6.832 -7.145 1 84.25 198 LEU A C 1
ATOM 1474 O O . LEU A 1 198 ? 7.387 6.16 -6.566 1 84.25 198 LEU A O 1
ATOM 1478 N N . GLN A 1 199 ? 5.266 6.691 -6.891 1 83.56 199 GLN A N 1
ATOM 1479 C CA . GLN A 1 199 ? 4.816 5.789 -5.836 1 83.56 199 GLN A CA 1
ATOM 1480 C C . GLN A 1 199 ? 5.195 4.344 -6.152 1 83.56 199 GLN A C 1
ATOM 1482 O O . GLN A 1 199 ? 5.652 3.611 -5.273 1 83.56 199 GLN A O 1
ATOM 1487 N N . SER A 1 200 ? 5 3.969 -7.371 1 91.69 200 SER A N 1
ATOM 1488 C CA . SER A 1 200 ? 5.336 2.604 -7.766 1 91.69 200 SER A CA 1
ATOM 1489 C C . SER A 1 200 ? 6.84 2.359 -7.703 1 91.69 200 SER A C 1
ATOM 1491 O O . SER A 1 200 ? 7.281 1.282 -7.301 1 91.69 200 SER A O 1
ATOM 1493 N N . LEU A 1 201 ? 7.586 3.328 -8.086 1 92.81 201 LEU A N 1
ATOM 1494 C CA . LEU A 1 201 ? 9.031 3.158 -8.078 1 92.81 201 LEU A CA 1
ATOM 1495 C C . LEU A 1 201 ? 9.586 3.244 -6.66 1 92.81 201 LEU A C 1
ATOM 1497 O O . LEU A 1 201 ? 10.617 2.643 -6.355 1 92.81 201 LEU A O 1
ATOM 1501 N N . TYR A 1 202 ? 8.914 3.953 -5.816 1 85.94 202 TYR A N 1
ATOM 1502 C CA . TYR A 1 202 ? 9.266 3.938 -4.402 1 85.94 202 TYR A CA 1
ATOM 1503 C C . TYR A 1 202 ? 9.148 2.533 -3.826 1 85.94 202 TYR A C 1
ATOM 1505 O O . TYR A 1 202 ? 10.047 2.062 -3.125 1 85.94 202 TYR A O 1
ATOM 1513 N N . VAL A 1 203 ? 8.07 1.872 -4.125 1 87.81 203 VAL A N 1
ATOM 1514 C CA . VAL A 1 203 ? 7.832 0.51 -3.658 1 87.81 203 VAL A CA 1
ATOM 1515 C C . VAL A 1 203 ? 8.891 -0.426 -4.242 1 87.81 203 VAL A C 1
ATOM 1517 O O . VAL A 1 203 ? 9.469 -1.242 -3.523 1 87.81 203 VAL A O 1
ATOM 1520 N N . ALA A 1 204 ? 9.172 -0.31 -5.504 1 93.5 204 ALA A N 1
ATOM 1521 C CA . ALA A 1 204 ? 10.188 -1.137 -6.145 1 93.5 204 ALA A CA 1
ATOM 1522 C C . ALA A 1 204 ? 11.547 -0.939 -5.484 1 93.5 204 ALA A C 1
ATOM 1524 O O . ALA A 1 204 ? 12.266 -1.908 -5.23 1 93.5 204 ALA A O 1
ATOM 1525 N N . ASN A 1 205 ? 11.867 0.265 -5.184 1 91.62 205 ASN A N 1
ATOM 1526 C CA . ASN A 1 205 ? 13.141 0.591 -4.551 1 91.62 205 ASN A CA 1
ATOM 1527 C C . ASN A 1 205 ? 13.227 0.01 -3.141 1 91.62 205 ASN A C 1
ATOM 1529 O O . ASN A 1 205 ? 14.305 -0.414 -2.707 1 91.62 205 ASN A O 1
ATOM 1533 N N . ASN A 1 206 ? 12.148 0.046 -2.438 1 86.06 206 ASN A N 1
ATOM 1534 C CA . ASN A 1 206 ? 12.109 -0.551 -1.107 1 86.06 206 ASN A CA 1
ATOM 1535 C C . ASN A 1 206 ? 12.383 -2.051 -1.158 1 86.06 206 ASN A C 1
ATOM 1537 O O . ASN A 1 206 ? 13.055 -2.596 -0.281 1 86.06 206 ASN A O 1
ATOM 1541 N N . VAL A 1 207 ? 11.859 -2.656 -2.105 1 90.25 207 VAL A N 1
ATOM 1542 C CA . VAL A 1 207 ? 12.086 -4.09 -2.266 1 90.25 207 VAL A CA 1
ATOM 1543 C C . VAL A 1 207 ? 13.562 -4.348 -2.566 1 90.25 207 VAL A C 1
ATOM 1545 O O . VAL A 1 207 ? 14.172 -5.25 -1.989 1 90.25 207 VAL A O 1
ATOM 1548 N N . CYS A 1 208 ? 14.094 -3.561 -3.447 1 92.25 208 CYS A N 1
ATOM 1549 C CA . CYS A 1 208 ? 15.523 -3.674 -3.732 1 92.25 208 CYS A CA 1
ATOM 1550 C C . CYS A 1 208 ? 16.344 -3.469 -2.471 1 92.25 208 CYS A C 1
ATOM 1552 O O . CYS A 1 208 ? 17.312 -4.191 -2.232 1 92.25 208 CYS A O 1
ATOM 1554 N N . SER A 1 209 ? 15.969 -2.537 -1.704 1 87.81 209 SER A N 1
ATOM 1555 C CA . SER A 1 209 ? 16.672 -2.258 -0.453 1 87.81 209 SER A CA 1
ATOM 1556 C C . SER A 1 209 ? 16.578 -3.438 0.507 1 87.81 209 SER A C 1
ATOM 1558 O O . SER A 1 209 ? 17.547 -3.758 1.199 1 87.81 209 SER A O 1
ATOM 1560 N N . ALA A 1 210 ? 15.414 -3.996 0.59 1 84.88 210 ALA A N 1
ATOM 1561 C CA . ALA A 1 210 ? 15.227 -5.16 1.453 1 84.88 210 ALA A CA 1
ATOM 1562 C C . ALA A 1 210 ? 16.125 -6.316 1.014 1 84.88 210 ALA A C 1
ATOM 1564 O O . ALA A 1 210 ? 16.734 -6.98 1.847 1 84.88 210 ALA A O 1
ATOM 1565 N N . VAL A 1 211 ? 16.141 -6.562 -0.274 1 89.38 211 VAL A N 1
ATOM 1566 C CA . VAL A 1 211 ? 16.969 -7.633 -0.81 1 89.38 211 VAL A CA 1
ATOM 1567 C C . VAL A 1 211 ? 18.438 -7.375 -0.448 1 89.38 211 VAL A C 1
ATOM 1569 O O . VAL A 1 211 ? 19.141 -8.281 0.013 1 89.38 211 VAL A O 1
ATOM 1572 N N . GLU A 1 212 ? 18.844 -6.164 -0.655 1 89 212 GLU A N 1
ATOM 1573 C CA . GLU A 1 212 ? 20.219 -5.805 -0.323 1 89 212 GLU A CA 1
ATOM 1574 C C . GLU A 1 212 ? 20.5 -5.965 1.171 1 89 212 GLU A C 1
ATOM 1576 O O . GLU A 1 212 ? 21.562 -6.43 1.568 1 89 212 GLU A O 1
ATOM 1581 N N . TYR A 1 213 ? 19.578 -5.562 1.905 1 82.5 213 TYR A N 1
ATOM 1582 C CA . TYR A 1 213 ? 19.703 -5.652 3.355 1 82.5 213 TYR A CA 1
ATOM 1583 C C . TYR A 1 213 ? 19.875 -7.098 3.803 1 82.5 213 TYR A C 1
ATOM 1585 O O . TYR A 1 213 ? 20.781 -7.418 4.566 1 82.5 213 TYR A O 1
ATOM 1593 N N . PHE A 1 214 ? 19.062 -7.934 3.346 1 82.62 214 PHE A N 1
ATOM 1594 C CA . PHE A 1 214 ? 19.094 -9.32 3.789 1 82.62 214 PHE A CA 1
ATOM 1595 C C . PHE A 1 214 ? 20.297 -10.055 3.186 1 82.62 214 PHE A C 1
ATOM 1597 O O . PHE A 1 214 ? 20.781 -11.023 3.764 1 82.62 214 PHE A O 1
ATOM 1604 N N . ARG A 1 215 ? 20.688 -9.609 2.066 1 86.56 215 ARG A N 1
ATOM 1605 C CA . ARG A 1 215 ? 21.906 -10.172 1.498 1 86.56 215 ARG A CA 1
ATOM 1606 C C . ARG A 1 215 ? 23.109 -9.906 2.402 1 86.56 215 ARG A C 1
ATOM 1608 O O . ARG A 1 215 ? 23.953 -10.773 2.584 1 86.56 215 ARG A O 1
ATOM 1615 N N . LYS A 1 216 ? 23.188 -8.781 2.938 1 83.69 216 LYS A N 1
ATOM 1616 C CA . LYS A 1 216 ? 24.281 -8.414 3.852 1 83.69 216 LYS A CA 1
ATOM 1617 C C . LYS A 1 216 ? 24.234 -9.266 5.117 1 83.69 216 LYS A C 1
ATOM 1619 O O . LYS A 1 216 ? 25.266 -9.445 5.781 1 83.69 216 LYS A O 1
ATOM 1624 N N . LEU A 1 217 ? 23.156 -9.766 5.336 1 80.69 217 LEU A N 1
ATOM 1625 C CA . LEU A 1 217 ? 23 -10.609 6.52 1 80.69 217 LEU A CA 1
ATOM 1626 C C . LEU A 1 217 ? 23.172 -12.086 6.164 1 80.69 217 LEU A C 1
ATOM 1628 O O . LEU A 1 217 ? 22.906 -12.961 6.992 1 80.69 217 LEU A O 1
ATOM 1632 N N . GLY A 1 218 ? 23.5 -12.367 4.945 1 81.88 218 GLY A N 1
ATOM 1633 C CA . GLY A 1 218 ? 23.797 -13.734 4.547 1 81.88 218 GLY A CA 1
ATOM 1634 C C . GLY A 1 218 ? 22.719 -14.344 3.664 1 81.88 218 GLY A C 1
ATOM 1635 O O . GLY A 1 218 ? 22.781 -15.523 3.324 1 81.88 218 GLY A O 1
ATOM 1636 N N . GLY A 1 219 ? 21.75 -13.531 3.289 1 85.12 219 GLY A N 1
ATOM 1637 C CA . GLY A 1 219 ? 20.719 -14.031 2.4 1 85.12 219 GLY A CA 1
ATOM 1638 C C . GLY A 1 219 ? 21.203 -14.25 0.981 1 85.12 219 GLY A C 1
ATOM 1639 O O . GLY A 1 219 ? 22.25 -13.742 0.592 1 85.12 219 GLY A O 1
ATOM 1640 N N . ASN A 1 220 ? 20.344 -15.031 0.234 1 88.94 220 ASN A N 1
ATOM 1641 C CA . ASN A 1 220 ? 20.766 -15.391 -1.113 1 88.94 220 ASN A CA 1
ATOM 1642 C C . ASN A 1 220 ? 19.766 -14.922 -2.162 1 88.94 220 ASN A C 1
ATOM 1644 O O . ASN A 1 220 ? 19.984 -15.086 -3.363 1 88.94 220 ASN A O 1
ATOM 1648 N N . VAL A 1 221 ? 18.812 -14.336 -1.725 1 92.25 221 VAL A N 1
ATOM 1649 C CA . VAL A 1 221 ? 17.766 -13.906 -2.646 1 92.25 221 VAL A CA 1
ATOM 1650 C C . VAL A 1 221 ? 18.25 -12.695 -3.445 1 92.25 221 VAL A C 1
ATOM 1652 O O . VAL A 1 221 ? 18.984 -11.859 -2.924 1 92.25 221 VAL A O 1
ATOM 1655 N N . GLY A 1 222 ? 17.938 -12.641 -4.738 1 95.19 222 GLY A N 1
ATOM 1656 C CA . GLY A 1 222 ? 18.234 -11.508 -5.598 1 95.19 222 GLY A CA 1
ATOM 1657 C C . GLY A 1 222 ? 17.047 -11.023 -6.398 1 95.19 222 GLY A C 1
ATOM 1658 O O . GLY A 1 222 ? 15.961 -11.609 -6.316 1 95.19 222 GLY A O 1
ATOM 1659 N N . VAL A 1 223 ? 17.25 -9.914 -7.105 1 97 223 VAL A N 1
ATOM 1660 C CA . VAL A 1 223 ? 16.203 -9.367 -7.957 1 97 223 VAL A CA 1
ATOM 1661 C C . VAL A 1 223 ? 16.438 -9.805 -9.398 1 97 223 VAL A C 1
ATOM 1663 O O . VAL A 1 223 ? 17.453 -9.461 -10.008 1 97 223 VAL A O 1
ATOM 1666 N N . ALA A 1 224 ? 15.477 -10.555 -9.914 1 97.94 224 ALA A N 1
ATOM 1667 C CA . ALA A 1 224 ? 15.594 -11.055 -11.281 1 97.94 224 ALA A CA 1
ATOM 1668 C C . ALA A 1 224 ? 15.328 -9.953 -12.297 1 97.94 224 ALA A C 1
ATOM 1670 O O . ALA A 1 224 ? 15.867 -9.977 -13.406 1 97.94 224 ALA A O 1
ATOM 1671 N N . GLY A 1 225 ? 14.438 -9.055 -11.953 1 98.44 225 GLY A N 1
ATOM 1672 C CA . GLY A 1 225 ? 14.164 -7.945 -12.852 1 98.44 225 GLY A CA 1
ATOM 1673 C C . GLY A 1 225 ? 12.859 -7.23 -12.531 1 98.44 225 GLY A C 1
ATOM 1674 O O . GLY A 1 225 ? 12.242 -7.484 -11.5 1 98.44 225 GLY A O 1
ATOM 1675 N N . MET A 1 226 ? 12.57 -6.281 -13.438 1 98.62 226 MET A N 1
ATOM 1676 C CA . MET A 1 226 ? 11.367 -5.465 -13.305 1 98.62 226 MET A CA 1
ATOM 1677 C C . MET A 1 226 ? 10.438 -5.668 -14.484 1 98.62 226 MET A C 1
ATOM 1679 O O . MET A 1 226 ? 10.883 -5.766 -15.633 1 98.62 226 MET A O 1
ATOM 1683 N N . VAL A 1 227 ? 9.172 -5.824 -14.203 1 98.75 227 VAL A N 1
ATOM 1684 C CA . VAL A 1 227 ? 8.133 -5.711 -15.227 1 98.75 227 VAL A CA 1
ATOM 1685 C C . VAL A 1 227 ? 7.504 -4.32 -15.172 1 98.75 227 VAL A C 1
ATOM 1687 O O . VAL A 1 227 ? 7 -3.898 -14.133 1 98.75 227 VAL A O 1
ATOM 1690 N N . ILE A 1 228 ? 7.582 -3.59 -16.266 1 98.69 228 ILE A N 1
ATOM 1691 C CA . ILE A 1 228 ? 6.949 -2.279 -16.359 1 98.69 228 ILE A CA 1
ATOM 1692 C C . ILE A 1 228 ? 5.523 -2.428 -16.891 1 98.69 228 ILE A C 1
ATOM 1694 O O . ILE A 1 228 ? 5.32 -2.789 -18.047 1 98.69 228 ILE A O 1
ATOM 1698 N N . ASN A 1 229 ? 4.598 -2.236 -15.984 1 97.88 229 ASN A N 1
ATOM 1699 C CA . ASN A 1 229 ? 3.193 -2.297 -16.375 1 97.88 229 ASN A CA 1
ATOM 1700 C C . ASN A 1 229 ? 2.621 -0.904 -16.625 1 97.88 229 ASN A C 1
ATOM 1702 O O . ASN A 1 229 ? 3.125 0.084 -16.078 1 97.88 229 ASN A O 1
ATOM 1706 N N . LYS A 1 230 ? 1.554 -0.845 -17.469 1 96.62 230 LYS A N 1
ATOM 1707 C CA . LYS A 1 230 ? 0.925 0.418 -17.844 1 96.62 230 LYS A CA 1
ATOM 1708 C C . LYS A 1 230 ? 1.963 1.424 -18.328 1 96.62 230 LYS A C 1
ATOM 1710 O O . LYS A 1 230 ? 1.968 2.578 -17.906 1 96.62 230 LYS A O 1
ATOM 1715 N N . ASP A 1 231 ? 2.824 0.933 -19.172 1 97.56 231 ASP A N 1
ATOM 1716 C CA . ASP A 1 231 ? 3.912 1.771 -19.656 1 97.56 231 ASP A CA 1
ATOM 1717 C C . ASP A 1 231 ? 3.383 2.881 -20.562 1 97.56 231 ASP A C 1
ATOM 1719 O O . ASP A 1 231 ? 2.902 2.615 -21.672 1 97.56 231 ASP A O 1
ATOM 1723 N N . ASP A 1 232 ? 3.471 4.082 -20.109 1 95.06 232 ASP A N 1
ATOM 1724 C CA . ASP A 1 232 ? 3.002 5.223 -20.906 1 95.06 232 ASP A CA 1
ATOM 1725 C C . ASP A 1 232 ? 4.137 5.816 -21.734 1 95.06 232 ASP A C 1
ATOM 1727 O O . ASP A 1 232 ? 3.945 6.824 -22.422 1 95.06 232 ASP A O 1
ATOM 1731 N N . GLY A 1 233 ? 5.332 5.379 -21.609 1 95.06 233 GLY A N 1
ATOM 1732 C CA . GLY A 1 233 ? 6.438 5.754 -22.469 1 95.06 233 GLY A CA 1
ATOM 1733 C C . GLY A 1 233 ? 7.281 6.883 -21.906 1 95.06 233 GLY A C 1
ATOM 1734 O O . GLY A 1 233 ? 8.234 7.328 -22.547 1 95.06 233 GLY A O 1
ATOM 1735 N N . THR A 1 234 ? 7.047 7.352 -20.672 1 92.69 234 THR A N 1
ATOM 1736 C CA . THR A 1 234 ? 7.793 8.484 -20.125 1 92.69 234 THR A CA 1
ATOM 1737 C C . THR A 1 234 ? 9.195 8.055 -19.703 1 92.69 234 THR A C 1
ATOM 1739 O O . THR A 1 234 ? 10.117 8.875 -19.672 1 92.69 234 THR A O 1
ATOM 1742 N N . GLY A 1 235 ? 9.367 6.816 -19.266 1 96.38 235 GLY A N 1
ATOM 1743 C CA . GLY A 1 235 ? 10.711 6.262 -19.219 1 96.38 235 GLY A CA 1
ATOM 1744 C C . GLY A 1 235 ? 11.297 6.215 -17.828 1 96.38 235 GLY A C 1
ATOM 1745 O O . GLY A 1 235 ? 12.375 5.66 -17.609 1 96.38 235 GLY A O 1
ATOM 1746 N N . GLU A 1 236 ? 10.602 6.68 -16.766 1 96.19 236 GLU A N 1
ATOM 1747 C CA . GLU A 1 236 ? 11.141 6.723 -15.406 1 96.19 236 GLU A CA 1
ATOM 1748 C C . GLU A 1 236 ? 11.414 5.316 -14.883 1 96.19 236 GLU A C 1
ATOM 1750 O O . GLU A 1 236 ? 12.398 5.094 -14.172 1 96.19 236 GLU A O 1
ATOM 1755 N N . ALA A 1 237 ? 10.586 4.418 -15.242 1 98 237 ALA A N 1
ATOM 1756 C CA . ALA A 1 237 ? 10.758 3.051 -14.758 1 98 237 ALA A CA 1
ATOM 1757 C C . ALA A 1 237 ? 12.008 2.412 -15.352 1 98 237 ALA A C 1
ATOM 1759 O O . ALA A 1 237 ? 12.758 1.728 -14.641 1 98 237 ALA A O 1
ATOM 1760 N N . ALA A 1 238 ? 12.203 2.613 -16.594 1 98.12 238 ALA A N 1
ATOM 1761 C CA . ALA A 1 238 ? 13.414 2.109 -17.234 1 98.12 238 ALA A CA 1
ATOM 1762 C C . ALA A 1 238 ? 14.664 2.748 -16.625 1 98.12 238 ALA A C 1
ATOM 1764 O O . ALA A 1 238 ? 15.664 2.07 -16.406 1 98.12 238 ALA A O 1
ATOM 1765 N N . ALA A 1 239 ? 14.578 4.023 -16.422 1 98 239 ALA A N 1
ATOM 1766 C CA . ALA A 1 239 ? 15.688 4.73 -15.789 1 98 239 ALA A CA 1
ATOM 1767 C C . ALA A 1 239 ? 15.961 4.188 -14.391 1 98 239 ALA A C 1
ATOM 1769 O O . ALA A 1 239 ? 17.125 4.023 -14 1 98 239 ALA A O 1
ATOM 1770 N N . PHE A 1 240 ? 14.977 3.922 -13.703 1 97.81 240 PHE A N 1
ATOM 1771 C CA . PHE A 1 240 ? 15.109 3.334 -12.383 1 97.81 240 PHE A CA 1
ATOM 1772 C C . PHE A 1 240 ? 15.805 1.979 -12.453 1 97.81 240 PHE A C 1
ATOM 1774 O O . PHE A 1 240 ? 16.734 1.707 -11.695 1 97.81 240 PHE A O 1
ATOM 1781 N N . ALA A 1 241 ? 15.281 1.11 -13.305 1 98.5 241 ALA A N 1
ATOM 1782 C CA . ALA A 1 241 ? 15.852 -0.226 -13.453 1 98.5 241 ALA A CA 1
ATOM 1783 C C . ALA A 1 241 ? 17.344 -0.153 -13.758 1 98.5 241 ALA A C 1
ATOM 1785 O O . ALA A 1 241 ? 18.141 -0.893 -13.18 1 98.5 241 ALA A O 1
ATOM 1786 N N . GLU A 1 242 ? 17.672 0.721 -14.625 1 98.19 242 GLU A N 1
ATOM 1787 C CA . GLU A 1 242 ? 19.078 0.914 -14.977 1 98.19 242 GLU A CA 1
ATOM 1788 C C . GLU A 1 242 ? 19.891 1.368 -13.773 1 98.19 242 GLU A C 1
ATOM 1790 O O . GLU A 1 242 ? 20.969 0.818 -13.5 1 98.19 242 GLU A O 1
ATOM 1795 N N . ALA A 1 243 ? 19.438 2.322 -13.07 1 97.75 243 ALA A N 1
ATOM 1796 C CA . ALA A 1 243 ? 20.125 2.863 -11.906 1 97.75 243 ALA A CA 1
ATOM 1797 C C . ALA A 1 243 ? 20.266 1.812 -10.812 1 97.75 243 ALA A C 1
ATOM 1799 O O . ALA A 1 243 ? 21.281 1.751 -10.117 1 97.75 243 ALA A O 1
ATOM 1800 N N . ALA A 1 244 ? 19.25 1.028 -10.633 1 97.56 244 ALA A N 1
ATOM 1801 C CA . ALA A 1 244 ? 19.234 0.007 -9.594 1 97.56 244 ALA A CA 1
ATOM 1802 C C . ALA A 1 244 ? 20.016 -1.234 -10.023 1 97.56 244 ALA A C 1
ATOM 1804 O O . ALA A 1 244 ? 20.234 -2.146 -9.219 1 97.56 244 ALA A O 1
ATOM 1805 N N . GLY A 1 245 ? 20.344 -1.336 -11.281 1 97.69 245 GLY A N 1
ATOM 1806 C CA . GLY A 1 245 ? 21.125 -2.453 -11.781 1 97.69 245 GLY A CA 1
ATOM 1807 C C . GLY A 1 245 ? 20.312 -3.707 -12.008 1 97.69 245 GLY A C 1
ATOM 1808 O O . GLY A 1 245 ? 20.797 -4.82 -11.812 1 97.69 245 GLY A O 1
ATOM 1809 N N . ILE A 1 246 ? 19.062 -3.596 -12.328 1 97.62 246 ILE A N 1
ATOM 1810 C CA . ILE A 1 246 ? 18.234 -4.758 -12.594 1 97.62 246 ILE A CA 1
ATOM 1811 C C . ILE A 1 246 ? 17.656 -4.66 -14.008 1 97.62 246 ILE A C 1
ATOM 1813 O O . ILE A 1 246 ? 17.422 -3.564 -14.523 1 97.62 246 ILE A O 1
ATOM 1817 N N . PRO A 1 247 ? 17.469 -5.734 -14.68 1 98.31 247 PRO A N 1
ATOM 1818 C CA . PRO A 1 247 ? 16.953 -5.695 -16.062 1 98.31 247 PRO A CA 1
ATOM 1819 C C . PRO A 1 247 ? 15.445 -5.461 -16.125 1 98.31 247 PRO A C 1
ATOM 1821 O O . PRO A 1 247 ? 14.734 -5.762 -15.164 1 98.31 247 PRO A O 1
ATOM 1824 N N . VAL A 1 248 ? 15.023 -4.918 -17.219 1 98.56 248 VAL A N 1
ATOM 1825 C CA . VAL A 1 248 ? 13.602 -4.883 -17.547 1 98.56 248 VAL A CA 1
ATOM 1826 C C . VAL A 1 248 ? 13.203 -6.168 -18.266 1 98.56 248 VAL A C 1
ATOM 1828 O O . VAL A 1 248 ? 13.734 -6.48 -19.328 1 98.56 248 VAL A O 1
ATOM 1831 N N . LEU A 1 249 ? 12.289 -6.902 -17.703 1 98.62 249 LEU A N 1
ATOM 1832 C CA . LEU A 1 249 ? 11.898 -8.203 -18.234 1 98.62 249 LEU A CA 1
ATOM 1833 C C . LEU A 1 249 ? 10.859 -8.039 -19.344 1 98.62 249 LEU A C 1
ATOM 1835 O O . LEU A 1 249 ? 10.797 -8.844 -20.266 1 98.62 249 LEU A O 1
ATOM 1839 N N . ALA A 1 250 ? 9.984 -7.109 -19.156 1 98.31 250 ALA A N 1
ATOM 1840 C CA . ALA A 1 250 ? 8.953 -6.773 -20.141 1 98.31 250 ALA A CA 1
ATOM 1841 C C . ALA A 1 250 ? 8.336 -5.41 -19.828 1 98.31 250 ALA A C 1
ATOM 1843 O O . ALA A 1 250 ? 8.383 -4.941 -18.703 1 98.31 250 ALA A O 1
ATOM 1844 N N . SER A 1 251 ? 7.852 -4.785 -20.844 1 98.19 251 SER A N 1
ATOM 1845 C CA . SER A 1 251 ? 7.059 -3.564 -20.734 1 98.19 251 SER A CA 1
ATOM 1846 C C . SER A 1 251 ? 5.66 -3.76 -21.312 1 98.19 251 SER A C 1
ATOM 1848 O O . SER A 1 251 ? 5.5 -3.949 -22.516 1 98.19 251 SER A O 1
ATOM 1850 N N . ILE A 1 252 ? 4.727 -3.789 -20.438 1 98.25 252 ILE A N 1
ATOM 1851 C CA . ILE A 1 252 ? 3.336 -3.895 -20.859 1 98.25 252 ILE A CA 1
ATOM 1852 C C . ILE A 1 252 ? 2.758 -2.5 -21.094 1 98.25 252 ILE A C 1
ATOM 1854 O O . ILE A 1 252 ? 2.676 -1.696 -20.156 1 98.25 252 ILE A O 1
ATOM 1858 N N . PRO A 1 253 ? 2.285 -2.195 -22.297 1 97.75 253 PRO A N 1
ATOM 1859 C C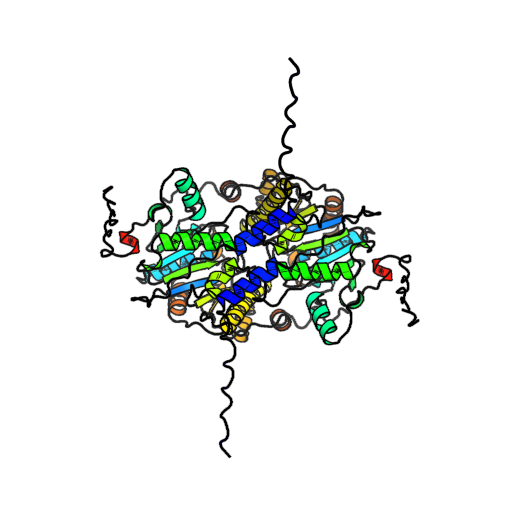A . PRO A 1 253 ? 1.879 -0.826 -22.625 1 97.75 253 PRO A CA 1
ATOM 1860 C C . PRO A 1 253 ? 0.568 -0.424 -21.953 1 97.75 253 PRO A C 1
ATOM 1862 O O . PRO A 1 253 ? -0.296 -1.272 -21.719 1 97.75 253 PRO A O 1
ATOM 1865 N N . ALA A 1 254 ? 0.584 0.83 -21.578 1 95.75 254 ALA A N 1
ATOM 1866 C CA . ALA A 1 254 ? -0.729 1.393 -21.281 1 95.75 254 ALA A CA 1
ATOM 1867 C C . ALA A 1 254 ? -1.647 1.326 -22.484 1 95.75 254 ALA A C 1
ATOM 1869 O O . ALA A 1 254 ? -1.425 2.023 -23.484 1 95.75 254 ALA A O 1
ATOM 1870 N N . ASN A 1 255 ? -2.604 0.427 -22.484 1 95.94 255 ASN A N 1
ATOM 1871 C CA . ASN A 1 255 ? -3.471 0.144 -23.625 1 95.94 255 ASN A CA 1
ATOM 1872 C C . ASN A 1 255 ? -4.914 -0.098 -23.188 1 95.94 255 ASN A C 1
ATOM 1874 O O . ASN A 1 255 ? -5.16 -0.872 -22.266 1 95.94 255 ASN A O 1
ATOM 1878 N N . GLU A 1 256 ? -5.824 0.493 -23.891 1 92.81 256 GLU A N 1
ATOM 1879 C CA . GLU A 1 256 ? -7.234 0.437 -23.516 1 92.81 256 GLU A CA 1
ATOM 1880 C C . GLU A 1 256 ? -7.789 -0.976 -23.656 1 92.81 256 GLU A C 1
ATOM 1882 O O . GLU A 1 256 ? -8.617 -1.413 -22.859 1 92.81 256 GLU A O 1
ATOM 1887 N N . ASP A 1 257 ? -7.41 -1.595 -24.656 1 93.75 257 ASP A N 1
ATOM 1888 C CA . ASP A 1 257 ? -7.863 -2.967 -24.875 1 93.75 257 ASP A CA 1
ATOM 1889 C C . ASP A 1 257 ? -7.41 -3.871 -23.719 1 93.75 257 ASP A C 1
ATOM 1891 O O . ASP A 1 257 ? -8.195 -4.68 -23.219 1 93.75 257 ASP A O 1
ATOM 1895 N N . ILE A 1 258 ? -6.195 -3.766 -23.312 1 95.12 258 ILE A N 1
ATOM 1896 C CA . ILE A 1 258 ? -5.652 -4.539 -22.203 1 95.12 258 ILE A CA 1
ATOM 1897 C C . ILE A 1 258 ? -6.422 -4.215 -20.922 1 95.12 258 ILE A C 1
ATOM 1899 O O . ILE A 1 258 ? -6.812 -5.113 -20.172 1 95.12 258 ILE A O 1
ATOM 1903 N N . ARG A 1 259 ? -6.594 -2.977 -20.734 1 90.56 259 ARG A N 1
ATOM 1904 C CA . ARG A 1 259 ? -7.32 -2.529 -19.547 1 90.56 259 ARG A CA 1
ATOM 1905 C C . ARG A 1 259 ? -8.719 -3.141 -19.5 1 90.56 259 ARG A C 1
ATOM 1907 O O . ARG A 1 259 ? -9.141 -3.65 -18.469 1 90.56 259 ARG A O 1
ATOM 1914 N N . ARG A 1 260 ? -9.438 -3.074 -20.609 1 89.56 260 ARG A N 1
ATOM 1915 C CA . ARG A 1 260 ? -10.805 -3.586 -20.688 1 89.56 260 ARG A CA 1
ATOM 1916 C C . ARG A 1 260 ? -10.844 -5.09 -20.453 1 89.56 260 ARG A C 1
ATOM 1918 O O . ARG A 1 260 ? -11.68 -5.59 -19.703 1 89.56 260 ARG A O 1
ATOM 1925 N N . LYS A 1 261 ? -10 -5.754 -21.062 1 91.12 261 LYS A N 1
ATOM 1926 C CA . LYS A 1 261 ? -9.953 -7.207 -20.922 1 91.12 261 LYS A CA 1
ATOM 1927 C C . LYS A 1 261 ? -9.594 -7.609 -19.5 1 91.12 261 LYS A C 1
ATOM 1929 O O . LYS A 1 261 ? -10.133 -8.578 -18.953 1 91.12 261 LYS A O 1
ATOM 1934 N N . SER A 1 262 ? -8.656 -6.859 -18.922 1 90.44 262 SER A N 1
ATOM 1935 C CA . SER A 1 262 ? -8.312 -7.094 -17.516 1 90.44 262 SER A CA 1
ATOM 1936 C C . SER A 1 262 ? -9.523 -6.891 -16.609 1 90.44 262 SER A C 1
ATOM 1938 O O . SER A 1 262 ? -9.797 -7.723 -15.75 1 90.44 262 SER A O 1
ATOM 1940 N N . ALA A 1 263 ? -10.266 -5.887 -16.875 1 81.69 263 ALA A N 1
ATOM 1941 C CA . ALA A 1 263 ? -11.453 -5.574 -16.078 1 81.69 263 ALA A CA 1
ATOM 1942 C C . ALA A 1 263 ? -12.516 -6.656 -16.234 1 81.69 263 ALA A C 1
ATOM 1944 O O . ALA A 1 263 ? -13.281 -6.914 -15.305 1 81.69 263 ALA A O 1
ATOM 1945 N N . ASN A 1 264 ? -12.461 -7.316 -17.359 1 85.19 264 ASN A N 1
ATOM 1946 C CA . ASN A 1 264 ? -13.445 -8.359 -17.641 1 85.19 264 ASN A CA 1
ATOM 1947 C C . ASN A 1 264 ? -12.922 -9.742 -17.25 1 85.19 264 ASN A C 1
ATOM 1949 O O . ASN A 1 264 ? -13.531 -10.758 -17.594 1 85.19 264 ASN A O 1
ATOM 1953 N N . TYR A 1 265 ? -11.812 -9.75 -16.625 1 89.38 265 TYR A N 1
ATOM 1954 C CA . TYR A 1 265 ? -11.195 -10.992 -16.172 1 89.38 265 TYR A CA 1
ATOM 1955 C C . TYR A 1 265 ? -10.898 -11.914 -17.359 1 89.38 265 TYR A C 1
ATOM 1957 O O . TYR A 1 265 ? -11.195 -13.109 -17.312 1 89.38 265 TYR A O 1
ATOM 1965 N N . GLU A 1 266 ? -10.367 -11.312 -18.375 1 92.31 266 GLU A N 1
ATOM 1966 C CA . GLU A 1 266 ? -9.984 -12.07 -19.562 1 92.31 266 GLU A CA 1
ATOM 1967 C C . GLU A 1 266 ? -8.469 -12.195 -19.672 1 92.31 266 GLU A C 1
ATOM 1969 O O . GLU A 1 266 ? -7.746 -11.219 -19.484 1 92.31 266 GLU A O 1
ATOM 1974 N N . ILE A 1 267 ? -8.094 -13.391 -20 1 95.81 267 ILE A N 1
ATOM 1975 C CA . ILE A 1 267 ? -6.688 -13.641 -20.297 1 95.81 267 ILE A CA 1
ATOM 1976 C C . ILE A 1 267 ? -6.328 -13.031 -21.641 1 95.81 267 ILE A C 1
ATOM 1978 O O . ILE A 1 267 ? -7.027 -13.25 -22.641 1 95.81 267 ILE A O 1
ATOM 1982 N N . VAL A 1 268 ? -5.234 -12.32 -21.641 1 96.81 268 VAL A N 1
ATOM 1983 C CA . VAL A 1 268 ? -4.855 -11.68 -22.906 1 96.81 268 VAL A CA 1
ATOM 1984 C C . VAL A 1 268 ? -3.639 -12.383 -23.5 1 96.81 268 VAL A C 1
ATOM 1986 O O . VAL A 1 268 ? -3.289 -12.164 -24.656 1 96.81 268 VAL A O 1
ATOM 1989 N N . ALA A 1 269 ? -3.033 -13.266 -22.781 1 97.12 269 ALA A N 1
ATOM 1990 C CA . ALA A 1 269 ? -1.766 -13.883 -23.141 1 97.12 269 ALA A CA 1
ATOM 1991 C C . ALA A 1 269 ? -1.991 -15.102 -24.047 1 97.12 269 ALA A C 1
ATOM 1993 O O . ALA A 1 269 ? -1.078 -15.898 -24.25 1 97.12 269 ALA A O 1
ATOM 1994 N N . ARG A 1 270 ? -3.09 -15.258 -24.641 1 95.69 270 ARG A N 1
ATOM 1995 C CA . ARG A 1 270 ? -3.369 -16.422 -25.469 1 95.69 270 ARG A CA 1
ATOM 1996 C C . ARG A 1 270 ? -2.412 -16.5 -26.656 1 95.69 270 ARG A C 1
ATOM 1998 O O . ARG A 1 270 ? -2.215 -15.516 -27.359 1 95.69 270 ARG A O 1
ATOM 2005 N N . PRO A 1 271 ? -1.867 -17.703 -26.828 1 94 271 PRO A N 1
ATOM 2006 C CA . PRO A 1 271 ? -0.997 -17.859 -28 1 94 271 PRO A CA 1
ATOM 2007 C C . PRO A 1 271 ? -1.693 -17.5 -29.312 1 94 271 PRO A C 1
ATOM 2009 O O . PRO A 1 271 ? -2.857 -17.844 -29.516 1 94 271 PRO A O 1
ATOM 2012 N N . GLY A 1 272 ? -1.065 -16.75 -30.141 1 92.62 272 GLY A N 1
ATOM 2013 C CA . GLY A 1 272 ? -1.62 -16.359 -31.438 1 92.62 272 GLY A CA 1
ATOM 2014 C C . GLY A 1 272 ? -2.402 -15.062 -31.359 1 92.62 272 GLY A C 1
ATOM 2015 O O . GLY A 1 272 ? -2.652 -14.43 -32.406 1 92.62 272 GLY A O 1
ATOM 2016 N N . ALA A 1 273 ? -2.758 -14.68 -30.219 1 94.69 273 ALA A N 1
ATOM 2017 C CA . ALA A 1 273 ? -3.492 -13.43 -30.062 1 94.69 273 ALA A CA 1
ATOM 2018 C C . ALA A 1 273 ? -2.545 -12.234 -30.047 1 94.69 273 ALA A C 1
ATOM 2020 O O . ALA A 1 273 ? -1.322 -12.406 -30.031 1 94.69 273 ALA A O 1
ATOM 2021 N N . GLN A 1 274 ? -3.072 -11.031 -30.078 1 96.31 274 GLN A N 1
ATOM 2022 C CA . GLN A 1 274 ? -2.346 -9.781 -30.25 1 96.31 274 GLN A CA 1
ATOM 2023 C C . GLN A 1 274 ? -1.244 -9.641 -29.203 1 96.31 274 GLN A C 1
ATOM 2025 O O . GLN A 1 274 ? -0.131 -9.211 -29.516 1 96.31 274 GLN A O 1
ATOM 2030 N N . TRP A 1 275 ? -1.525 -10.016 -27.984 1 97.06 275 TRP A N 1
ATOM 2031 C CA . TRP A 1 275 ? -0.601 -9.75 -26.891 1 97.06 275 TRP A CA 1
ATOM 2032 C C . TRP A 1 275 ? 0.165 -11.016 -26.5 1 97.06 275 TRP A C 1
ATOM 2034 O O . TRP A 1 275 ? 0.987 -10.992 -25.578 1 97.06 275 TRP A O 1
ATOM 2044 N N . GLY A 1 276 ? -0.053 -12.117 -27.172 1 97.25 276 GLY A N 1
ATOM 2045 C CA . GLY A 1 276 ? 0.594 -13.391 -26.906 1 97.25 276 GLY A CA 1
ATOM 2046 C C . GLY A 1 276 ? 2.109 -13.305 -26.922 1 97.25 276 GLY A C 1
ATOM 2047 O O . GLY A 1 276 ? 2.764 -13.711 -25.953 1 97.25 276 GLY A O 1
ATOM 2048 N N . PRO A 1 277 ? 2.637 -12.727 -27.969 1 97.75 277 PRO A N 1
ATOM 2049 C CA . PRO A 1 277 ? 4.094 -12.648 -28.078 1 97.75 277 PRO A CA 1
ATOM 2050 C C . PRO A 1 277 ? 4.746 -11.914 -26.922 1 97.75 277 PRO A C 1
ATOM 2052 O O . PRO A 1 277 ? 5.836 -12.281 -26.484 1 97.75 277 PRO A O 1
ATOM 2055 N N . MET A 1 278 ? 4.152 -10.93 -26.422 1 97.5 278 MET A N 1
ATOM 2056 C CA . MET A 1 278 ? 4.684 -10.164 -25.312 1 97.5 278 MET A CA 1
ATOM 2057 C C . MET A 1 278 ? 4.816 -11.031 -24.062 1 97.5 278 MET A C 1
ATOM 2059 O O . MET A 1 278 ? 5.844 -11 -23.375 1 97.5 278 MET A O 1
ATOM 2063 N N . PHE A 1 279 ? 3.855 -11.797 -23.828 1 98.19 279 PHE A N 1
ATOM 2064 C CA . PHE A 1 279 ? 3.885 -12.633 -22.641 1 98.19 279 PHE A CA 1
ATOM 2065 C C . PHE A 1 279 ? 4.754 -13.867 -22.859 1 98.19 279 PHE A C 1
ATOM 2067 O O . PHE A 1 279 ? 5.289 -14.438 -21.906 1 98.19 279 PHE A O 1
ATOM 2074 N N . GLU A 1 280 ? 4.906 -14.297 -24.109 1 98.12 280 GLU A N 1
ATOM 2075 C CA . GLU A 1 280 ? 5.883 -15.328 -24.422 1 98.12 280 GLU A CA 1
ATOM 2076 C C . GLU A 1 280 ? 7.297 -14.875 -24.078 1 98.12 280 GLU A C 1
ATOM 2078 O O . GLU A 1 280 ? 8.062 -15.625 -23.469 1 98.12 280 GLU A O 1
ATOM 2083 N N . GLU A 1 281 ? 7.504 -13.68 -24.5 1 97.62 281 GLU A N 1
ATOM 2084 C CA . GLU A 1 281 ? 8.805 -13.102 -24.188 1 97.62 281 GLU A CA 1
ATOM 2085 C C . GLU A 1 281 ? 8.992 -12.945 -22.672 1 97.62 281 GLU A C 1
ATOM 2087 O O . GLU A 1 281 ? 10.062 -13.242 -22.141 1 97.62 281 GLU A O 1
ATOM 2092 N N . LEU A 1 282 ? 8.023 -12.453 -21.969 1 98.38 282 LEU A N 1
ATOM 2093 C CA . LEU A 1 282 ? 8.086 -12.305 -20.516 1 98.38 282 LEU A CA 1
ATOM 2094 C C . LEU A 1 282 ? 8.352 -13.648 -19.844 1 98.38 282 LEU A C 1
ATOM 2096 O O . LEU A 1 282 ? 9.195 -13.742 -18.953 1 98.38 282 LEU A O 1
ATOM 2100 N N . ALA A 1 283 ? 7.645 -14.688 -20.297 1 98.25 283 ALA A N 1
ATOM 2101 C CA . ALA A 1 283 ? 7.828 -16.016 -19.734 1 98.25 283 ALA A CA 1
ATOM 2102 C C . ALA A 1 283 ? 9.266 -16.5 -19.906 1 98.25 283 ALA A C 1
ATOM 2104 O O . ALA A 1 283 ? 9.867 -17.047 -18.984 1 98.25 283 ALA A O 1
ATOM 2105 N N . ARG A 1 284 ? 9.781 -16.25 -21.062 1 97.25 284 ARG A N 1
ATOM 2106 C CA . ARG A 1 284 ? 11.164 -16.641 -21.344 1 97.25 284 ARG A CA 1
ATOM 2107 C C . ARG A 1 284 ? 12.133 -15.852 -20.469 1 97.25 284 ARG A C 1
ATOM 2109 O O . ARG A 1 284 ? 13.055 -16.438 -19.891 1 97.25 284 ARG A O 1
ATOM 2116 N N . ASN A 1 285 ? 11.93 -14.602 -20.422 1 98.12 285 ASN A N 1
ATOM 2117 C CA . ASN A 1 285 ? 12.812 -13.742 -19.641 1 98.12 285 ASN A CA 1
ATOM 2118 C C . ASN A 1 285 ? 12.781 -14.102 -18.156 1 98.12 285 ASN A C 1
ATOM 2120 O O . ASN A 1 285 ? 13.82 -14.117 -17.5 1 98.12 285 ASN A O 1
ATOM 2124 N N . VAL A 1 286 ? 11.617 -14.336 -17.625 1 97.75 286 VAL A N 1
ATOM 2125 C CA . VAL A 1 286 ? 11.469 -14.695 -16.219 1 97.75 286 VAL A CA 1
ATOM 2126 C C . VAL A 1 286 ? 12.188 -16.016 -15.938 1 97.75 286 VAL A C 1
ATOM 2128 O O . VAL A 1 286 ? 12.852 -16.156 -14.906 1 97.75 286 VAL A O 1
ATOM 2131 N N . ALA A 1 287 ? 12.07 -16.969 -16.812 1 95.88 287 ALA A N 1
ATOM 2132 C CA . ALA A 1 287 ? 12.703 -18.281 -16.656 1 95.88 287 ALA A CA 1
ATOM 2133 C C . ALA A 1 287 ? 14.227 -18.156 -16.688 1 95.88 287 ALA A C 1
ATOM 2135 O O . ALA A 1 287 ? 14.922 -18.797 -15.898 1 95.88 287 ALA A O 1
ATOM 2136 N N . ASP A 1 288 ? 14.719 -17.25 -17.469 1 95.88 288 ASP A N 1
ATOM 2137 C CA . ASP A 1 288 ? 16.141 -17.203 -17.766 1 95.88 288 ASP A CA 1
ATOM 2138 C C . ASP A 1 288 ? 16.859 -16.219 -16.859 1 95.88 288 ASP A C 1
ATOM 2140 O O . ASP A 1 288 ? 18.078 -16.328 -16.641 1 95.88 288 ASP A O 1
ATOM 2144 N N . ALA A 1 289 ? 16.156 -15.227 -16.391 1 96.12 289 ALA A N 1
ATOM 2145 C CA . ALA A 1 289 ? 16.797 -14.141 -15.648 1 96.12 289 ALA A CA 1
ATOM 2146 C C . ALA A 1 289 ? 17.344 -14.641 -14.312 1 96.12 289 ALA A C 1
ATOM 2148 O O . ALA A 1 289 ? 16.594 -15.156 -13.484 1 96.12 289 ALA A O 1
ATOM 2149 N N . PRO A 1 290 ? 18.625 -14.469 -14.07 1 95.31 290 PRO A N 1
ATOM 2150 C CA . PRO A 1 290 ? 19.188 -14.836 -12.766 1 95.31 290 PRO A CA 1
ATOM 2151 C C . PRO A 1 290 ? 18.938 -13.781 -11.695 1 95.31 290 PRO A C 1
ATOM 2153 O O . PRO A 1 290 ? 18.672 -12.617 -12.016 1 95.31 290 PRO A O 1
ATOM 2156 N N . PRO A 1 291 ? 18.953 -14.219 -10.414 1 95.38 291 PRO A N 1
ATOM 2157 C CA . PRO A 1 291 ? 18.875 -13.227 -9.344 1 95.38 291 PRO A CA 1
ATOM 2158 C C . PRO A 1 291 ? 20.094 -12.312 -9.305 1 95.38 291 PRO A C 1
ATOM 2160 O O . PRO A 1 291 ? 21.234 -12.781 -9.375 1 95.38 291 PRO A O 1
ATOM 2163 N N . ARG A 1 292 ? 19.844 -11.062 -9.227 1 96.12 292 ARG A N 1
ATOM 2164 C CA . ARG A 1 292 ? 20.922 -10.062 -9.172 1 96.12 292 ARG A CA 1
ATOM 2165 C C . ARG A 1 292 ? 20.875 -9.297 -7.859 1 96.12 292 ARG A C 1
ATOM 2167 O O . ARG A 1 292 ? 19.828 -9.18 -7.23 1 96.12 292 ARG A O 1
ATOM 2174 N N . ARG A 1 293 ? 22.047 -8.852 -7.547 1 95.56 293 ARG A N 1
ATOM 2175 C CA . ARG A 1 293 ? 22.125 -7.922 -6.43 1 95.56 293 ARG A CA 1
ATOM 2176 C C . ARG A 1 293 ? 21.812 -6.5 -6.879 1 95.56 293 ARG A C 1
ATOM 2178 O O . ARG A 1 293 ? 22.547 -5.906 -7.66 1 95.56 293 ARG A O 1
ATOM 2185 N N . PRO A 1 294 ? 20.766 -5.938 -6.348 1 96.56 294 PRO A N 1
ATOM 2186 C CA . PRO A 1 294 ? 20.406 -4.594 -6.805 1 96.56 294 PRO A CA 1
ATOM 2187 C C . PRO A 1 294 ? 21.188 -3.496 -6.09 1 96.56 294 PRO A C 1
ATOM 2189 O O . PRO A 1 294 ? 21.812 -3.754 -5.062 1 96.56 294 PRO A O 1
ATOM 2192 N N . SER A 1 295 ? 21.172 -2.355 -6.703 1 96.69 295 SER A N 1
ATOM 2193 C CA . SER A 1 295 ? 21.688 -1.127 -6.102 1 96.69 295 SER A CA 1
ATOM 2194 C C . SER A 1 295 ? 20.562 -0.117 -5.871 1 96.69 295 SER A C 1
ATOM 2196 O O . SER A 1 295 ? 20.328 0.749 -6.711 1 96.69 295 SER A O 1
ATOM 2198 N N . PRO A 1 296 ? 19.906 -0.263 -4.723 1 93.94 296 PRO A N 1
ATOM 2199 C CA . PRO A 1 296 ? 18.797 0.658 -4.461 1 93.94 296 PRO A CA 1
ATOM 2200 C C . PRO A 1 296 ? 19.234 2.123 -4.484 1 93.94 296 PRO A C 1
ATOM 2202 O O . PRO A 1 296 ? 20.375 2.441 -4.121 1 93.94 296 PRO A O 1
ATOM 2205 N N . LEU A 1 297 ? 18.297 2.949 -4.902 1 93 297 LEU A N 1
ATOM 2206 C CA . LEU A 1 297 ? 18.562 4.383 -4.965 1 93 297 LEU A CA 1
ATOM 2207 C C . LEU A 1 297 ? 18.312 5.039 -3.611 1 93 297 LEU A C 1
ATOM 2209 O O . LEU A 1 297 ? 17.469 4.57 -2.832 1 93 297 LEU A O 1
ATOM 2213 N N . SER A 1 298 ? 19.078 6.109 -3.371 1 84.94 298 SER A N 1
ATOM 2214 C CA . SER A 1 298 ? 18.719 6.988 -2.264 1 84.94 298 SER A CA 1
ATOM 2215 C C . SER A 1 298 ? 17.406 7.707 -2.535 1 84.94 298 SER A C 1
ATOM 2217 O O . SER A 1 298 ? 16.906 7.703 -3.664 1 84.94 298 SER A O 1
ATOM 2219 N N . GLN A 1 299 ? 16.875 8.273 -1.529 1 77.69 299 GLN A N 1
ATOM 2220 C CA . GLN A 1 299 ? 15.641 9.031 -1.698 1 77.69 299 GLN A CA 1
ATOM 2221 C C . GLN A 1 299 ? 15.805 10.133 -2.74 1 77.69 299 GLN A C 1
ATOM 2223 O O . GLN A 1 299 ? 14.953 10.312 -3.609 1 77.69 299 GLN A O 1
ATOM 2228 N N . ASP A 1 300 ? 16.891 10.883 -2.633 1 76.12 300 ASP A N 1
ATOM 2229 C CA . ASP A 1 300 ? 17.172 11.953 -3.59 1 76.12 300 ASP A CA 1
ATOM 2230 C C . ASP A 1 300 ? 17.344 11.391 -5 1 76.12 300 ASP A C 1
ATOM 2232 O O . ASP A 1 300 ? 16.906 12.008 -5.973 1 76.12 300 ASP A O 1
ATOM 2236 N N . GLY A 1 301 ? 18.016 10.297 -5.059 1 84.5 301 GLY A N 1
ATOM 2237 C CA . GLY A 1 301 ? 18.188 9.648 -6.348 1 84.5 301 GLY A CA 1
ATOM 2238 C C . GLY A 1 301 ? 16.875 9.25 -6.992 1 84.5 301 GLY A C 1
ATOM 2239 O O . GLY A 1 301 ? 16.688 9.422 -8.203 1 84.5 301 GLY A O 1
ATOM 2240 N N . LEU A 1 302 ? 15.992 8.758 -6.203 1 87.5 302 LEU A N 1
ATOM 2241 C CA . LEU A 1 302 ? 14.68 8.344 -6.688 1 87.5 302 LEU A CA 1
ATOM 2242 C C . LEU A 1 302 ? 13.859 9.547 -7.145 1 87.5 302 LEU A C 1
ATOM 2244 O O . LEU A 1 302 ? 13.281 9.531 -8.234 1 87.5 302 LEU A O 1
ATOM 2248 N N . LEU A 1 303 ? 13.82 10.586 -6.309 1 78.06 303 LEU A N 1
ATOM 2249 C CA . LEU A 1 303 ? 13.094 11.805 -6.656 1 78.06 303 LEU A CA 1
ATOM 2250 C C . LEU A 1 303 ? 13.68 12.453 -7.902 1 78.06 303 LEU A C 1
ATOM 2252 O O . LEU A 1 303 ? 12.953 13.055 -8.695 1 78.06 303 LEU A O 1
ATOM 2256 N N . GLY A 1 304 ? 14.961 12.297 -8.078 1 82.94 304 GLY A N 1
ATOM 2257 C CA . GLY A 1 304 ? 15.664 12.867 -9.211 1 82.94 304 GLY A CA 1
ATOM 2258 C C . GLY A 1 304 ? 15.227 12.281 -10.539 1 82.94 304 GLY A C 1
ATOM 2259 O O . GLY A 1 304 ? 15.445 12.891 -11.594 1 82.94 304 GLY A O 1
ATOM 2260 N N . LEU A 1 305 ? 14.609 11.141 -10.523 1 89.25 305 LEU A N 1
ATOM 2261 C CA . LEU A 1 305 ? 14.125 10.508 -11.742 1 89.25 305 LEU A CA 1
ATOM 2262 C C . LEU A 1 305 ? 12.93 11.266 -12.312 1 89.25 305 LEU A C 1
ATOM 2264 O O . LEU A 1 305 ? 12.562 11.07 -13.477 1 89.25 305 LEU A O 1
ATOM 2268 N N . PHE A 1 306 ? 12.266 12.008 -11.43 1 79.94 306 PHE A N 1
ATOM 2269 C CA . PHE A 1 306 ? 11.031 12.688 -11.82 1 79.94 306 PHE A CA 1
ATOM 2270 C C . PHE A 1 306 ? 11.266 14.188 -11.961 1 79.94 306 PHE A C 1
ATOM 2272 O O . PHE A 1 306 ? 10.391 14.914 -12.422 1 79.94 306 PHE A O 1
ATOM 2279 N N . LYS A 1 307 ? 12.227 14.711 -11.188 1 64.38 307 LYS A N 1
ATOM 2280 C CA . LYS A 1 307 ? 12.453 16.156 -11.188 1 64.38 307 LYS A CA 1
ATOM 2281 C C . LYS A 1 307 ? 12.57 16.688 -12.609 1 64.38 307 LYS A C 1
ATOM 2283 O O . LYS A 1 307 ? 13.359 16.172 -13.414 1 64.38 307 LYS A O 1
ATOM 2288 N N . GLY A 1 308 ? 11.406 17.062 -13.008 1 56.53 308 GLY A N 1
ATOM 2289 C CA . GLY A 1 308 ? 11.633 17.984 -14.109 1 56.53 308 GLY A CA 1
ATOM 2290 C C . GLY A 1 308 ? 12.508 19.172 -13.734 1 56.53 308 GLY A C 1
ATOM 2291 O O . GLY A 1 308 ? 12.703 19.453 -12.547 1 56.53 308 GLY A O 1
ATOM 2292 N N . GLU A 1 309 ? 13.445 19.688 -14.516 1 50.25 309 GLU A N 1
ATOM 2293 C CA . GLU A 1 309 ? 14.359 20.797 -14.297 1 50.25 309 GLU A CA 1
ATOM 2294 C C . GLU A 1 309 ? 13.719 21.891 -13.445 1 50.25 309 GLU A C 1
ATOM 2296 O O . GLU A 1 309 ? 14.398 22.562 -12.664 1 50.25 309 GLU A O 1
ATOM 2301 N N . SER A 1 310 ? 12.391 22.125 -13.5 1 49.94 310 SER A N 1
ATOM 2302 C CA . SER A 1 310 ? 11.867 23.406 -13.07 1 49.94 310 SER A CA 1
ATOM 2303 C C . SER A 1 310 ? 11.055 23.281 -11.789 1 49.94 310 SER A C 1
ATOM 2305 O O . SER A 1 310 ? 10.68 24.281 -11.172 1 49.94 310 SER A O 1
ATOM 2307 N N . VAL A 1 311 ? 10.93 22.109 -11.141 1 55.75 311 VAL A N 1
ATOM 2308 C CA . VAL A 1 311 ? 9.906 22.047 -10.102 1 55.75 311 VAL A CA 1
ATOM 2309 C C . VAL A 1 311 ? 10.531 22.359 -8.742 1 55.75 311 VAL A C 1
ATOM 2311 O O . VAL A 1 311 ? 11.555 21.766 -8.383 1 55.75 311 VAL A O 1
ATOM 2314 N N . GLY A 1 312 ? 10.109 23.344 -7.992 1 62.03 312 GLY A N 1
ATOM 2315 C CA . GLY A 1 312 ? 10.414 23.766 -6.633 1 62.03 312 GLY A CA 1
ATOM 2316 C C . GLY A 1 312 ? 11.656 24.625 -6.531 1 62.03 312 GLY A C 1
ATOM 2317 O O . GLY A 1 312 ? 12.07 25.016 -5.438 1 62.03 312 GLY A O 1
ATOM 2318 N N . ARG A 1 313 ? 12.312 24.781 -7.598 1 60.5 313 ARG A N 1
ATOM 2319 C CA . ARG A 1 313 ? 13.609 25.453 -7.574 1 60.5 313 ARG A CA 1
ATOM 2320 C C . ARG A 1 313 ? 13.484 26.891 -7.062 1 60.5 313 ARG A C 1
ATOM 2322 O O . ARG A 1 313 ? 14.391 27.406 -6.41 1 60.5 313 ARG A O 1
ATOM 2329 N N . ASN A 1 314 ? 12.258 27.312 -7.195 1 71 314 ASN A N 1
ATOM 2330 C CA . ASN A 1 314 ? 12.148 28.719 -6.82 1 71 314 ASN A CA 1
ATOM 2331 C C . ASN A 1 314 ? 11.531 28.875 -5.438 1 71 314 ASN A C 1
ATOM 2333 O O . ASN A 1 314 ? 11.352 30 -4.965 1 71 314 ASN A O 1
ATOM 2337 N N . VAL A 1 315 ? 11.406 27.844 -4.766 1 80.44 315 VAL A N 1
ATOM 2338 C CA . VAL A 1 315 ? 10.758 27.984 -3.467 1 80.44 315 VAL A CA 1
ATOM 2339 C C . VAL A 1 315 ? 11.812 27.938 -2.359 1 80.44 315 VAL A C 1
ATOM 2341 O O . VAL A 1 315 ? 12.695 27.078 -2.377 1 80.44 315 VAL A O 1
ATOM 2344 N N . VAL A 1 316 ? 11.781 28.938 -1.482 1 86.12 316 VAL A N 1
ATOM 2345 C CA . VAL A 1 316 ? 12.617 28.953 -0.292 1 86.12 316 VAL A CA 1
ATOM 2346 C C . VAL A 1 316 ? 11.797 28.562 0.933 1 86.12 316 VAL A C 1
ATOM 2348 O O . VAL A 1 316 ? 10.758 29.172 1.209 1 86.12 316 VAL A O 1
ATOM 2351 N N . LEU A 1 317 ? 12.281 27.531 1.618 1 91.38 317 LEU A N 1
ATOM 2352 C CA . LEU A 1 317 ? 11.57 27.078 2.811 1 91.38 317 LEU A CA 1
ATOM 2353 C C . LEU A 1 317 ? 11.758 28.062 3.961 1 91.38 317 LEU A C 1
ATOM 2355 O O . LEU A 1 317 ? 12.883 28.438 4.281 1 91.38 317 LEU A O 1
ATOM 2359 N N . GLU A 1 318 ? 10.648 28.516 4.57 1 94.56 318 GLU A N 1
ATOM 2360 C CA . GLU A 1 318 ? 10.703 29.391 5.746 1 94.56 318 GLU A CA 1
ATOM 2361 C C . GLU A 1 318 ? 10.594 28.562 7.035 1 94.56 318 GLU A C 1
ATOM 2363 O O . GLU A 1 318 ? 9.531 28.031 7.34 1 94.56 318 GLU A O 1
ATOM 2368 N N . PRO A 1 319 ? 11.648 28.453 7.789 1 93.75 319 PRO A N 1
ATOM 2369 C CA . PRO A 1 319 ? 11.594 27.703 9.039 1 93.75 319 PRO A CA 1
ATOM 2370 C C . PRO A 1 319 ? 10.625 28.297 10.055 1 93.75 319 PRO A C 1
ATOM 2372 O O . PRO A 1 319 ? 10.5 29.516 10.141 1 93.75 319 PRO A O 1
ATOM 2375 N N . ALA A 1 320 ? 9.969 27.469 10.773 1 92.44 320 ALA A N 1
ATOM 2376 C CA . ALA A 1 320 ? 9.125 27.922 11.875 1 92.44 320 ALA A CA 1
ATOM 2377 C C . ALA A 1 320 ? 9.961 28.266 13.102 1 92.44 320 ALA A C 1
ATOM 2379 O O . ALA A 1 320 ? 11.062 27.734 13.281 1 92.44 320 ALA A O 1
ATOM 2380 N N . THR A 1 321 ? 9.5 29.203 13.93 1 90.75 321 THR A N 1
ATOM 2381 C CA . THR A 1 321 ? 10.125 29.547 15.203 1 90.75 321 THR A CA 1
ATOM 2382 C C . THR A 1 321 ? 9.273 29.047 16.375 1 90.75 321 THR A C 1
ATOM 2384 O O . THR A 1 321 ? 8.109 28.703 16.188 1 90.75 321 THR A O 1
ATOM 2387 N N . MET A 1 322 ? 9.891 29 17.469 1 87.06 322 MET A N 1
ATOM 2388 C CA . MET A 1 322 ? 9.141 28.594 18.656 1 87.06 322 MET A CA 1
ATOM 2389 C C . MET A 1 322 ? 8.008 29.578 18.938 1 87.06 322 MET A C 1
ATOM 2391 O O . MET A 1 322 ? 6.941 29.172 19.406 1 87.06 322 MET A O 1
ATOM 2395 N N . GLU A 1 323 ? 8.25 30.812 18.625 1 86.94 323 GLU A N 1
ATOM 2396 C CA . GLU A 1 323 ? 7.199 31.812 18.766 1 86.94 323 GLU A CA 1
ATOM 2397 C C . GLU A 1 323 ? 6.016 31.5 17.859 1 86.94 323 GLU A C 1
ATOM 2399 O O . GLU A 1 323 ? 4.859 31.688 18.25 1 86.94 323 GLU A O 1
ATOM 2404 N N . ASP A 1 324 ? 6.289 31.031 16.672 1 90.38 324 ASP A N 1
ATOM 2405 C CA . ASP A 1 324 ? 5.246 30.609 15.742 1 90.38 324 ASP A CA 1
ATOM 2406 C C . ASP A 1 324 ? 4.402 29.484 16.344 1 90.38 324 ASP A C 1
ATOM 2408 O O . ASP A 1 324 ? 3.18 29.469 16.172 1 90.38 324 ASP A O 1
ATOM 2412 N N . MET A 1 325 ? 5.109 28.578 16.969 1 89.31 325 MET A N 1
ATOM 2413 C CA . MET A 1 325 ? 4.496 27.328 17.391 1 89.31 325 MET A CA 1
ATOM 2414 C C . MET A 1 325 ? 3.615 27.547 18.625 1 89.31 325 MET A C 1
ATOM 2416 O O . MET A 1 325 ? 2.518 26.984 18.703 1 89.31 325 MET A O 1
ATOM 2420 N N . CYS A 1 326 ? 4.035 28.25 19.672 1 84.38 326 CYS A N 1
ATOM 2421 C CA . CYS A 1 326 ? 3.391 28.312 20.969 1 84.38 326 CYS A CA 1
ATOM 2422 C C . CYS A 1 326 ? 2.723 29.672 21.188 1 84.38 326 CYS A C 1
ATOM 2424 O O . CYS A 1 326 ? 1.939 29.844 22.125 1 84.38 326 CYS A O 1
ATOM 2426 N N . GLY A 1 327 ? 2.766 30.453 20.375 1 69.31 327 GLY A N 1
ATOM 2427 C CA . GLY A 1 327 ? 2.316 31.812 20.625 1 69.31 327 GLY A CA 1
ATOM 2428 C C . GLY A 1 327 ? 3.242 32.594 21.547 1 69.31 327 GLY A C 1
ATOM 2429 O O . GLY A 1 327 ? 4.215 32.031 22.062 1 69.31 327 GLY A O 1
ATOM 2430 N N . SER A 1 328 ? 3.207 33.875 21.703 1 57.81 328 SER A N 1
ATOM 2431 C CA . SER A 1 328 ? 4.066 34.812 22.438 1 57.81 328 SER A CA 1
ATOM 2432 C C . SER A 1 328 ? 4.254 34.375 23.875 1 57.81 328 SER A C 1
ATOM 2434 O O . SER A 1 328 ? 5.23 34.75 24.531 1 57.81 328 SER A O 1
ATOM 2436 N N . THR A 1 329 ? 3.455 33.562 24.453 1 50.56 329 THR A N 1
ATOM 2437 C CA . THR A 1 329 ? 3.637 33.344 25.875 1 50.56 329 THR A CA 1
ATOM 2438 C C . THR A 1 329 ? 4.715 32.312 26.141 1 50.56 329 THR A C 1
ATOM 2440 O O . THR A 1 329 ? 5.086 32.062 27.297 1 50.56 329 THR A O 1
ATOM 2443 N N . ALA A 1 330 ? 5.02 31.469 25.422 1 50.72 330 ALA A N 1
ATOM 2444 C CA . ALA A 1 330 ? 5.914 30.359 25.766 1 50.72 330 ALA A CA 1
ATOM 2445 C C . ALA A 1 330 ? 7.363 30.828 25.844 1 50.72 330 ALA A C 1
ATOM 2447 O O . ALA A 1 330 ? 8.062 30.891 24.828 1 50.72 330 ALA A O 1
ATOM 2448 N N . VAL A 1 331 ? 7.625 31.844 26.625 1 43.81 331 VAL A N 1
ATOM 2449 C CA . VAL A 1 331 ? 8.977 32.281 26.953 1 43.81 331 VAL A CA 1
ATOM 2450 C C . VAL A 1 331 ? 9.812 31.094 27.422 1 43.81 331 VAL A C 1
ATOM 2452 O O . VAL A 1 331 ? 9.312 30.219 28.125 1 43.81 331 VAL A O 1
ATOM 2455 N N . SER A 1 332 ? 10.977 30.953 26.875 1 44.16 332 SER A N 1
ATOM 2456 C CA . SER A 1 332 ? 12.055 30.031 27.203 1 44.16 332 SER A CA 1
ATOM 2457 C C . SER A 1 332 ? 12.164 29.812 28.703 1 44.16 332 SER A C 1
ATOM 2459 O O . SER A 1 332 ? 12.422 30.75 29.453 1 44.16 332 SER A O 1
ATOM 2461 N N . LYS A 1 333 ? 11.367 28.969 29.297 1 40.03 333 LYS A N 1
ATOM 2462 C CA . LYS A 1 333 ? 11.82 28.734 30.672 1 40.03 333 LYS A CA 1
ATOM 2463 C C . LYS A 1 333 ? 13.312 28.438 30.719 1 40.03 333 LYS A C 1
ATOM 2465 O O . LYS A 1 333 ? 13.789 27.547 30 1 40.03 333 LYS A O 1
ATOM 2470 N N . PRO A 1 334 ? 14.148 29.266 31.219 1 38.31 334 PRO A N 1
ATOM 2471 C CA . PRO A 1 334 ? 15.578 28.984 31.406 1 38.31 334 PRO A CA 1
ATOM 2472 C C . PRO A 1 334 ? 15.836 27.609 32 1 38.31 334 PRO A C 1
ATOM 2474 O O . PRO A 1 334 ? 15.023 27.109 32.781 1 38.31 334 PRO A O 1
ATOM 2477 N N . SER A 1 335 ? 16.406 26.734 31.219 1 35.47 335 SER A N 1
ATOM 2478 C CA . SER A 1 335 ? 16.891 25.469 31.766 1 35.47 335 SER A CA 1
ATOM 2479 C C . SER A 1 335 ? 17.406 25.641 33.188 1 35.47 335 SER A C 1
ATOM 2481 O O . SER A 1 335 ? 18.188 26.562 33.469 1 35.47 335 SER A O 1
ATOM 2483 N N . LEU A 1 336 ? 16.656 25.359 34.188 1 32.56 336 LEU A N 1
ATOM 2484 C CA . LEU A 1 336 ? 17.203 25.312 35.531 1 32.56 336 LEU A CA 1
ATOM 2485 C C . LEU A 1 336 ? 18.516 24.531 35.562 1 32.56 336 LEU A C 1
ATOM 2487 O O . LEU A 1 336 ? 18.547 23.328 35.281 1 32.56 336 LEU A O 1
ATOM 2491 N N . GLU A 1 337 ? 19.641 25.125 35.25 1 31.83 337 GLU A N 1
ATOM 2492 C CA . GLU A 1 337 ? 20.984 24.625 35.531 1 31.83 337 GLU A CA 1
ATOM 2493 C C . GLU A 1 337 ? 21.078 24.141 37 1 31.83 337 GLU A C 1
ATOM 2495 O O . GLU A 1 337 ? 20.906 24.922 37.938 1 31.83 337 GLU A O 1
ATOM 2500 N N . VAL A 1 338 ? 20.641 22.906 37.312 1 32.69 338 VAL A N 1
ATOM 2501 C CA . VAL A 1 338 ? 21.047 22.359 38.625 1 32.69 338 VAL A CA 1
ATOM 2502 C C . VAL A 1 338 ? 22.578 22.375 38.719 1 32.69 338 VAL A C 1
ATOM 2504 O O . VAL A 1 338 ? 23.266 21.703 37.938 1 32.69 338 VAL A O 1
ATOM 2507 N N . ILE A 1 339 ? 23.156 23.453 39.125 1 33.09 339 ILE A N 1
ATOM 2508 C CA . ILE A 1 339 ? 24.531 23.547 39.594 1 33.09 339 ILE A CA 1
ATOM 2509 C C . ILE A 1 339 ? 24.734 22.625 40.781 1 33.09 339 ILE A C 1
ATOM 2511 O O . ILE A 1 339 ? 24.141 22.828 41.844 1 33.09 339 ILE A O 1
ATOM 2515 N N . TYR A 1 340 ? 24.859 21.281 40.438 1 29.19 340 TYR A N 1
ATOM 2516 C CA . TYR A 1 340 ? 25.391 20.453 41.531 1 29.19 340 TYR A CA 1
ATOM 2517 C C . TYR A 1 340 ? 26.703 21 42.062 1 29.19 340 TYR A C 1
ATOM 2519 O O . TYR A 1 340 ? 27.656 21.203 41.281 1 29.19 340 TYR A O 1
ATOM 2527 N N . ASP A 1 341 ? 26.609 21.812 42.969 1 29.77 341 ASP A N 1
ATOM 2528 C CA . ASP A 1 341 ? 27.75 22.203 43.812 1 29.77 341 ASP A CA 1
ATOM 2529 C C . ASP A 1 341 ? 28.516 20.969 44.281 1 29.77 341 ASP A C 1
ATOM 2531 O O . ASP A 1 341 ? 27.922 20.031 44.812 1 29.77 341 ASP A O 1
ATOM 2535 N N . ASN A 1 342 ? 29.531 20.594 43.5 1 27.3 342 ASN A N 1
ATOM 2536 C CA . ASN A 1 342 ? 30.578 19.734 44.031 1 27.3 342 ASN A CA 1
ATOM 2537 C C . ASN A 1 342 ? 30.953 20.125 45.469 1 27.3 342 ASN A C 1
ATOM 2539 O O . ASN A 1 342 ? 31.531 21.188 45.688 1 27.3 342 ASN A O 1
ATOM 2543 N N . VAL A 1 343 ? 30.094 19.859 46.5 1 23.64 343 VAL A N 1
ATOM 2544 C CA . VAL A 1 343 ? 30.672 19.766 47.844 1 23.64 343 VAL A CA 1
ATOM 2545 C C . VAL A 1 343 ? 31.344 18.406 48 1 23.64 343 VAL A C 1
ATOM 2547 O O . VAL A 1 343 ? 30.812 17.391 47.562 1 23.64 343 VAL A O 1
ATOM 2550 N N . MET B 1 1 ? 63.875 -19.766 23.656 1 29.98 1 MET B N 1
ATOM 2551 C CA . MET B 1 1 ? 62.812 -18.797 23.875 1 29.98 1 MET B CA 1
ATOM 2552 C C . MET B 1 1 ? 61.594 -19.109 22.984 1 29.98 1 MET B C 1
ATOM 2554 O O . MET B 1 1 ? 61.688 -19.016 21.766 1 29.98 1 MET B O 1
ATOM 2558 N N . THR B 1 2 ? 60.719 -20.062 23.375 1 26.67 2 THR B N 1
ATOM 2559 C CA . THR B 1 2 ? 59.594 -20.75 22.734 1 26.67 2 THR B CA 1
ATOM 2560 C C . THR B 1 2 ? 58.406 -19.812 22.578 1 26.67 2 THR B C 1
ATOM 2562 O O . THR B 1 2 ? 57.875 -19.312 23.578 1 26.67 2 THR B O 1
ATOM 2565 N N . ALA B 1 3 ? 58.312 -19.016 21.469 1 31.67 3 ALA B N 1
ATOM 2566 C CA . ALA B 1 3 ? 57.219 -18.109 21.125 1 31.67 3 ALA B CA 1
ATOM 2567 C C . ALA B 1 3 ? 55.875 -18.828 21.219 1 31.67 3 ALA B C 1
ATOM 2569 O O . ALA B 1 3 ? 55.625 -19.812 20.531 1 31.67 3 ALA B O 1
ATOM 2570 N N . VAL B 1 4 ? 55.188 -18.766 22.375 1 30.7 4 VAL B N 1
ATOM 2571 C CA . VAL B 1 4 ? 53.875 -19.312 22.641 1 30.7 4 VAL B CA 1
ATOM 2572 C C . VAL B 1 4 ? 52.844 -18.688 21.688 1 30.7 4 VAL B C 1
ATOM 2574 O O . VAL B 1 4 ? 52.75 -17.469 21.625 1 30.7 4 VAL B O 1
ATOM 2577 N N . LEU B 1 5 ? 52.438 -19.328 20.625 1 29.62 5 LEU B N 1
ATOM 2578 C CA . LEU B 1 5 ? 51.406 -18.984 19.641 1 29.62 5 LEU B CA 1
ATOM 2579 C C . LEU B 1 5 ? 50.094 -18.688 20.328 1 29.62 5 LEU B C 1
ATOM 2581 O O . LEU B 1 5 ? 49.5 -19.547 20.984 1 29.62 5 LEU B O 1
ATOM 2585 N N . ARG B 1 6 ? 49.875 -17.438 20.797 1 30.11 6 ARG B N 1
ATOM 2586 C CA . ARG B 1 6 ? 48.594 -17 21.359 1 30.11 6 ARG B CA 1
ATOM 2587 C C . ARG B 1 6 ? 47.438 -17.406 20.453 1 30.11 6 ARG B C 1
ATOM 2589 O O . ARG B 1 6 ? 47.469 -17.109 19.25 1 30.11 6 ARG B O 1
ATOM 2596 N N . ALA B 1 7 ? 46.656 -18.406 20.875 1 31.2 7 ALA B N 1
ATOM 2597 C CA . ALA B 1 7 ? 45.406 -18.922 20.312 1 31.2 7 ALA B CA 1
ATOM 2598 C C . ALA B 1 7 ? 44.469 -17.781 19.953 1 31.2 7 ALA B C 1
ATOM 2600 O O . ALA B 1 7 ? 44.156 -16.938 20.797 1 31.2 7 ALA B O 1
ATOM 2601 N N . THR B 1 8 ? 44.406 -17.359 18.719 1 32.19 8 THR B N 1
ATOM 2602 C CA . THR B 1 8 ? 43.531 -16.359 18.125 1 32.19 8 THR B CA 1
ATOM 2603 C C . THR B 1 8 ? 42.094 -16.594 18.547 1 32.19 8 THR B C 1
ATOM 2605 O O . THR B 1 8 ? 41.562 -17.703 18.406 1 32.19 8 THR B O 1
ATOM 2608 N N . GLU B 1 9 ? 41.594 -15.93 19.578 1 33.28 9 GLU B N 1
ATOM 2609 C CA . GLU B 1 9 ? 40.188 -15.859 20.016 1 33.28 9 GLU B CA 1
ATOM 2610 C C . GLU B 1 9 ? 39.25 -15.734 18.828 1 33.28 9 GLU B C 1
ATOM 2612 O O . GLU B 1 9 ? 39.375 -14.812 18.016 1 33.28 9 GLU B O 1
ATOM 2617 N N . THR B 1 10 ? 38.75 -16.891 18.312 1 30.19 10 THR B N 1
ATOM 2618 C CA . THR B 1 10 ? 37.75 -17.016 17.266 1 30.19 10 THR B CA 1
ATOM 2619 C C . THR B 1 10 ? 36.594 -16.031 17.484 1 30.19 10 THR B C 1
ATOM 2621 O O . THR B 1 10 ? 36.062 -15.953 18.594 1 30.19 10 THR B O 1
ATOM 2624 N N . ALA B 1 11 ? 36.562 -14.961 16.734 1 35.16 11 ALA B N 1
ATOM 2625 C CA . ALA B 1 11 ? 35.469 -14.008 16.688 1 35.16 11 ALA B CA 1
ATOM 2626 C C . ALA B 1 11 ? 34.125 -14.719 16.828 1 35.16 11 ALA B C 1
ATOM 2628 O O . ALA B 1 11 ? 33.906 -15.789 16.234 1 35.16 11 ALA B O 1
ATOM 2629 N N . PRO B 1 12 ? 33.312 -14.438 17.859 1 36.34 12 PRO B N 1
ATOM 2630 C CA . PRO B 1 12 ? 32.031 -15.125 18.031 1 36.34 12 PRO B CA 1
ATOM 2631 C C . PRO B 1 12 ? 31.281 -15.32 16.719 1 36.34 12 PRO B C 1
ATOM 2633 O O . PRO B 1 12 ? 31.406 -14.5 15.805 1 36.34 12 PRO B O 1
ATOM 2636 N N . ALA B 1 13 ? 30.891 -16.516 16.328 1 38.19 13 ALA B N 1
ATOM 2637 C CA . ALA B 1 13 ? 30.125 -16.953 15.156 1 38.19 13 ALA B CA 1
ATOM 2638 C C . ALA B 1 13 ? 28.953 -16.031 14.883 1 38.19 13 ALA B C 1
ATOM 2640 O O . ALA B 1 13 ? 28.203 -15.68 15.797 1 38.19 13 ALA B O 1
ATOM 2641 N N . ALA B 1 14 ? 29.094 -15.195 13.859 1 39.03 14 ALA B N 1
ATOM 2642 C CA . ALA B 1 14 ? 28.062 -14.289 13.367 1 39.03 14 ALA B CA 1
ATOM 2643 C C . ALA B 1 14 ? 26.672 -14.898 13.531 1 39.03 14 ALA B C 1
ATOM 2645 O O . ALA B 1 14 ? 26.422 -16.031 13.086 1 39.03 14 ALA B O 1
ATOM 2646 N N . LYS B 1 15 ? 25.938 -14.516 14.469 1 45.03 15 LYS B N 1
ATOM 2647 C CA . LYS B 1 15 ? 24.578 -14.992 14.719 1 45.03 15 LYS B CA 1
ATOM 2648 C C . LYS B 1 15 ? 23.797 -15.117 13.414 1 45.03 15 LYS B C 1
ATOM 2650 O O . LYS B 1 15 ? 23.859 -14.234 12.562 1 45.03 15 LYS B O 1
ATOM 2655 N N . PRO B 1 16 ? 23.266 -16.281 13.062 1 42.47 16 PRO B N 1
ATOM 2656 C CA . PRO B 1 16 ? 22.531 -16.438 11.797 1 42.47 16 PRO B CA 1
ATOM 2657 C C . PRO B 1 16 ? 21.516 -15.32 11.562 1 42.47 16 PRO B C 1
ATOM 2659 O O . PRO B 1 16 ? 20.969 -14.766 12.516 1 42.47 16 PRO B O 1
ATOM 2662 N N . ALA B 1 17 ? 21.484 -14.812 10.445 1 47.66 17 ALA B N 1
ATOM 2663 C CA . ALA B 1 17 ? 20.688 -13.68 9.969 1 47.66 17 ALA B CA 1
ATOM 2664 C C . ALA B 1 17 ? 19.266 -13.734 10.516 1 47.66 17 ALA B C 1
ATOM 2666 O O . ALA B 1 17 ? 18.688 -12.703 10.867 1 47.66 17 ALA B O 1
ATOM 2667 N N . VAL B 1 18 ? 18.766 -14.906 10.672 1 47.06 18 VAL B N 1
ATOM 2668 C CA . VAL B 1 18 ? 17.422 -15.141 11.203 1 47.06 18 VAL B CA 1
ATOM 2669 C C . VAL B 1 18 ? 17.375 -14.734 12.68 1 47.06 18 VAL B C 1
ATOM 2671 O O . VAL B 1 18 ? 16.406 -14.133 13.133 1 47.06 18 VAL B O 1
ATOM 2674 N N . GLU B 1 19 ? 18.375 -15.07 13.352 1 51.59 19 GLU B N 1
ATOM 2675 C CA . GLU B 1 19 ? 18.422 -14.734 14.773 1 51.59 19 GLU B CA 1
ATOM 2676 C C . GLU B 1 19 ? 18.578 -13.227 14.969 1 51.59 19 GLU B C 1
ATOM 2678 O O . GLU B 1 19 ? 17.969 -12.648 15.867 1 51.59 19 GLU B O 1
ATOM 2683 N N . ALA B 1 20 ? 19.281 -12.727 14.164 1 49.66 20 ALA B N 1
ATOM 2684 C CA . ALA B 1 20 ? 19.453 -11.273 14.258 1 49.66 20 ALA B CA 1
ATOM 2685 C C . ALA B 1 20 ? 18.156 -10.555 13.906 1 49.66 20 ALA B C 1
ATOM 2687 O O . ALA B 1 20 ? 17.781 -9.57 14.555 1 49.66 20 ALA B O 1
ATOM 2688 N N . LEU B 1 21 ? 17.516 -10.992 12.859 1 48.12 21 LEU B N 1
ATOM 2689 C CA . LEU B 1 21 ? 16.203 -10.43 12.531 1 48.12 21 LEU B CA 1
ATOM 2690 C C . LEU B 1 21 ? 15.219 -10.656 13.672 1 48.12 21 LEU B C 1
ATOM 2692 O O . LEU B 1 21 ? 14.453 -9.75 14.023 1 48.12 21 LEU B O 1
ATOM 2696 N N . ARG B 1 22 ? 15.391 -11.781 14.273 1 47.66 22 ARG B N 1
ATOM 2697 C CA . ARG B 1 22 ? 14.578 -12.102 15.445 1 47.66 22 ARG B CA 1
ATOM 2698 C C . ARG B 1 22 ? 14.852 -11.117 16.578 1 47.66 22 ARG B C 1
ATOM 2700 O O . ARG B 1 22 ? 13.922 -10.648 17.234 1 47.66 22 ARG B O 1
ATOM 2707 N N . ASP B 1 23 ? 16.016 -10.945 16.875 1 49.25 23 ASP B N 1
ATOM 2708 C CA . ASP B 1 23 ? 16.453 -10.031 17.938 1 49.25 23 ASP B CA 1
ATOM 2709 C C . ASP B 1 23 ? 16.031 -8.594 17.625 1 49.25 23 ASP B C 1
ATOM 2711 O O . ASP B 1 23 ? 15.602 -7.863 18.531 1 49.25 23 ASP B O 1
ATOM 2715 N N . ARG B 1 24 ? 16.094 -8.406 16.516 1 47.09 24 ARG B N 1
ATOM 2716 C CA . ARG B 1 24 ? 15.734 -7.043 16.125 1 47.09 24 ARG B CA 1
ATOM 2717 C C . ARG B 1 24 ? 14.227 -6.832 16.172 1 47.09 24 ARG B C 1
ATOM 2719 O O . ARG B 1 24 ? 13.75 -5.805 16.656 1 47.09 24 ARG B O 1
ATOM 2726 N N . LEU B 1 25 ? 13.609 -7.789 15.672 1 45.03 25 LEU B N 1
ATOM 2727 C CA . LEU B 1 25 ? 12.156 -7.711 15.773 1 45.03 25 LEU B CA 1
ATOM 2728 C C . LEU B 1 25 ? 11.711 -7.754 17.234 1 45.03 25 LEU B C 1
ATOM 2730 O O . LEU B 1 25 ? 10.773 -7.055 17.625 1 45.03 25 LEU B O 1
ATOM 2734 N N . ARG B 1 26 ? 12.469 -8.445 18.062 1 44.41 26 ARG B N 1
ATOM 2735 C CA . ARG B 1 26 ? 12.297 -8.453 19.5 1 44.41 26 ARG B CA 1
ATOM 2736 C C . ARG B 1 26 ? 12.68 -7.102 20.109 1 44.41 26 ARG B C 1
ATOM 2738 O O . ARG B 1 26 ? 11.984 -6.598 21 1 44.41 26 ARG B O 1
ATOM 2745 N N . ALA B 1 27 ? 13.75 -6.664 19.781 1 44.81 27 ALA B N 1
ATOM 2746 C CA . ALA B 1 27 ? 14.203 -5.371 20.297 1 44.81 27 ALA B CA 1
ATOM 2747 C C . ALA B 1 27 ? 13.258 -4.254 19.891 1 44.81 27 ALA B C 1
ATOM 2749 O O . ALA B 1 27 ? 12.977 -3.34 20.672 1 44.81 27 ALA B O 1
ATOM 2750 N N . GLU B 1 28 ? 12.906 -4.27 18.75 1 40.25 28 GLU B N 1
ATOM 2751 C CA . GLU B 1 28 ? 11.969 -3.266 18.266 1 40.25 28 GLU B CA 1
ATOM 2752 C C . GLU B 1 28 ? 10.617 -3.385 18.969 1 40.25 28 GLU B C 1
ATOM 2754 O O . GLU B 1 28 ? 9.969 -2.377 19.266 1 40.25 28 GLU B O 1
ATOM 2759 N N . ALA B 1 29 ? 10.258 -4.574 19.25 1 36.69 29 ALA B N 1
ATOM 2760 C CA . ALA B 1 29 ? 9.062 -4.824 20.047 1 36.69 29 ALA B CA 1
ATOM 2761 C C . ALA B 1 29 ? 9.273 -4.391 21.5 1 36.69 29 ALA B C 1
ATOM 2763 O O . ALA B 1 29 ? 8.305 -4.164 22.234 1 36.69 29 ALA B O 1
ATOM 2764 N N . GLU B 1 30 ? 10.516 -4.328 21.938 1 37.25 30 GLU B N 1
ATOM 2765 C CA . GLU B 1 30 ? 10.852 -3.994 23.312 1 37.25 30 GLU B CA 1
ATOM 2766 C C . GLU B 1 30 ? 10.898 -2.482 23.516 1 37.25 30 GLU B C 1
ATOM 2768 O O . GLU B 1 30 ? 11.016 -2.01 24.656 1 37.25 30 GLU B O 1
ATOM 2773 N N . VAL B 1 31 ? 11.141 -1.729 22.609 1 34.56 31 VAL B N 1
ATOM 2774 C CA . VAL B 1 31 ? 11.18 -0.311 22.953 1 34.56 31 VAL B CA 1
ATOM 2775 C C . VAL B 1 31 ? 9.781 0.156 23.375 1 34.56 31 VAL B C 1
ATOM 2777 O O . VAL B 1 31 ? 8.867 0.197 22.547 1 34.56 31 VAL B O 1
ATOM 2780 N N . GLU B 1 32 ? 9.484 0.102 24.609 1 34.81 32 GLU B N 1
ATOM 2781 C CA . GLU B 1 32 ? 8.312 0.681 25.25 1 34.81 32 GLU B CA 1
ATOM 2782 C C . GLU B 1 32 ? 8.195 2.17 24.953 1 34.81 32 GLU B C 1
ATOM 2784 O O . GLU B 1 32 ? 9.117 2.941 25.203 1 34.81 32 GLU B O 1
ATOM 2789 N N . PRO B 1 33 ? 7.363 2.525 24.016 1 35.09 33 PRO B N 1
ATOM 2790 C CA . PRO B 1 33 ? 7.32 3.988 24.062 1 35.09 33 PRO B CA 1
ATOM 2791 C C . PRO B 1 33 ? 6.973 4.52 25.453 1 35.09 33 PRO B C 1
ATOM 2793 O O . PRO B 1 33 ? 6.344 3.816 26.25 1 35.09 33 PRO B O 1
ATOM 2796 N N . ASP B 1 34 ? 7.59 5.457 26 1 36 34 ASP B N 1
ATOM 2797 C CA . ASP B 1 34 ? 7.207 6.18 27.219 1 36 34 ASP B CA 1
ATOM 2798 C C . ASP B 1 34 ? 5.707 6.465 27.234 1 36 34 ASP B C 1
ATOM 2800 O O . ASP B 1 34 ? 5.105 6.719 26.188 1 36 34 ASP B O 1
ATOM 2804 N N . PRO B 1 35 ? 4.992 6.059 28.266 1 36.34 35 PRO B N 1
ATOM 2805 C CA . PRO B 1 35 ? 3.57 6.383 28.391 1 36.34 35 PRO B CA 1
ATOM 2806 C C . PRO B 1 35 ? 3.258 7.82 27.984 1 36.34 35 PRO B C 1
ATOM 2808 O O . PRO B 1 35 ? 4.027 8.734 28.281 1 36.34 35 PRO B O 1
ATOM 2811 N N . VAL B 1 36 ? 2.488 7.965 26.938 1 38 36 VAL B N 1
ATOM 2812 C CA . VAL B 1 36 ? 2.053 9.312 26.594 1 38 36 VAL B CA 1
ATOM 2813 C C . VAL B 1 36 ? 1.326 9.938 27.781 1 38 36 VAL B C 1
ATOM 2815 O O . VAL B 1 36 ? 0.55 9.266 28.469 1 38 36 VAL B O 1
ATOM 2818 N N . HIS B 1 37 ? 1.771 10.945 28.406 1 36.06 37 HIS B N 1
ATOM 2819 C CA . HIS B 1 37 ? 1.155 11.711 29.484 1 36.06 37 HIS B CA 1
ATOM 2820 C C . HIS B 1 37 ? -0.256 12.148 29.109 1 36.06 37 HIS B C 1
ATOM 2822 O O . HIS B 1 37 ? -0.473 12.703 28.031 1 36.06 37 HIS B O 1
ATOM 2828 N N . THR B 1 38 ? -1.29 11.5 29.578 1 38.44 38 THR B N 1
ATOM 2829 C CA . THR B 1 38 ? -2.703 11.812 29.391 1 38.44 38 THR B CA 1
ATOM 2830 C C . THR B 1 38 ? -3.088 13.062 30.188 1 38.44 38 THR B C 1
ATOM 2832 O O . THR B 1 38 ? -3.785 12.977 31.188 1 38.44 38 THR B O 1
ATOM 2835 N N . GLU B 1 39 ? -2.309 14.102 30.375 1 38.03 39 GLU B N 1
ATOM 2836 C CA . GLU B 1 39 ? -2.854 15.227 31.125 1 38.03 39 GLU B CA 1
ATOM 2837 C C . GLU B 1 39 ? -3.973 15.914 30.344 1 38.03 39 GLU B C 1
ATOM 2839 O O . GLU B 1 39 ? -3.984 15.898 29.109 1 38.03 39 GLU B O 1
ATOM 2844 N N . PRO B 1 40 ? -5.059 16.531 31.016 1 36.91 40 PRO B N 1
ATOM 2845 C CA . PRO B 1 40 ? -6.195 17.281 30.484 1 36.91 40 PRO B CA 1
ATOM 2846 C C . PRO B 1 40 ? -5.766 18.484 29.656 1 36.91 40 PRO B C 1
ATOM 2848 O O . PRO B 1 40 ? -4.988 19.312 30.125 1 36.91 40 PRO B O 1
ATOM 2851 N N . ALA B 1 41 ? -5.559 18.547 28.344 1 39.94 41 ALA B N 1
ATOM 2852 C CA . ALA B 1 41 ? -5.184 19.641 27.453 1 39.94 41 ALA B CA 1
ATOM 2853 C C . ALA B 1 41 ? -6.176 20.797 27.562 1 39.94 41 ALA B C 1
ATOM 2855 O O . ALA B 1 41 ? -7.387 20.562 27.625 1 39.94 41 ALA B O 1
ATOM 2856 N N . THR B 1 42 ? -5.887 22.016 27.984 1 40.44 42 THR B N 1
ATOM 2857 C CA . THR B 1 42 ? -6.531 23.297 27.703 1 40.44 42 THR B CA 1
ATOM 2858 C C . THR B 1 42 ? -7.09 23.328 26.281 1 40.44 42 THR B C 1
ATOM 2860 O O . THR B 1 42 ? -8.266 23.031 26.062 1 40.44 42 THR B O 1
ATOM 2863 N N . LYS B 1 43 ? -6.945 24.453 25.312 1 52.25 43 LYS B N 1
ATOM 2864 C CA . LYS B 1 43 ? -7.598 24.578 24.016 1 52.25 43 LYS B CA 1
ATOM 2865 C C . LYS B 1 43 ? -7.336 23.328 23.156 1 52.25 43 LYS B C 1
ATOM 2867 O O . LYS B 1 43 ? -6.184 22.953 22.938 1 52.25 43 LYS B O 1
ATOM 2872 N N . LYS B 1 44 ? -8.344 22.438 22.922 1 74.88 44 LYS B N 1
ATOM 2873 C CA . LYS B 1 44 ? -8.18 21.016 22.609 1 74.88 44 LYS B CA 1
ATOM 2874 C C . LYS B 1 44 ? -7.812 20.812 21.141 1 74.88 44 LYS B C 1
ATOM 2876 O O . LYS B 1 44 ? -8.609 21.109 20.25 1 74.88 44 LYS B O 1
ATOM 2881 N N . THR B 1 45 ? -6.609 21 20.75 1 90.56 45 THR B N 1
ATOM 2882 C CA . THR B 1 45 ? -6.082 20.672 19.438 1 90.56 45 THR B CA 1
ATOM 2883 C C . THR B 1 45 ? -6.758 19.406 18.891 1 90.56 45 THR B C 1
ATOM 2885 O O . THR B 1 45 ? -6.891 18.406 19.594 1 90.56 45 THR B O 1
ATOM 2888 N N . GLN B 1 46 ? -7.434 19.641 17.719 1 94.31 46 GLN B N 1
ATOM 2889 C CA . GLN B 1 46 ? -7.969 18.469 17.062 1 94.31 46 GLN B CA 1
ATOM 2890 C C . GLN B 1 46 ? -6.895 17.766 16.234 1 94.31 46 GLN B C 1
ATOM 2892 O O . GLN B 1 46 ? -6.41 18.312 15.234 1 94.31 46 GLN B O 1
ATOM 2897 N N . ILE B 1 47 ? -6.531 16.578 16.641 1 94.75 47 ILE B N 1
ATOM 2898 C CA . ILE B 1 47 ? -5.57 15.758 15.922 1 94.75 47 ILE B CA 1
ATOM 2899 C C . ILE B 1 47 ? -6.309 14.727 15.07 1 94.75 47 ILE B C 1
ATOM 2901 O O . ILE B 1 47 ? -7.07 13.906 15.594 1 94.75 47 ILE B O 1
ATOM 2905 N N . ILE B 1 48 ? -6.035 14.812 13.789 1 96.25 48 ILE B N 1
ATOM 2906 C CA . ILE B 1 48 ? -6.762 13.977 12.844 1 96.25 48 ILE B CA 1
ATOM 2907 C C . ILE B 1 48 ? -5.777 13.141 12.031 1 96.25 48 ILE B C 1
ATOM 2909 O O . ILE B 1 48 ? -4.844 13.68 11.43 1 96.25 48 ILE B O 1
ATOM 2913 N N . ALA B 1 49 ? -5.965 11.836 12.031 1 94.94 49 ALA B N 1
ATOM 2914 C CA . ALA B 1 49 ? -5.156 10.945 11.203 1 94.94 49 ALA B CA 1
ATOM 2915 C C . ALA B 1 49 ? -5.855 10.641 9.883 1 94.94 49 ALA B C 1
ATOM 2917 O O . ALA B 1 49 ? -7.039 10.289 9.867 1 94.94 49 ALA B O 1
ATOM 2918 N N . ILE B 1 50 ? -5.121 10.812 8.812 1 96 50 ILE B N 1
ATOM 2919 C CA . ILE B 1 50 ? -5.68 10.562 7.492 1 96 50 ILE B CA 1
ATOM 2920 C C . ILE B 1 50 ? -5.023 9.328 6.875 1 96 50 ILE B C 1
ATOM 2922 O O . ILE B 1 50 ? -3.793 9.227 6.84 1 96 50 ILE B O 1
ATOM 2926 N N . TYR B 1 51 ? -5.879 8.391 6.43 1 93.62 51 TYR B N 1
ATOM 2927 C CA . TYR B 1 51 ? -5.402 7.156 5.824 1 93.62 51 TYR B CA 1
ATOM 2928 C C . TYR B 1 51 ? -5.941 7 4.406 1 93.62 51 TYR B C 1
ATOM 2930 O O . TYR B 1 51 ? -6.977 7.57 4.062 1 93.62 51 TYR B O 1
ATOM 2938 N N . GLY B 1 52 ? -5.273 6.234 3.664 1 92.12 52 GLY B N 1
ATOM 2939 C CA . GLY B 1 52 ? -5.66 5.883 2.307 1 92.12 52 GLY B CA 1
ATOM 2940 C C . GLY B 1 52 ? -4.582 5.125 1.555 1 92.12 52 GLY B C 1
ATOM 2941 O O . GLY B 1 52 ? -3.42 5.125 1.962 1 92.12 52 GLY B O 1
ATOM 2942 N N . LYS B 1 53 ? -5.078 4.555 0.503 1 87.5 53 LYS B N 1
ATOM 2943 C CA . LYS B 1 53 ? -4.125 3.84 -0.345 1 87.5 53 LYS B CA 1
ATOM 2944 C C . LYS B 1 53 ? -3.031 4.773 -0.851 1 87.5 53 LYS B C 1
ATOM 2946 O O . LYS B 1 53 ? -3.283 5.953 -1.105 1 87.5 53 LYS B O 1
ATOM 2951 N N . GLY B 1 54 ? -1.801 4.195 -0.99 1 85.5 54 GLY B N 1
ATOM 2952 C CA . GLY B 1 54 ? -0.761 4.988 -1.624 1 85.5 54 GLY B CA 1
ATOM 2953 C C . GLY B 1 54 ? -1.154 5.5 -2.998 1 85.5 54 GLY B C 1
ATOM 2954 O O . GLY B 1 54 ? -1.658 4.738 -3.828 1 85.5 54 GLY B O 1
ATOM 2955 N N . GLY B 1 55 ? -1.014 6.785 -3.26 1 85.75 55 GLY B N 1
ATOM 2956 C CA . GLY B 1 55 ? -1.296 7.379 -4.559 1 85.75 55 GLY B CA 1
ATOM 2957 C C . GLY B 1 55 ? -2.746 7.785 -4.723 1 85.75 55 GLY B C 1
ATOM 2958 O O . GLY B 1 55 ? -3.139 8.289 -5.777 1 85.75 55 GLY B O 1
ATOM 2959 N N . ILE B 1 56 ? -3.51 7.695 -3.721 1 91 56 ILE B N 1
ATOM 2960 C CA . ILE B 1 56 ? -4.941 7.938 -3.822 1 91 56 ILE B CA 1
ATOM 2961 C C . ILE B 1 56 ? -5.211 9.445 -3.826 1 91 56 ILE B C 1
ATOM 2963 O O . ILE B 1 56 ? -6.32 9.883 -4.141 1 91 56 ILE B O 1
ATOM 2967 N N . GLY B 1 57 ? -4.246 10.242 -3.402 1 93.25 57 GLY B N 1
ATOM 2968 C CA . GLY B 1 57 ? -4.406 11.688 -3.398 1 93.25 57 GLY B CA 1
ATOM 2969 C C . GLY B 1 57 ? -4.52 12.273 -2.002 1 93.25 57 GLY B C 1
ATOM 2970 O O . GLY B 1 57 ? -5.125 13.328 -1.812 1 93.25 57 GLY B O 1
ATOM 2971 N N . LYS B 1 58 ? -3.992 11.602 -1.031 1 95 58 LYS B N 1
ATOM 2972 C CA . LYS B 1 58 ? -4.016 12.109 0.339 1 95 58 LYS B CA 1
ATOM 2973 C C . LYS B 1 58 ? -3.252 13.422 0.456 1 95 58 LYS B C 1
ATOM 2975 O O . LYS B 1 58 ? -3.762 14.398 1.012 1 95 58 LYS B O 1
ATOM 2980 N N . SER B 1 59 ? -2.025 13.43 -0.084 1 94.75 59 SER B N 1
ATOM 2981 C CA . SER B 1 59 ? -1.187 14.617 0.026 1 94.75 59 SER B CA 1
ATOM 2982 C C . SER B 1 59 ? -1.837 15.812 -0.651 1 94.75 59 SER B C 1
ATOM 2984 O O . SER B 1 59 ? -1.816 16.922 -0.113 1 94.75 59 SER B O 1
ATOM 2986 N N . PHE B 1 60 ? -2.396 15.562 -1.799 1 95.19 60 PHE B N 1
ATOM 2987 C CA . PHE B 1 60 ? -3.117 16.609 -2.518 1 95.19 60 PHE B CA 1
ATOM 2988 C C . PHE B 1 60 ? -4.273 17.141 -1.681 1 95.19 60 PHE B C 1
ATOM 2990 O O . PHE B 1 60 ? -4.426 18.359 -1.531 1 95.19 60 PHE B O 1
ATOM 2997 N N . THR B 1 61 ? -5.043 16.234 -1.181 1 97.44 61 THR B N 1
ATOM 2998 C CA . THR B 1 61 ? -6.211 16.578 -0.375 1 97.44 61 THR B CA 1
ATOM 2999 C C . THR B 1 61 ? -5.793 17.359 0.87 1 97.44 61 THR B C 1
ATOM 3001 O O . THR B 1 61 ? -6.383 18.391 1.185 1 97.44 61 THR B O 1
ATOM 3004 N N . LEU B 1 62 ? -4.77 16.938 1.492 1 97.88 62 LEU B N 1
ATOM 3005 C CA . LEU B 1 62 ? -4.348 17.531 2.76 1 97.88 62 LEU B CA 1
ATOM 3006 C C . LEU B 1 62 ? -3.686 18.891 2.537 1 97.88 62 LEU B C 1
ATOM 3008 O O . LEU B 1 62 ? -3.83 19.797 3.357 1 97.88 62 LEU B O 1
ATOM 3012 N N . ALA B 1 63 ? -2.902 19.016 1.479 1 97.38 63 ALA B N 1
ATOM 3013 C CA . ALA B 1 63 ? -2.312 20.312 1.164 1 97.38 63 ALA B CA 1
ATOM 3014 C C . ALA B 1 63 ? -3.395 21.375 0.945 1 97.38 63 ALA B C 1
ATOM 3016 O O . ALA B 1 63 ? -3.318 22.469 1.498 1 97.38 63 ALA B O 1
ATOM 3017 N N . ASN B 1 64 ? -4.383 21 0.214 1 98.38 64 ASN B N 1
ATOM 3018 C CA . ASN B 1 64 ? -5.457 21.938 -0.085 1 98.38 64 ASN B CA 1
ATOM 3019 C C . ASN B 1 64 ? -6.348 22.188 1.129 1 98.38 64 ASN B C 1
ATOM 3021 O O . ASN B 1 64 ? -6.781 23.312 1.375 1 98.38 64 ASN B O 1
ATOM 3025 N N . LEU B 1 65 ? -6.629 21.141 1.889 1 98.44 65 LEU B N 1
ATOM 3026 C CA . LEU B 1 65 ? -7.426 21.266 3.105 1 98.44 65 LEU B CA 1
ATOM 3027 C C . LEU B 1 65 ? -6.73 22.172 4.117 1 98.44 65 LEU B C 1
ATOM 3029 O O . LEU B 1 65 ? -7.344 23.109 4.648 1 98.44 65 LEU B O 1
ATOM 3033 N N . SER B 1 66 ? -5.48 21.906 4.371 1 98.5 66 SER B N 1
ATOM 3034 C CA . SER B 1 66 ? -4.738 22.719 5.34 1 98.5 66 SER B CA 1
ATOM 3035 C C . SER B 1 66 ? -4.633 24.172 4.887 1 98.5 66 SER B C 1
ATOM 3037 O O . SER B 1 66 ? -4.75 25.094 5.699 1 98.5 66 SER B O 1
ATOM 3039 N N . TYR B 1 67 ? -4.402 24.359 3.572 1 98.06 67 TYR B N 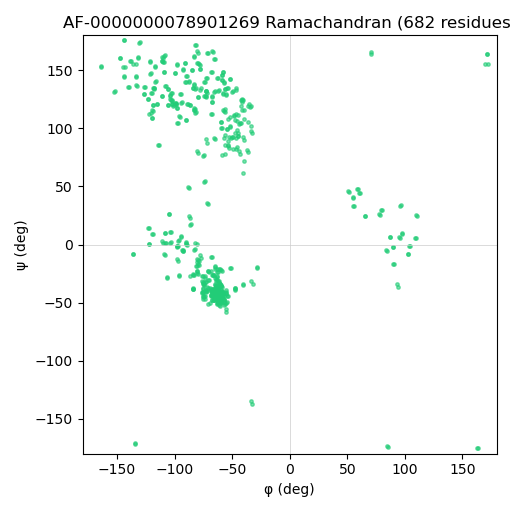1
ATOM 3040 C CA . TYR B 1 67 ? -4.395 25.703 3.012 1 98.06 67 TYR B CA 1
ATOM 3041 C C . TYR B 1 67 ? -5.711 26.422 3.291 1 98.06 67 TYR B C 1
ATOM 3043 O O . TYR B 1 67 ? -5.719 27.547 3.793 1 98.06 67 TYR B O 1
ATOM 3051 N N . MET B 1 68 ? -6.762 25.766 2.969 1 98.31 68 MET B N 1
ATOM 3052 C CA . MET B 1 68 ? -8.078 26.375 3.143 1 98.31 68 MET B CA 1
ATOM 3053 C C . MET B 1 68 ? -8.359 26.672 4.613 1 98.31 68 MET B C 1
ATOM 3055 O O . MET B 1 68 ? -8.859 27.734 4.953 1 98.31 68 MET B O 1
ATOM 3059 N N . MET B 1 69 ? -8.008 25.734 5.496 1 97.88 69 MET B N 1
ATOM 3060 C CA . MET B 1 69 ? -8.195 25.953 6.93 1 97.88 69 MET B CA 1
ATOM 3061 C C . MET B 1 69 ? -7.41 27.172 7.402 1 97.88 69 MET B C 1
ATOM 3063 O O . MET B 1 69 ? -7.918 27.969 8.195 1 97.88 69 MET B O 1
ATOM 3067 N N . ALA B 1 70 ? -6.227 27.312 6.898 1 97.75 70 ALA B N 1
ATOM 3068 C CA . ALA B 1 70 ? -5.41 28.484 7.246 1 97.75 70 ALA B CA 1
ATOM 3069 C C . ALA B 1 70 ? -6.062 29.766 6.758 1 97.75 70 ALA B C 1
ATOM 3071 O O . ALA B 1 70 ? -6.094 30.766 7.48 1 97.75 70 ALA B O 1
ATOM 3072 N N . GLN B 1 71 ? -6.574 29.719 5.543 1 96.81 71 GLN B N 1
ATOM 3073 C CA . GLN B 1 71 ? -7.25 30.891 4.984 1 96.81 71 GLN B CA 1
ATOM 3074 C C . GLN B 1 71 ? -8.484 31.25 5.805 1 96.81 71 GLN B C 1
ATOM 3076 O O . GLN B 1 71 ? -8.891 32.406 5.852 1 96.81 71 GLN B O 1
ATOM 3081 N N . GLN B 1 72 ? -9 30.281 6.504 1 96.19 72 GLN B N 1
ATOM 3082 C CA . GLN B 1 72 ? -10.172 30.484 7.348 1 96.19 72 GLN B CA 1
ATOM 3083 C C . GLN B 1 72 ? -9.766 30.906 8.758 1 96.19 72 GLN B C 1
ATOM 3085 O O . GLN B 1 72 ? -10.602 30.938 9.664 1 96.19 72 GLN B O 1
ATOM 3090 N N . GLY B 1 73 ? -8.516 31.047 9 1 95.69 73 GLY B N 1
ATOM 3091 C CA . GLY B 1 73 ? -8.031 31.625 10.25 1 95.69 73 GLY B CA 1
ATOM 3092 C C . GLY B 1 73 ? -7.625 30.562 11.266 1 95.69 73 GLY B C 1
ATOM 3093 O O . GLY B 1 73 ? -7.363 30.891 12.43 1 95.69 73 GLY B O 1
ATOM 3094 N N . LYS B 1 74 ? -7.586 29.375 10.82 1 96.88 74 LYS B N 1
ATOM 3095 C CA . LYS B 1 74 ? -7.172 28.297 11.734 1 96.88 74 LYS B CA 1
ATOM 3096 C C . LYS B 1 74 ? -5.656 28.125 11.727 1 96.88 74 LYS B C 1
ATOM 3098 O O . LYS B 1 74 ? -5.012 28.297 10.688 1 96.88 74 LYS B O 1
ATOM 3103 N N . LYS B 1 75 ? -5.109 27.891 12.891 1 96.81 75 LYS B N 1
ATOM 3104 C CA . LYS B 1 75 ? -3.707 27.484 12.984 1 96.81 75 LYS B CA 1
ATOM 3105 C C . LYS B 1 75 ? -3.545 25.984 12.758 1 96.81 75 LYS B C 1
ATOM 3107 O O . LYS B 1 75 ? -3.986 25.188 13.578 1 96.81 75 LYS B O 1
ATOM 3112 N N . VAL B 1 76 ? -2.826 25.656 11.633 1 97.62 76 VAL B N 1
ATOM 3113 C CA . VAL B 1 76 ? -2.846 24.266 11.188 1 97.62 76 VAL B CA 1
ATOM 3114 C C . VAL B 1 76 ? -1.416 23.75 11.039 1 97.62 76 VAL B C 1
ATOM 3116 O O . VAL B 1 76 ? -0.548 24.453 10.516 1 97.62 76 VAL B O 1
ATOM 3119 N N . LEU B 1 77 ? -1.195 22.516 11.555 1 97.5 77 LEU B N 1
ATOM 3120 C CA . LEU B 1 77 ? 0.052 21.781 11.359 1 97.5 77 LEU B CA 1
ATOM 3121 C C . LEU B 1 77 ? -0.182 20.516 10.539 1 97.5 77 LEU B C 1
ATOM 3123 O O . LEU B 1 77 ? -1.032 19.703 10.891 1 97.5 77 LEU B O 1
ATOM 3127 N N . LEU B 1 78 ? 0.515 20.453 9.398 1 97.69 78 LEU B N 1
ATOM 3128 C CA . LEU B 1 78 ? 0.49 19.266 8.555 1 97.69 78 LEU B CA 1
ATOM 3129 C C . LEU B 1 78 ? 1.757 18.438 8.75 1 97.69 78 LEU B C 1
ATOM 3131 O O . LEU B 1 78 ? 2.867 18.938 8.562 1 97.69 78 LEU B O 1
ATOM 3135 N N . ILE B 1 79 ? 1.597 17.156 9.18 1 95.69 79 ILE B N 1
ATOM 3136 C CA . ILE B 1 79 ? 2.744 16.281 9.367 1 95.69 79 ILE B CA 1
ATOM 3137 C C . ILE B 1 79 ? 2.635 15.078 8.438 1 95.69 79 ILE B C 1
ATOM 3139 O O . ILE B 1 79 ? 1.67 14.312 8.508 1 95.69 79 ILE B O 1
ATOM 3143 N N . GLY B 1 80 ? 3.621 14.953 7.605 1 94.25 80 GLY B N 1
ATOM 3144 C CA . GLY B 1 80 ? 3.732 13.742 6.809 1 94.25 80 GLY B CA 1
ATOM 3145 C C . GLY B 1 80 ? 4.328 12.578 7.574 1 94.25 80 GLY B C 1
ATOM 3146 O O . GLY B 1 80 ? 5.434 12.68 8.117 1 94.25 80 GLY B O 1
ATOM 3147 N N . CYS B 1 81 ? 3.59 11.445 7.539 1 89.19 81 CYS B N 1
ATOM 3148 C CA . CYS B 1 81 ? 4.039 10.266 8.273 1 89.19 81 CYS B CA 1
ATOM 3149 C C . CYS B 1 81 ? 4.27 9.094 7.324 1 89.19 81 CYS B C 1
ATOM 3151 O O . CYS B 1 81 ? 4.414 7.957 7.766 1 89.19 81 CYS B O 1
ATOM 3153 N N . ASP B 1 82 ? 4.219 9.367 6.109 1 83.31 82 ASP B N 1
ATOM 3154 C CA . ASP B 1 82 ? 4.586 8.391 5.09 1 83.31 82 ASP B CA 1
ATOM 3155 C C . ASP B 1 82 ? 6.094 8.383 4.855 1 83.31 82 ASP B C 1
ATOM 3157 O O . ASP B 1 82 ? 6.711 9.445 4.715 1 83.31 82 ASP B O 1
ATOM 3161 N N . PRO B 1 83 ? 6.668 7.219 4.785 1 78.31 83 PRO B N 1
ATOM 3162 C CA . PRO B 1 83 ? 8.117 7.137 4.582 1 78.31 83 PRO B CA 1
ATOM 3163 C C . PRO B 1 83 ? 8.57 7.809 3.287 1 78.31 83 PRO B C 1
ATOM 3165 O O . PRO B 1 83 ? 9.742 8.156 3.148 1 78.31 83 PRO B O 1
ATOM 3168 N N . LYS B 1 84 ? 7.781 8.023 2.26 1 76.69 84 LYS B N 1
ATOM 3169 C CA . LYS B 1 84 ? 8.125 8.695 1.011 1 76.69 84 LYS B CA 1
ATOM 3170 C C . LYS B 1 84 ? 8.398 10.18 1.244 1 76.69 84 LYS B C 1
ATOM 3172 O O . LYS B 1 84 ? 9.078 10.82 0.442 1 76.69 84 LYS B O 1
ATOM 3177 N N . SER B 1 85 ? 7.824 10.695 2.258 1 79 85 SER B N 1
ATOM 3178 C CA . SER B 1 85 ? 8.062 12.07 2.684 1 79 85 SER B CA 1
ATOM 3179 C C . SER B 1 85 ? 7.715 13.055 1.575 1 79 85 SER B C 1
ATOM 3181 O O . SER B 1 85 ? 8.508 13.945 1.253 1 79 85 SER B O 1
ATOM 3183 N N . ASP B 1 86 ? 6.527 12.891 0.947 1 82.94 86 ASP B N 1
ATOM 3184 C CA . ASP B 1 86 ? 6.137 13.812 -0.114 1 82.94 86 ASP B CA 1
ATOM 3185 C C . ASP B 1 86 ? 4.809 14.492 0.211 1 82.94 86 ASP B C 1
ATOM 3187 O O . ASP B 1 86 ? 4.203 15.133 -0.653 1 82.94 86 ASP B O 1
ATOM 3191 N N . THR B 1 87 ? 4.395 14.391 1.423 1 90.5 87 THR B N 1
ATOM 3192 C CA . THR B 1 87 ? 3.113 14.953 1.838 1 90.5 87 THR B CA 1
ATOM 3193 C C . THR B 1 87 ? 3.102 16.469 1.657 1 90.5 87 THR B C 1
ATOM 3195 O O . THR B 1 87 ? 2.1 17.031 1.219 1 90.5 87 THR B O 1
ATOM 3198 N N . THR B 1 88 ? 4.203 17.109 1.942 1 93.75 88 THR B N 1
ATOM 3199 C CA . THR B 1 88 ? 4.215 18.562 2.047 1 93.75 88 THR B CA 1
ATOM 3200 C C . THR B 1 88 ? 4.707 19.203 0.747 1 93.75 88 THR B C 1
ATOM 3202 O O . THR B 1 88 ? 4.672 20.422 0.592 1 93.75 88 THR B O 1
ATOM 3205 N N . SER B 1 89 ? 5.066 18.438 -0.241 1 90.06 89 SER B N 1
ATOM 3206 C CA . SER B 1 89 ? 5.691 18.938 -1.464 1 90.06 89 SER B CA 1
ATOM 3207 C C . SER B 1 89 ? 4.773 19.906 -2.201 1 90.06 89 SER B C 1
ATOM 3209 O O . SER B 1 89 ? 5.223 20.938 -2.701 1 90.06 89 SER B O 1
ATOM 3211 N N . LEU B 1 90 ? 3.545 19.531 -2.225 1 90.56 90 LEU B N 1
ATOM 3212 C CA . LEU B 1 90 ? 2.605 20.406 -2.914 1 90.56 90 LEU B CA 1
ATOM 3213 C C . LEU B 1 90 ? 2.512 21.75 -2.215 1 90.56 90 LEU B C 1
ATOM 3215 O O . LEU B 1 90 ? 2.498 22.797 -2.871 1 90.56 90 LEU B O 1
ATOM 3219 N N . LEU B 1 91 ? 2.48 21.75 -0.914 1 93.5 91 LEU B N 1
ATOM 3220 C CA . LEU B 1 91 ? 2.42 22.984 -0.135 1 93.5 91 LEU B CA 1
ATOM 3221 C C . LEU B 1 91 ? 3.633 23.875 -0.417 1 93.5 91 LEU B C 1
ATOM 3223 O O . LEU B 1 91 ? 3.506 25.094 -0.515 1 93.5 91 LEU B O 1
ATOM 3227 N N . PHE B 1 92 ? 4.734 23.219 -0.64 1 92.94 92 PHE B N 1
ATOM 3228 C CA . PHE B 1 92 ? 5.98 23.969 -0.794 1 92.94 92 PHE B CA 1
ATOM 3229 C C . PHE B 1 92 ? 6.402 24.016 -2.258 1 92.94 92 PHE B C 1
ATOM 3231 O O . PHE B 1 92 ? 7.598 24.047 -2.562 1 92.94 92 PHE B O 1
ATOM 3238 N N . GLY B 1 93 ? 5.469 23.906 -3.15 1 87.44 93 GLY B N 1
ATOM 3239 C CA . GLY B 1 93 ? 5.719 24.109 -4.57 1 87.44 93 GLY B CA 1
ATOM 3240 C C . GLY B 1 93 ? 6.645 23.062 -5.16 1 87.44 93 GLY B C 1
ATOM 3241 O O . GLY B 1 93 ? 7.438 23.359 -6.059 1 87.44 93 GLY B O 1
ATOM 3242 N N . GLY B 1 94 ? 6.68 21.922 -4.535 1 85.31 94 GLY B N 1
ATOM 3243 C CA . GLY B 1 94 ? 7.492 20.844 -5.059 1 85.31 94 GLY B CA 1
ATOM 3244 C C . GLY B 1 94 ? 8.797 20.656 -4.301 1 85.31 94 GLY B C 1
ATOM 3245 O O . GLY B 1 94 ? 9.531 19.688 -4.547 1 85.31 94 GLY B O 1
ATOM 3246 N N . LYS B 1 95 ? 9.078 21.5 -3.461 1 86.06 95 LYS B N 1
ATOM 3247 C CA . LYS B 1 95 ? 10.312 21.406 -2.695 1 86.06 95 LYS B CA 1
ATOM 3248 C C . LYS B 1 95 ? 10.156 20.453 -1.518 1 86.06 95 LYS B C 1
ATOM 3250 O O . LYS B 1 95 ? 9.172 20.516 -0.786 1 86.06 95 LYS B O 1
ATOM 3255 N N . ALA B 1 96 ? 11.148 19.578 -1.359 1 83.62 96 ALA B N 1
ATOM 3256 C CA . ALA B 1 96 ? 11.141 18.641 -0.243 1 83.62 96 ALA B CA 1
ATOM 3257 C C . ALA B 1 96 ? 11.68 19.281 1.027 1 83.62 96 ALA B C 1
ATOM 3259 O O . ALA B 1 96 ? 12.672 20.016 0.983 1 83.62 96 ALA B O 1
ATOM 3260 N N . CYS B 1 97 ? 11.031 19.016 2.125 1 86.94 97 CYS B N 1
ATOM 3261 C CA . CYS B 1 97 ? 11.531 19.484 3.41 1 86.94 97 CYS B CA 1
ATOM 3262 C C . CYS B 1 97 ? 12.414 18.438 4.074 1 86.94 97 CYS B C 1
ATOM 3264 O O . CYS B 1 97 ? 12.219 17.234 3.863 1 86.94 97 CYS B O 1
ATOM 3266 N N . PRO B 1 98 ? 13.352 18.938 4.871 1 89.94 98 PRO B N 1
ATOM 3267 C CA . PRO B 1 98 ? 14.102 17.984 5.676 1 89.94 98 PRO B CA 1
ATOM 3268 C C . PRO B 1 98 ? 13.203 17.172 6.605 1 89.94 98 PRO B C 1
ATOM 3270 O O . PRO B 1 98 ? 12.25 17.703 7.172 1 89.94 98 PRO B O 1
ATOM 3273 N N . THR B 1 99 ? 13.562 15.914 6.711 1 91.5 99 THR B N 1
ATOM 3274 C CA . THR B 1 99 ? 12.734 15.055 7.551 1 91.5 99 THR B CA 1
ATOM 3275 C C . THR B 1 99 ? 13.242 15.047 8.992 1 91.5 99 THR B C 1
ATOM 3277 O O . THR B 1 99 ? 14.422 15.289 9.234 1 91.5 99 THR B O 1
ATOM 3280 N N . ILE B 1 100 ? 12.375 14.742 9.867 1 92.31 100 ILE B N 1
ATOM 3281 C CA . ILE B 1 100 ? 12.688 14.727 11.297 1 92.31 100 ILE B CA 1
ATOM 3282 C C . ILE B 1 100 ? 13.727 13.641 11.578 1 92.31 100 ILE B C 1
ATOM 3284 O O . ILE B 1 100 ? 14.727 13.891 12.258 1 92.31 100 ILE B O 1
ATOM 3288 N N . ILE B 1 101 ? 13.516 12.508 11.055 1 86.25 101 ILE B N 1
ATOM 3289 C CA . ILE B 1 101 ? 14.375 11.375 11.344 1 86.25 101 ILE B CA 1
ATOM 3290 C C . ILE B 1 101 ? 15.773 11.625 10.789 1 86.25 101 ILE B C 1
ATOM 3292 O O . ILE B 1 101 ? 16.766 11.469 11.5 1 86.25 101 ILE B O 1
ATOM 3296 N N . GLU B 1 102 ? 15.898 12.039 9.602 1 86.44 102 GLU B N 1
ATOM 3297 C CA . GLU B 1 102 ? 17.188 12.312 8.984 1 86.44 102 GLU B CA 1
ATOM 3298 C C . GLU B 1 102 ? 17.906 13.469 9.688 1 86.44 102 GLU B C 1
ATOM 3300 O O . GLU B 1 102 ? 19.109 13.398 9.93 1 86.44 102 GLU B O 1
ATOM 3305 N N . THR B 1 103 ? 17.188 14.492 9.992 1 92.31 103 THR B N 1
ATOM 3306 C CA . THR B 1 103 ? 17.75 15.641 10.68 1 92.31 103 THR B CA 1
ATOM 3307 C C . THR B 1 103 ? 18.234 15.266 12.078 1 92.31 103 THR B C 1
ATOM 3309 O O . THR B 1 103 ? 19.312 15.664 12.492 1 92.31 103 THR B O 1
ATOM 3312 N N . SER B 1 104 ? 17.422 14.523 12.719 1 89.69 104 SER B N 1
ATOM 3313 C CA . SER B 1 104 ? 17.781 14.062 14.055 1 89.69 104 SER B CA 1
ATOM 3314 C C . SER B 1 104 ? 19.047 13.227 14.031 1 89.69 104 SER B C 1
ATOM 3316 O O . SER B 1 104 ? 19.922 13.391 14.883 1 89.69 104 SER B O 1
ATOM 3318 N N . THR B 1 105 ? 19.125 12.367 13.125 1 86.62 105 THR B N 1
ATOM 3319 C CA . THR B 1 105 ? 20.297 11.516 12.992 1 86.62 105 THR B CA 1
ATOM 3320 C C . THR B 1 105 ? 21.547 12.359 12.711 1 86.62 105 THR B C 1
ATOM 3322 O O . THR B 1 105 ? 22.578 12.195 13.359 1 86.62 105 THR B O 1
ATOM 3325 N N . ARG B 1 106 ? 21.5 13.234 11.797 1 91 106 ARG B N 1
ATOM 3326 C CA . ARG B 1 106 ? 22.609 14.102 11.422 1 91 106 ARG B CA 1
ATOM 3327 C C . ARG B 1 106 ? 23.062 14.969 12.594 1 91 106 ARG B C 1
ATOM 3329 O O . ARG B 1 106 ? 24.25 15.102 12.859 1 91 106 ARG B O 1
ATOM 3336 N N . LYS B 1 107 ? 22.125 15.516 13.211 1 93.62 107 LYS B N 1
ATOM 3337 C CA . LYS B 1 107 ? 22.438 16.406 14.328 1 93.62 107 LYS B CA 1
ATOM 3338 C C . LYS B 1 107 ? 23.016 15.625 15.508 1 93.62 107 LYS B C 1
ATOM 3340 O O . LYS B 1 107 ? 23.938 16.109 16.172 1 93.62 107 LYS B O 1
ATOM 3345 N N . LYS B 1 108 ? 22.516 14.492 15.766 1 90.19 108 LYS B N 1
ATOM 3346 C CA . LYS B 1 108 ? 23.078 13.641 16.812 1 90.19 108 LYS B CA 1
ATOM 3347 C C . LYS B 1 108 ? 24.547 13.312 16.547 1 90.19 108 LYS B C 1
ATOM 3349 O O . LYS B 1 108 ? 25.375 13.375 17.438 1 90.19 108 LYS B O 1
ATOM 3354 N N . LEU B 1 109 ? 24.875 12.992 15.359 1 92.12 109 LEU B N 1
ATOM 3355 C CA . LEU B 1 109 ? 26.234 12.688 14.961 1 92.12 109 LEU B CA 1
ATOM 3356 C C . LEU B 1 109 ? 27.141 13.906 15.125 1 92.12 109 LEU B C 1
ATOM 3358 O O . LEU B 1 109 ? 28.328 13.773 15.438 1 92.12 109 LEU B O 1
ATOM 3362 N N . ALA B 1 110 ? 26.609 15.047 15.039 1 94.44 110 ALA B N 1
ATOM 3363 C CA . ALA B 1 110 ? 27.359 16.297 15.164 1 94.44 110 ALA B CA 1
ATOM 3364 C C . ALA B 1 110 ? 27.344 16.797 16.609 1 94.44 110 ALA B C 1
ATOM 3366 O O . ALA B 1 110 ? 27.922 17.844 16.906 1 94.44 110 ALA B O 1
ATOM 3367 N N . GLY B 1 111 ? 26.609 16.141 17.422 1 93.25 111 GLY B N 1
ATOM 3368 C CA . GLY B 1 111 ? 26.516 16.547 18.812 1 93.25 111 GLY B CA 1
ATOM 3369 C C . GLY B 1 111 ? 25.594 17.734 19.016 1 93.25 111 GLY B C 1
ATOM 3370 O O . GLY B 1 111 ? 25.781 18.516 19.953 1 93.25 111 GLY B O 1
ATOM 3371 N N . GLU B 1 112 ? 24.703 17.875 18.141 1 94.06 112 GLU B N 1
ATOM 3372 C CA . GLU B 1 112 ? 23.734 18.969 18.203 1 94.06 112 GLU B CA 1
ATOM 3373 C C . GLU B 1 112 ? 22.328 18.438 18.5 1 94.06 112 GLU B C 1
ATOM 3375 O O . GLU B 1 112 ? 22.031 17.266 18.266 1 94.06 112 GLU B O 1
ATOM 3380 N N . GLN B 1 113 ? 21.547 19.375 19.016 1 91.56 113 GLN B N 1
ATOM 3381 C CA . GLN B 1 113 ? 20.141 19.031 19.266 1 91.56 113 GLN B CA 1
ATOM 3382 C C . GLN B 1 113 ? 19.25 19.562 18.141 1 91.56 113 GLN B C 1
ATOM 3384 O O . GLN B 1 113 ? 19.484 20.641 17.594 1 91.56 113 GLN B O 1
ATOM 3389 N N . VAL B 1 114 ? 18.203 18.828 17.875 1 93.12 114 VAL B N 1
ATOM 3390 C CA . VAL B 1 114 ? 17.234 19.234 16.875 1 93.12 114 VAL B CA 1
ATOM 3391 C C . VAL B 1 114 ? 16.406 20.422 17.391 1 93.12 114 VAL B C 1
ATOM 3393 O O . VAL B 1 114 ? 15.953 20.406 18.531 1 93.12 114 VAL B O 1
ATOM 3396 N N . GLU B 1 115 ? 16.297 21.422 16.609 1 93.62 115 GLU B N 1
ATOM 3397 C CA . GLU B 1 115 ? 15.43 22.578 16.891 1 93.62 115 GLU B CA 1
ATOM 3398 C C . GLU B 1 115 ? 14.234 22.625 15.953 1 93.62 115 GLU B C 1
ATOM 3400 O O . GLU B 1 115 ? 14.266 22.016 14.875 1 93.62 115 GLU B O 1
ATOM 3405 N N . ILE B 1 116 ? 13.242 23.328 16.328 1 92.94 116 ILE B N 1
ATOM 3406 C CA . ILE B 1 116 ? 11.984 23.375 15.594 1 92.94 116 ILE B CA 1
ATOM 3407 C C . ILE B 1 116 ? 12.234 23.875 14.172 1 92.94 116 ILE B C 1
ATOM 3409 O O . ILE B 1 116 ? 11.68 23.328 13.211 1 92.94 116 ILE B O 1
ATOM 3413 N N . GLY B 1 117 ? 13.07 24.844 14.031 1 94.81 117 GLY B N 1
ATOM 3414 C CA . GLY B 1 117 ? 13.336 25.422 12.727 1 94.81 117 GLY B CA 1
ATOM 3415 C C . GLY B 1 117 ? 14.062 24.484 11.789 1 94.81 117 GLY B C 1
ATOM 3416 O O . GLY B 1 117 ? 14.109 24.719 10.578 1 94.81 117 GLY B O 1
ATOM 3417 N N . ASP B 1 118 ? 14.547 23.359 12.352 1 95.06 118 ASP B N 1
ATOM 3418 C CA . ASP B 1 118 ? 15.25 22.359 11.547 1 95.06 118 ASP B CA 1
ATOM 3419 C C . ASP B 1 118 ? 14.266 21.469 10.805 1 95.06 118 ASP B C 1
ATOM 3421 O O . ASP B 1 118 ? 14.617 20.844 9.797 1 95.06 118 ASP B O 1
ATOM 3425 N N . VAL B 1 119 ? 13.047 21.406 11.328 1 95 119 VAL B N 1
ATOM 3426 C CA . VAL B 1 119 ? 12.203 20.328 10.828 1 95 119 VAL B CA 1
ATOM 3427 C C . VAL B 1 119 ? 10.797 20.859 10.555 1 95 119 VAL B C 1
ATOM 3429 O O . VAL B 1 119 ? 9.945 20.141 10.023 1 95 119 VAL B O 1
ATOM 3432 N N . CYS B 1 120 ? 10.5 22.062 10.922 1 96.44 120 CYS B N 1
ATOM 3433 C CA . CYS B 1 120 ? 9.18 22.641 10.695 1 96.44 120 CYS B CA 1
ATOM 3434 C C . CYS B 1 120 ? 9.289 23.906 9.836 1 96.44 120 CYS B C 1
ATOM 3436 O O . CYS B 1 120 ? 10.086 24.797 10.125 1 96.44 120 CYS B O 1
ATOM 3438 N N . PHE B 1 121 ? 8.484 23.938 8.836 1 96.94 121 PHE B N 1
ATOM 3439 C CA . PHE B 1 121 ? 8.477 25.062 7.914 1 96.94 121 PHE B CA 1
ATOM 3440 C C . PHE B 1 121 ? 7.055 25.562 7.676 1 96.94 121 PHE B C 1
ATOM 3442 O O . PHE B 1 121 ? 6.09 24.891 8.031 1 96.94 121 PHE B O 1
ATOM 3449 N N . LYS B 1 122 ? 6.996 26.812 7.176 1 96.56 122 LYS B N 1
ATOM 3450 C CA . LYS B 1 122 ? 5.66 27.375 7.016 1 96.56 122 LYS B CA 1
ATOM 3451 C C . LYS B 1 122 ? 5.5 28.031 5.652 1 96.56 122 LYS B C 1
ATOM 3453 O O . LYS B 1 122 ? 6.473 28.547 5.082 1 96.56 122 LYS B O 1
ATOM 3458 N N . ARG B 1 123 ? 4.34 27.922 5.121 1 95.44 123 ARG B N 1
ATOM 3459 C CA . ARG B 1 123 ? 3.938 28.594 3.891 1 95.44 123 ARG B CA 1
ATOM 3460 C C . ARG B 1 123 ? 2.434 28.844 3.869 1 95.44 123 ARG B C 1
ATOM 3462 O O . ARG B 1 123 ? 1.646 27.938 4.176 1 95.44 123 ARG B O 1
ATOM 3469 N N . ASP B 1 124 ? 2.031 30.094 3.535 1 95.19 124 ASP B N 1
ATOM 3470 C CA . ASP B 1 124 ? 0.635 30.469 3.357 1 95.19 124 ASP B CA 1
ATOM 3471 C C . ASP B 1 124 ? -0.186 30.141 4.605 1 95.19 124 ASP B C 1
ATOM 3473 O O . ASP B 1 124 ? -1.324 29.688 4.5 1 95.19 124 ASP B O 1
ATOM 3477 N N . GLY B 1 125 ? 0.442 30.25 5.719 1 95.31 125 GLY B N 1
ATOM 3478 C CA . GLY B 1 125 ? -0.253 30.094 6.984 1 95.31 125 GLY B CA 1
ATOM 3479 C C . GLY B 1 125 ? -0.277 28.656 7.48 1 95.31 125 GLY B C 1
ATOM 3480 O O . GLY B 1 125 ? -0.777 28.375 8.57 1 95.31 125 GLY B O 1
ATOM 3481 N N . VAL B 1 126 ? 0.275 27.75 6.715 1 97.56 126 VAL B N 1
ATOM 3482 C CA . VAL B 1 126 ? 0.307 26.344 7.113 1 97.56 126 VAL B CA 1
ATOM 3483 C C . VAL B 1 126 ? 1.703 25.984 7.617 1 97.56 126 VAL B C 1
ATOM 3485 O O . VAL B 1 126 ? 2.705 26.328 6.992 1 97.56 126 VAL B O 1
ATOM 3488 N N . PHE B 1 127 ? 1.727 25.344 8.812 1 97.44 127 PHE B N 1
ATOM 3489 C CA . PHE B 1 127 ? 2.957 24.734 9.297 1 97.44 127 PHE B CA 1
ATOM 3490 C C . PHE B 1 127 ? 3.057 23.281 8.844 1 97.44 127 PHE B C 1
ATOM 3492 O O . PHE B 1 127 ? 2.055 22.562 8.812 1 97.44 127 PHE B O 1
ATOM 3499 N N . ALA B 1 128 ? 4.281 22.922 8.461 1 97.5 128 ALA B N 1
ATOM 3500 C CA . ALA B 1 128 ? 4.375 21.578 7.898 1 97.5 128 ALA B CA 1
ATOM 3501 C C . ALA B 1 128 ? 5.688 20.906 8.297 1 97.5 128 ALA B C 1
ATOM 3503 O O . ALA B 1 128 ? 6.715 21.578 8.438 1 97.5 128 ALA B O 1
ATOM 3504 N N . MET B 1 129 ? 5.602 19.594 8.508 1 96.06 129 MET B N 1
ATOM 3505 C CA . MET B 1 129 ? 6.727 18.734 8.852 1 96.06 129 MET B CA 1
ATOM 3506 C C . MET B 1 129 ? 6.645 17.406 8.094 1 96.06 129 MET B C 1
ATOM 3508 O O . MET B 1 129 ? 5.57 17.016 7.637 1 96.06 129 MET B O 1
ATOM 3512 N N . GLU B 1 130 ? 7.785 16.766 7.965 1 93.75 130 GLU B N 1
ATOM 3513 C CA . GLU B 1 130 ? 7.887 15.391 7.461 1 93.75 130 GLU B CA 1
ATOM 3514 C C . GLU B 1 130 ? 8.664 14.5 8.43 1 93.75 130 GLU B C 1
ATOM 3516 O O . GLU B 1 130 ? 9.758 14.859 8.867 1 93.75 130 GLU B O 1
ATOM 3521 N N . LEU B 1 131 ? 8.047 13.391 8.719 1 89.12 131 LEU B N 1
ATOM 3522 C CA . LEU B 1 131 ? 8.719 12.477 9.633 1 89.12 131 LEU B CA 1
ATOM 3523 C C . LEU B 1 131 ? 9.891 11.773 8.938 1 89.12 131 LEU B C 1
ATOM 3525 O O . LEU B 1 131 ? 10.977 11.672 9.508 1 89.12 131 LEU B O 1
ATOM 3529 N N . GLY B 1 132 ? 9.586 11.359 7.777 1 81.25 132 GLY B N 1
ATOM 3530 C CA . GLY B 1 132 ? 10.539 10.508 7.094 1 81.25 132 GLY B CA 1
ATOM 3531 C C . GLY B 1 132 ? 10.414 9.047 7.473 1 81.25 132 GLY B C 1
ATOM 3532 O O . GLY B 1 132 ? 9.398 8.633 8.047 1 81.25 132 GLY B O 1
ATOM 3533 N N . GLY B 1 133 ? 11.32 8.188 7.02 1 73.12 133 GLY B N 1
ATOM 3534 C CA . GLY B 1 133 ? 11.297 6.762 7.32 1 73.12 133 GLY B CA 1
ATOM 3535 C C . GLY B 1 133 ? 12.68 6.164 7.484 1 73.12 133 GLY B C 1
ATOM 3536 O O . GLY B 1 133 ? 13.68 6.766 7.078 1 73.12 133 GLY B O 1
ATOM 3537 N N . PRO B 1 134 ? 12.609 5.074 8.328 1 62.5 134 PRO B N 1
ATOM 3538 C CA . PRO B 1 134 ? 13.898 4.402 8.5 1 62.5 134 PRO B CA 1
ATOM 3539 C C . PRO B 1 134 ? 14.414 3.771 7.211 1 62.5 134 PRO B C 1
ATOM 3541 O O . PRO B 1 134 ? 13.672 3.668 6.23 1 62.5 134 PRO B O 1
ATOM 3544 N N . GLU B 1 135 ? 15.703 3.611 7.352 1 58.91 135 GLU B N 1
ATOM 3545 C CA . GLU B 1 135 ? 16.25 2.805 6.27 1 58.91 135 GLU B CA 1
ATOM 3546 C C . GLU B 1 135 ? 15.586 1.437 6.199 1 58.91 135 GLU B C 1
ATOM 3548 O O . GLU B 1 135 ? 15.32 0.816 7.234 1 58.91 135 GLU B O 1
ATOM 3553 N N . VAL B 1 136 ? 15.141 1.098 4.926 1 56.12 136 VAL B N 1
ATOM 3554 C CA . VAL B 1 136 ? 14.438 -0.152 4.652 1 56.12 136 VAL B CA 1
ATOM 3555 C C . VAL B 1 136 ? 15.234 -1.328 5.207 1 56.12 136 VAL B C 1
ATOM 3557 O O . VAL B 1 136 ? 16.469 -1.343 5.125 1 56.12 136 VAL B O 1
ATOM 3560 N N . GLY B 1 137 ? 14.578 -2.42 5.789 1 52.88 137 GLY B N 1
ATOM 3561 C CA . GLY B 1 137 ? 15.227 -3.605 6.328 1 52.88 137 GLY B CA 1
ATOM 3562 C C . GLY B 1 137 ? 15.492 -3.51 7.82 1 52.88 137 GLY B C 1
ATOM 3563 O O . GLY B 1 137 ? 15.672 -4.531 8.492 1 52.88 137 GLY B O 1
ATOM 3564 N N . ARG B 1 138 ? 15.844 -2.262 8.297 1 49.91 138 ARG B N 1
ATOM 3565 C CA . ARG B 1 138 ? 16.219 -2.111 9.703 1 49.91 138 ARG B CA 1
ATOM 3566 C C . ARG B 1 138 ? 14.984 -2.02 10.594 1 49.91 138 ARG B C 1
ATOM 3568 O O . ARG B 1 138 ? 15.086 -2.121 11.82 1 49.91 138 ARG B O 1
ATOM 3575 N N . GLY B 1 139 ? 13.828 -2.1 9.891 1 52.16 139 GLY B N 1
ATOM 3576 C CA . GLY B 1 139 ? 12.68 -1.979 10.773 1 52.16 139 GLY B CA 1
ATOM 3577 C C . GLY B 1 139 ? 11.367 -1.871 10.023 1 52.16 139 GLY B C 1
ATOM 3578 O O . GLY B 1 139 ? 11.344 -1.854 8.789 1 52.16 139 GLY B O 1
ATOM 3579 N N . CYS B 1 140 ? 10.344 -2.285 10.766 1 59.88 140 CYS B N 1
ATOM 3580 C CA . CYS B 1 140 ? 8.984 -2.074 10.273 1 59.88 140 CYS B CA 1
ATOM 3581 C C . CYS B 1 140 ? 8.641 -0.59 10.25 1 59.88 140 CYS B C 1
ATOM 3583 O O . CYS B 1 140 ? 9.18 0.191 11.031 1 59.88 140 CYS B O 1
ATOM 3585 N N . GLY B 1 141 ? 8.18 -0.059 9.125 1 61.19 141 GLY B N 1
ATOM 3586 C CA . GLY B 1 141 ? 7.707 1.313 9.047 1 61.19 141 GLY B CA 1
ATOM 3587 C C . GLY B 1 141 ? 7.145 1.83 10.359 1 61.19 141 GLY B C 1
ATOM 3588 O O . GLY B 1 141 ? 7.277 3.014 10.672 1 61.19 141 GLY B O 1
ATOM 3589 N N . GLY B 1 142 ? 6.797 0.947 11.227 1 62.84 142 GLY B N 1
ATOM 3590 C CA . GLY B 1 142 ? 6.203 1.305 12.5 1 62.84 142 GLY B CA 1
ATOM 3591 C C . GLY B 1 142 ? 7.199 1.892 13.484 1 62.84 142 GLY B C 1
ATOM 3592 O O . GLY B 1 142 ? 6.895 2.852 14.188 1 62.84 142 GLY B O 1
ATOM 3593 N N . ARG B 1 143 ? 8.438 1.468 13.43 1 65.12 143 ARG B N 1
ATOM 3594 C CA . ARG B 1 143 ? 9.445 1.979 14.344 1 65.12 143 ARG B CA 1
ATOM 3595 C C . ARG B 1 143 ? 9.828 3.414 13.992 1 65.12 143 ARG B C 1
ATOM 3597 O O . ARG B 1 143 ? 10.086 4.23 14.883 1 65.12 143 ARG B O 1
ATOM 3604 N N . GLY B 1 144 ? 9.914 3.574 12.766 1 71.19 144 GLY B N 1
ATOM 3605 C CA . GLY B 1 144 ? 10.203 4.93 12.328 1 71.19 144 GLY B CA 1
ATOM 3606 C C . GLY B 1 144 ? 9.172 5.938 12.781 1 71.19 144 GLY B C 1
ATOM 3607 O O . GLY B 1 144 ? 9.516 7.035 13.227 1 71.19 144 GLY B O 1
ATOM 3608 N N . ILE B 1 145 ? 7.957 5.547 12.734 1 77 145 ILE B N 1
ATOM 3609 C CA . ILE B 1 145 ? 6.863 6.418 13.148 1 77 145 ILE B CA 1
ATOM 3610 C C . ILE B 1 145 ? 6.949 6.68 14.648 1 77 145 ILE B C 1
ATOM 3612 O O . ILE B 1 145 ? 6.812 7.82 15.094 1 77 145 ILE B O 1
ATOM 3616 N N . ILE B 1 146 ? 7.219 5.629 15.359 1 74.31 146 ILE B N 1
ATOM 3617 C CA . ILE B 1 146 ? 7.316 5.75 16.812 1 74.31 146 ILE B CA 1
ATOM 3618 C C . ILE B 1 146 ? 8.438 6.719 17.172 1 74.31 146 ILE B C 1
ATOM 3620 O O . ILE B 1 146 ? 8.234 7.648 17.953 1 74.31 146 ILE B O 1
ATOM 3624 N N . HIS B 1 147 ? 9.531 6.539 16.578 1 77.75 147 HIS B N 1
ATOM 3625 C CA . HIS B 1 147 ? 10.672 7.406 16.844 1 77.75 147 HIS B CA 1
ATOM 3626 C C . HIS B 1 147 ? 10.367 8.852 16.438 1 77.75 147 HIS B C 1
ATOM 3628 O O . HIS B 1 147 ? 10.75 9.781 17.156 1 77.75 147 HIS B O 1
ATOM 3634 N N . GLY B 1 148 ? 9.812 9.016 15.375 1 83.81 148 GLY B N 1
ATOM 3635 C CA . GLY B 1 148 ? 9.414 10.344 14.938 1 83.81 148 GLY B CA 1
ATOM 3636 C C . GLY B 1 148 ? 8.531 11.062 15.93 1 83.81 148 GLY B C 1
ATOM 3637 O O . GLY B 1 148 ? 8.773 12.227 16.25 1 83.81 148 GLY B O 1
ATOM 3638 N N . PHE B 1 149 ? 7.656 10.383 16.453 1 82.94 149 PHE B N 1
ATOM 3639 C CA . PHE B 1 149 ? 6.73 11 17.391 1 82.94 149 PHE B CA 1
ATOM 3640 C C . PHE B 1 149 ? 7.418 11.266 18.734 1 82.94 149 PHE B C 1
ATOM 3642 O O . PHE B 1 149 ? 7.109 12.25 19.406 1 82.94 149 PHE B O 1
ATOM 3649 N N . GLU B 1 150 ? 8.273 10.406 19.062 1 82.75 150 GLU B N 1
ATOM 3650 C CA . GLU B 1 150 ? 9.07 10.672 20.25 1 82.75 150 GLU B CA 1
ATOM 3651 C C . GLU B 1 150 ? 9.859 11.969 20.109 1 82.75 150 GLU B C 1
ATOM 3653 O O . GLU B 1 150 ? 9.945 12.758 21.047 1 82.75 150 GLU B O 1
ATOM 3658 N N . THR B 1 151 ? 10.414 12.133 19.016 1 87.31 151 THR B N 1
ATOM 3659 C CA . THR B 1 151 ? 11.148 13.359 18.734 1 87.31 151 THR B CA 1
ATOM 3660 C C . THR B 1 151 ? 10.227 14.57 18.797 1 87.31 151 THR B C 1
ATOM 3662 O O . THR B 1 151 ? 10.602 15.617 19.344 1 87.31 151 THR B O 1
ATOM 3665 N N . LEU B 1 152 ? 9.102 14.438 18.312 1 88.44 152 LEU B N 1
ATOM 3666 C CA . LEU B 1 152 ? 8.125 15.523 18.359 1 88.44 152 LEU B CA 1
ATOM 3667 C C . LEU B 1 152 ? 7.742 15.852 19.797 1 88.44 152 LEU B C 1
ATOM 3669 O O . LEU B 1 152 ? 7.613 17.016 20.156 1 88.44 152 LEU B O 1
ATOM 3673 N N . GLU B 1 153 ? 7.586 14.852 20.547 1 85.56 153 GLU B N 1
ATOM 3674 C CA . GLU B 1 153 ? 7.262 15.055 21.953 1 85.56 153 GLU B CA 1
ATOM 3675 C C . GLU B 1 153 ? 8.367 15.828 22.672 1 85.56 153 GLU B C 1
ATOM 3677 O O . GLU B 1 153 ? 8.094 16.734 23.453 1 85.56 153 GLU B O 1
ATOM 3682 N N . LYS B 1 154 ? 9.5 15.461 22.328 1 86.12 154 LYS B N 1
ATOM 3683 C CA . LYS B 1 154 ? 10.656 16.141 22.922 1 86.12 154 LYS B CA 1
ATOM 3684 C C . LYS B 1 154 ? 10.703 17.609 22.516 1 86.12 154 LYS B C 1
ATOM 3686 O O . LYS B 1 154 ? 11.195 18.453 23.266 1 86.12 154 LYS B O 1
ATOM 3691 N N . LEU B 1 155 ? 10.203 17.859 21.375 1 88.88 155 LEU B N 1
ATOM 3692 C CA . LEU B 1 155 ? 10.18 19.234 20.875 1 88.88 155 LEU B CA 1
ATOM 3693 C C . LEU B 1 155 ? 9 20.016 21.438 1 88.88 155 LEU B C 1
ATOM 3695 O O . LEU B 1 155 ? 8.859 21.203 21.188 1 88.88 155 LEU B O 1
ATOM 3699 N N . GLY B 1 156 ? 8.133 19.422 22.203 1 86.31 156 GLY B N 1
ATOM 3700 C CA . GLY B 1 156 ? 7.027 20.094 22.859 1 86.31 156 GLY B CA 1
ATOM 3701 C C . GLY B 1 156 ? 5.723 20 22.094 1 86.31 156 GLY B C 1
ATOM 3702 O O . GLY B 1 156 ? 4.949 20.953 22.047 1 86.31 156 GLY B O 1
ATOM 3703 N N . PHE B 1 157 ? 5.492 18.969 21.438 1 85.88 157 PHE B N 1
ATOM 3704 C CA . PHE B 1 157 ? 4.328 18.75 20.578 1 85.88 157 PHE B CA 1
ATOM 3705 C C . PHE B 1 157 ? 3.049 19.141 21.312 1 85.88 157 PHE B C 1
ATOM 3707 O O . PHE B 1 157 ? 2.176 19.797 20.734 1 85.88 157 PHE B O 1
ATOM 3714 N N . HIS B 1 158 ? 2.865 18.922 22.531 1 81.5 158 HIS B N 1
ATOM 3715 C CA . HIS B 1 158 ? 1.645 19.125 23.297 1 81.5 158 HIS B CA 1
ATOM 3716 C C . HIS B 1 158 ? 1.479 20.594 23.688 1 81.5 158 HIS B C 1
ATOM 3718 O O . HIS B 1 158 ? 0.397 21.016 24.109 1 81.5 158 HIS B O 1
ATOM 3724 N N . ASP B 1 159 ? 2.531 21.344 23.562 1 85.88 159 ASP B N 1
ATOM 3725 C CA . ASP B 1 159 ? 2.492 22.734 23.969 1 85.88 159 ASP B CA 1
ATOM 3726 C C . ASP B 1 159 ? 2.254 23.656 22.766 1 85.88 159 ASP B C 1
ATOM 3728 O O . ASP B 1 159 ? 2.078 24.859 22.922 1 85.88 159 ASP B O 1
ATOM 3732 N N . TRP B 1 160 ? 2.174 22.938 21.656 1 90.19 160 TRP B N 1
ATOM 3733 C CA . TRP B 1 160 ? 1.995 23.75 20.453 1 90.19 160 TRP B CA 1
ATOM 3734 C C . TRP B 1 160 ? 0.549 24.219 20.312 1 90.19 160 TRP B C 1
ATOM 3736 O O . TRP B 1 160 ? -0.379 23.484 20.672 1 90.19 160 TRP B O 1
ATOM 3746 N N . GLY B 1 161 ? 0.256 25.438 20.031 1 90.44 161 GLY B N 1
ATOM 3747 C CA . GLY B 1 161 ? -1.052 26.078 20.016 1 90.44 161 GLY B CA 1
ATOM 3748 C C . GLY B 1 161 ? -1.767 25.938 18.688 1 90.44 161 GLY B C 1
ATOM 3749 O O . GLY B 1 161 ? -2.344 26.906 18.172 1 90.44 161 GLY B O 1
ATOM 3750 N N . PHE B 1 162 ? -1.806 24.703 18.172 1 95 162 PHE B N 1
ATOM 3751 C CA . PHE B 1 162 ? -2.494 24.5 16.891 1 95 162 PHE B CA 1
ATOM 3752 C C . PHE B 1 162 ? -3.967 24.188 17.125 1 95 162 PHE B C 1
ATOM 3754 O O . PHE B 1 162 ? -4.32 23.531 18.109 1 95 162 PHE B O 1
ATOM 3761 N N . ASP B 1 163 ? -4.809 24.719 16.156 1 95.81 163 ASP B N 1
ATOM 3762 C CA . ASP B 1 163 ? -6.207 24.297 16.141 1 95.81 163 ASP B CA 1
ATOM 3763 C C . ASP B 1 163 ? -6.348 22.891 15.578 1 95.81 163 ASP B C 1
ATOM 3765 O O . ASP B 1 163 ? -7.125 22.094 16.094 1 95.81 163 ASP B O 1
ATOM 3769 N N . PHE B 1 164 ? -5.598 22.641 14.547 1 97 164 PHE B N 1
ATOM 3770 C CA . PHE B 1 164 ? -5.656 21.344 13.867 1 97 164 PHE B CA 1
ATOM 3771 C C . PHE B 1 164 ? -4.258 20.797 13.617 1 97 164 PHE B C 1
ATOM 3773 O O . PHE B 1 164 ? -3.354 21.547 13.242 1 97 164 PHE B O 1
ATOM 3780 N N . VAL B 1 165 ? -4.09 19.484 13.875 1 96.62 165 VAL B N 1
ATOM 3781 C CA . VAL B 1 165 ? -2.934 18.703 13.43 1 96.62 165 VAL B CA 1
ATOM 3782 C C . VAL B 1 165 ? -3.387 17.578 12.508 1 96.62 165 VAL B C 1
ATOM 3784 O O . VAL B 1 165 ? -4.152 16.703 12.922 1 96.62 165 VAL B O 1
ATOM 3787 N N . LEU B 1 166 ? -2.941 17.688 11.258 1 97.5 166 LEU B N 1
ATOM 3788 C CA . LEU B 1 166 ? -3.273 16.672 10.266 1 97.5 166 LEU B CA 1
ATOM 3789 C C . LEU B 1 166 ? -2.104 15.711 10.055 1 97.5 166 LEU B C 1
ATOM 3791 O O . LEU B 1 166 ? -0.998 16.141 9.719 1 97.5 166 LEU B O 1
ATOM 3795 N N . LEU B 1 167 ? -2.354 14.445 10.32 1 94.94 167 LEU B N 1
ATOM 3796 C CA . LEU B 1 167 ? -1.333 13.406 10.18 1 94.94 167 LEU B CA 1
ATOM 3797 C C . LEU B 1 167 ? -1.595 12.555 8.945 1 94.94 167 LEU B C 1
ATOM 3799 O O . LEU B 1 167 ? -2.635 11.898 8.844 1 94.94 167 LEU B O 1
ATOM 3803 N N . ASP B 1 168 ? -0.683 12.508 8 1 94.62 168 ASP B N 1
ATOM 3804 C CA . ASP B 1 168 ? -0.815 11.781 6.742 1 94.62 168 ASP B CA 1
ATOM 3805 C C . ASP B 1 168 ? -0.121 10.422 6.824 1 94.62 168 ASP B C 1
ATOM 3807 O O . ASP B 1 168 ? 1.099 10.328 6.668 1 94.62 168 ASP B O 1
ATOM 3811 N N . PHE B 1 169 ? -0.962 9.359 6.949 1 88.44 169 PHE B N 1
ATOM 3812 C CA . PHE B 1 169 ? -0.413 8.016 7.078 1 88.44 169 PHE B CA 1
ATOM 3813 C C . PHE B 1 169 ? -0.662 7.207 5.809 1 88.44 169 PHE B C 1
ATOM 3815 O O . PHE B 1 169 ? -1.666 7.41 5.125 1 88.44 169 PHE B O 1
ATOM 3822 N N . LEU B 1 170 ? 0.314 6.289 5.555 1 79.38 170 LEU B N 1
ATOM 3823 C CA . LEU B 1 170 ? 0.068 5.281 4.527 1 79.38 170 LEU B CA 1
ATOM 3824 C C 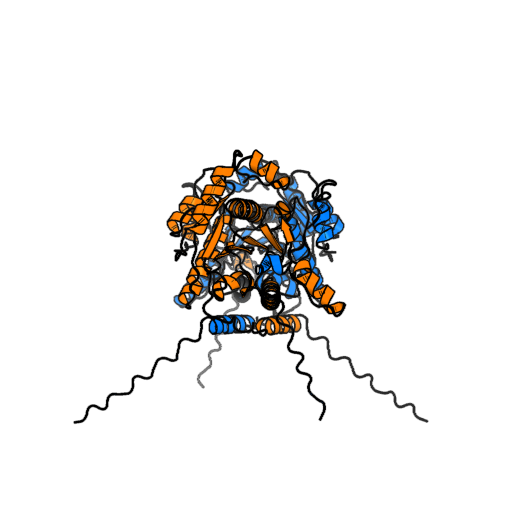. LEU B 1 170 ? -0.912 4.223 5.023 1 79.38 170 LEU B C 1
ATOM 3826 O O . LEU B 1 170 ? -0.751 3.691 6.125 1 79.38 170 LEU B O 1
ATOM 3830 N N . GLY B 1 171 ? -1.998 3.938 4.254 1 68 171 GLY B N 1
ATOM 3831 C CA . GLY B 1 171 ? -3.09 3.119 4.754 1 68 171 GLY B CA 1
ATOM 3832 C C . GLY B 1 171 ? -2.982 1.664 4.34 1 68 171 GLY B C 1
ATOM 3833 O O . GLY B 1 171 ? -3.785 0.831 4.766 1 68 171 GLY B O 1
ATOM 3834 N N . ASP B 1 172 ? -2.16 1.279 3.4 1 62.62 172 ASP B N 1
ATOM 3835 C CA . ASP B 1 172 ? -2.207 -0.049 2.799 1 62.62 172 ASP B CA 1
ATOM 3836 C C . ASP B 1 172 ? -2.098 -1.139 3.865 1 62.62 172 ASP B C 1
ATOM 3838 O O . ASP B 1 172 ? -2.83 -2.129 3.824 1 62.62 172 ASP B O 1
ATOM 3842 N N . VAL B 1 173 ? -1.1 -1.144 4.59 1 56.94 173 VAL B N 1
ATOM 3843 C CA . VAL B 1 173 ? -0.997 -2.236 5.551 1 56.94 173 VAL B CA 1
ATOM 3844 C C . VAL B 1 173 ? -0.941 -1.674 6.969 1 56.94 173 VAL B C 1
ATOM 3846 O O . VAL B 1 173 ? -0.198 -0.727 7.238 1 56.94 173 VAL B O 1
ATOM 3849 N N . VAL B 1 174 ? -2.109 -2.08 7.539 1 60.16 174 VAL B N 1
ATOM 3850 C CA . VAL B 1 174 ? -2.135 -1.603 8.922 1 60.16 174 VAL B CA 1
ATOM 3851 C C . VAL B 1 174 ? -1.188 -2.439 9.773 1 60.16 174 VAL B C 1
ATOM 3853 O O . VAL B 1 174 ? -1.546 -3.531 10.219 1 60.16 174 VAL B O 1
ATOM 3856 N N . CYS B 1 175 ? 0.097 -2.068 9.555 1 62.62 175 CYS B N 1
ATOM 3857 C CA . CYS B 1 175 ? 1.088 -2.623 10.469 1 62.62 175 CYS B CA 1
ATOM 3858 C C . CYS B 1 175 ? 1.103 -1.858 11.789 1 62.62 175 CYS B C 1
ATOM 3860 O O . CYS B 1 175 ? 0.368 -0.882 11.953 1 62.62 175 CYS B O 1
ATOM 3862 N N . GLY B 1 176 ? 1.695 -2.436 12.719 1 61.16 176 GLY B N 1
ATOM 3863 C CA . GLY B 1 176 ? 1.705 -1.895 14.062 1 61.16 176 GLY B CA 1
ATOM 3864 C C . GLY B 1 176 ? 2.043 -0.416 14.109 1 61.16 176 GLY B C 1
ATOM 3865 O O . GLY B 1 176 ? 1.385 0.354 14.812 1 61.16 176 GLY B O 1
ATOM 3866 N N . GLY B 1 177 ? 2.91 0.022 13.297 1 63.97 177 GLY B N 1
ATOM 3867 C CA . GLY B 1 177 ? 3.316 1.419 13.312 1 63.97 177 GLY B CA 1
ATOM 3868 C C . GLY B 1 177 ? 2.238 2.357 12.805 1 63.97 177 GLY B C 1
ATOM 3869 O O . GLY B 1 177 ? 2.002 3.416 13.391 1 63.97 177 GLY B O 1
ATOM 3870 N N . PHE B 1 178 ? 1.542 1.891 11.82 1 69.69 178 PHE B N 1
ATOM 3871 C CA . PHE B 1 178 ? 0.55 2.764 11.203 1 69.69 178 PHE B CA 1
ATOM 3872 C C . PHE B 1 178 ? -0.734 2.791 12.023 1 69.69 178 PHE B C 1
ATOM 3874 O O . PHE B 1 178 ? -1.513 3.742 11.938 1 69.69 178 PHE B O 1
ATOM 3881 N N . GLY B 1 179 ? -0.818 1.764 12.844 1 74.62 179 GLY B N 1
ATOM 3882 C CA . GLY B 1 179 ? -1.983 1.714 13.719 1 74.62 179 GLY B CA 1
ATOM 3883 C C . GLY B 1 179 ? -1.77 2.422 15.039 1 74.62 179 GLY B C 1
ATOM 3884 O O . GLY B 1 179 ? -2.711 2.592 15.82 1 74.62 179 GLY B O 1
ATOM 3885 N N . LEU B 1 180 ? -0.621 2.945 15.18 1 72.62 180 LEU B N 1
ATOM 3886 C CA . LEU B 1 180 ? -0.21 3.498 16.469 1 72.62 180 LEU B CA 1
ATOM 3887 C C . LEU B 1 180 ? -1.119 4.652 16.875 1 72.62 180 LEU B C 1
ATOM 3889 O O . LEU B 1 180 ? -1.559 4.719 18.031 1 72.62 180 LEU B O 1
ATOM 3893 N N . PRO B 1 181 ? -1.398 5.535 15.984 1 77.25 181 PRO B N 1
ATOM 3894 C CA . PRO B 1 181 ? -2.256 6.652 16.391 1 77.25 181 PRO B CA 1
ATOM 3895 C C . PRO B 1 181 ? -3.633 6.195 16.859 1 77.25 181 PRO B C 1
ATOM 3897 O O . PRO B 1 181 ? -4.223 6.82 17.75 1 77.25 181 PRO B O 1
ATOM 3900 N N . ILE B 1 182 ? -4.059 5.199 16.266 1 79.19 182 ILE B N 1
ATOM 3901 C CA . ILE B 1 182 ? -5.359 4.664 16.656 1 79.19 182 ILE B CA 1
ATOM 3902 C C . ILE B 1 182 ? -5.234 3.895 17.969 1 79.19 182 ILE B C 1
ATOM 3904 O O . ILE B 1 182 ? -6.031 4.082 18.875 1 79.19 182 ILE B O 1
ATOM 3908 N N . ALA B 1 183 ? -4.199 3.15 18.094 1 73.62 183 ALA B N 1
ATOM 3909 C CA . ALA B 1 183 ? -3.996 2.266 19.25 1 73.62 183 ALA B CA 1
ATOM 3910 C C . ALA B 1 183 ? -3.703 3.064 20.516 1 73.62 183 ALA B C 1
ATOM 3912 O O . ALA B 1 183 ? -4.117 2.676 21.609 1 73.62 183 ALA B O 1
ATOM 3913 N N . ARG B 1 184 ? -3.09 4.176 20.297 1 74.94 184 ARG B N 1
ATOM 3914 C CA . ARG B 1 184 ? -2.643 4.93 21.453 1 74.94 184 ARG B CA 1
ATOM 3915 C C . ARG B 1 184 ? -3.488 6.184 21.656 1 74.94 184 ARG B C 1
ATOM 3917 O O . ARG B 1 184 ? -3.088 7.098 22.375 1 74.94 184 ARG B O 1
ATOM 3924 N N . ASP B 1 185 ? -4.496 6.254 20.953 1 79.31 185 ASP B N 1
ATOM 3925 C CA . ASP B 1 185 ? -5.402 7.395 21.047 1 79.31 185 ASP B CA 1
ATOM 3926 C C . ASP B 1 185 ? -4.652 8.711 20.828 1 79.31 185 ASP B C 1
ATOM 3928 O O . ASP B 1 185 ? -4.855 9.672 21.578 1 79.31 185 ASP B O 1
ATOM 3932 N N . MET B 1 186 ? -3.721 8.648 19.859 1 81.69 186 MET B N 1
ATOM 3933 C CA . MET B 1 186 ? -2.916 9.836 19.578 1 81.69 186 MET B CA 1
ATOM 3934 C C . MET B 1 186 ? -3.707 10.836 18.75 1 81.69 186 MET B C 1
ATOM 3936 O O . MET B 1 186 ? -3.258 11.969 18.531 1 81.69 186 MET B O 1
ATOM 3940 N N . CYS B 1 187 ? -4.789 10.422 18.312 1 87.38 187 CYS B N 1
ATOM 3941 C CA . CYS B 1 187 ? -5.695 11.281 17.547 1 87.38 187 CYS B CA 1
ATOM 3942 C C . CYS B 1 187 ? -7.137 11.094 18 1 87.38 187 CYS B C 1
ATOM 3944 O O . CYS B 1 187 ? -7.48 10.062 18.594 1 87.38 187 CYS B O 1
ATOM 3946 N N . GLN B 1 188 ? -7.871 12.109 17.766 1 89.19 188 GLN B N 1
ATOM 3947 C CA . GLN B 1 188 ? -9.281 12.039 18.141 1 89.19 188 GLN B CA 1
ATOM 3948 C C . GLN B 1 188 ? -10.109 11.352 17.062 1 89.19 188 GLN B C 1
ATOM 3950 O O . GLN B 1 188 ? -11.102 10.688 17.375 1 89.19 188 GLN B O 1
ATOM 3955 N N . LYS B 1 189 ? -9.758 11.648 15.859 1 92.62 189 LYS B N 1
ATOM 3956 C CA . LYS B 1 189 ? -10.547 11.023 14.789 1 92.62 189 LYS B CA 1
ATOM 3957 C C . LYS B 1 189 ? -9.68 10.742 13.57 1 92.62 189 LYS B C 1
ATOM 3959 O O . LYS B 1 189 ? -8.594 11.312 13.422 1 92.62 189 LYS B O 1
ATOM 3964 N N . VAL B 1 190 ? -10.289 9.789 12.766 1 95.56 190 VAL B N 1
ATOM 3965 C CA . VAL B 1 190 ? -9.648 9.328 11.539 1 95.56 190 VAL B CA 1
ATOM 3966 C C . VAL B 1 190 ? -10.508 9.703 10.336 1 95.56 190 VAL B C 1
ATOM 3968 O O . VAL B 1 190 ? -11.734 9.727 10.422 1 95.56 190 VAL B O 1
ATOM 3971 N N . ILE B 1 191 ? -9.797 10.117 9.305 1 97.62 191 ILE B N 1
ATOM 3972 C CA . ILE B 1 191 ? -10.445 10.305 8.008 1 97.62 191 ILE B CA 1
ATOM 3973 C C . ILE B 1 191 ? -9.82 9.367 6.977 1 97.62 191 ILE B C 1
ATOM 3975 O O . ILE B 1 191 ? -8.594 9.203 6.938 1 97.62 191 ILE B O 1
ATOM 3979 N N . VAL B 1 192 ? -10.648 8.688 6.184 1 97.12 192 VAL B N 1
ATOM 3980 C CA . VAL B 1 192 ? -10.133 7.824 5.125 1 97.12 192 VAL B CA 1
ATOM 3981 C C . VAL B 1 192 ? -10.344 8.492 3.768 1 97.12 192 VAL B C 1
ATOM 3983 O O . VAL B 1 192 ? -11.391 9.086 3.516 1 97.12 192 VAL B O 1
ATOM 3986 N N . VAL B 1 193 ? -9.266 8.461 2.941 1 97.69 193 VAL B N 1
ATOM 3987 C CA . VAL B 1 193 ? -9.359 8.922 1.561 1 97.69 193 VAL B CA 1
ATOM 3988 C C . VAL B 1 193 ? -9.43 7.727 0.616 1 97.69 193 VAL B C 1
ATOM 3990 O O . VAL B 1 193 ? -8.586 6.828 0.679 1 97.69 193 VAL B O 1
ATOM 3993 N N . GLY B 1 194 ? -10.469 7.691 -0.211 1 96.94 194 GLY B N 1
ATOM 3994 C CA . GLY B 1 194 ? -10.656 6.594 -1.146 1 96.94 194 GLY B CA 1
ATOM 3995 C C . GLY B 1 194 ? -11.242 7.031 -2.473 1 96.94 194 GLY B C 1
ATOM 3996 O O . GLY B 1 194 ? -11.453 8.227 -2.699 1 96.94 194 GLY B O 1
ATOM 3997 N N . SER B 1 195 ? -11.352 6.117 -3.369 1 96.94 195 SER B N 1
ATOM 3998 C CA . SER B 1 195 ? -12.008 6.27 -4.664 1 96.94 195 SER B CA 1
ATOM 3999 C C . SER B 1 195 ? -12.914 5.082 -4.973 1 96.94 195 SER B C 1
ATOM 4001 O O . SER B 1 195 ? -13.195 4.27 -4.09 1 96.94 195 SER B O 1
ATOM 4003 N N . ASN B 1 196 ? -13.414 5.047 -6.203 1 95.25 196 ASN B N 1
ATOM 4004 C CA . ASN B 1 196 ? -14.414 4.047 -6.543 1 95.25 196 ASN B CA 1
ATOM 4005 C C . ASN B 1 196 ? -13.773 2.738 -6.996 1 95.25 196 ASN B C 1
ATOM 4007 O O . ASN B 1 196 ? -14.398 1.947 -7.707 1 95.25 196 ASN B O 1
ATOM 4011 N N . ASP B 1 197 ? -12.539 2.467 -6.613 1 87.75 197 ASP B N 1
ATOM 4012 C CA . ASP B 1 197 ? -11.898 1.212 -6.988 1 87.75 197 ASP B CA 1
ATOM 4013 C C . ASP B 1 197 ? -11.742 0.292 -5.777 1 87.75 197 ASP B C 1
ATOM 4015 O O . ASP B 1 197 ? -11.672 0.76 -4.641 1 87.75 197 ASP B O 1
ATOM 4019 N N . LEU B 1 198 ? -11.625 -0.969 -6.031 1 84.25 198 LEU B N 1
ATOM 4020 C CA . LEU B 1 198 ? -11.633 -2 -5 1 84.25 198 LEU B CA 1
ATOM 4021 C C . LEU B 1 198 ? -10.422 -1.863 -4.082 1 84.25 198 LEU B C 1
ATOM 4023 O O . LEU B 1 198 ? -10.547 -1.993 -2.863 1 84.25 198 LEU B O 1
ATOM 4027 N N . GLN B 1 199 ? -9.289 -1.59 -4.629 1 83.44 199 GLN B N 1
ATOM 4028 C CA . GLN B 1 199 ? -8.078 -1.52 -3.824 1 83.44 199 GLN B CA 1
ATOM 4029 C C . GLN B 1 199 ? -8.164 -0.395 -2.797 1 83.44 199 GLN B C 1
ATOM 4031 O O . GLN B 1 199 ? -7.781 -0.574 -1.639 1 83.44 199 GLN B O 1
ATOM 4036 N N . SER B 1 200 ? -8.648 0.72 -3.23 1 91.75 200 SER B N 1
ATOM 4037 C CA . SER B 1 200 ? -8.773 1.854 -2.32 1 91.75 200 SER B CA 1
ATOM 4038 C C . SER B 1 200 ? -9.797 1.579 -1.229 1 91.75 200 SER B C 1
ATOM 4040 O O . SER B 1 200 ? -9.602 1.959 -0.072 1 91.75 200 SER B O 1
ATOM 4042 N N . LEU B 1 201 ? -10.852 0.943 -1.59 1 92.88 201 LEU B N 1
ATOM 4043 C CA . LEU B 1 201 ? -11.891 0.67 -0.607 1 92.88 201 LEU B CA 1
ATOM 4044 C C . LEU B 1 201 ? -11.477 -0.465 0.323 1 92.88 201 LEU B C 1
ATOM 4046 O O . LEU B 1 201 ? -11.914 -0.519 1.476 1 92.88 201 LEU B O 1
ATOM 4050 N N . TYR B 1 202 ? -10.656 -1.329 -0.157 1 86.06 202 TYR B N 1
ATOM 4051 C CA . TYR B 1 202 ? -10.07 -2.338 0.717 1 86.06 202 TYR B CA 1
ATOM 4052 C C . TYR B 1 202 ? -9.25 -1.688 1.83 1 86.06 202 TYR B C 1
ATOM 4054 O O . TYR B 1 202 ? -9.383 -2.057 3 1 86.06 202 TYR B O 1
ATOM 4062 N N . VAL B 1 203 ? -8.445 -0.739 1.47 1 87.88 203 VAL B N 1
ATOM 4063 C CA . VAL B 1 203 ? -7.621 -0.017 2.436 1 87.88 203 VAL B CA 1
ATOM 4064 C C . VAL B 1 203 ? -8.516 0.741 3.412 1 87.88 203 VAL B C 1
ATOM 4066 O O . VAL B 1 203 ? -8.297 0.693 4.625 1 87.88 203 VAL B O 1
ATOM 4069 N N . ALA B 1 204 ? -9.516 1.406 2.928 1 93.5 204 ALA B N 1
ATOM 4070 C CA . ALA B 1 204 ? -10.445 2.137 3.783 1 93.5 204 ALA B CA 1
ATOM 4071 C C . ALA B 1 204 ? -11.133 1.198 4.777 1 93.5 204 ALA B C 1
ATOM 4073 O O . ALA B 1 204 ? -11.258 1.523 5.957 1 93.5 204 ALA B O 1
ATOM 4074 N N . ASN B 1 205 ? -11.508 0.065 4.32 1 91.62 205 ASN B N 1
ATOM 4075 C CA . ASN B 1 205 ? -12.172 -0.921 5.168 1 91.62 205 ASN B CA 1
ATOM 4076 C C . ASN B 1 205 ? -11.242 -1.455 6.25 1 91.62 205 ASN B C 1
ATOM 4078 O O . ASN B 1 205 ? -11.672 -1.728 7.367 1 91.62 205 ASN B O 1
ATOM 4082 N N . ASN B 1 206 ? -10.016 -1.648 5.898 1 86 206 ASN B N 1
ATOM 4083 C CA . ASN B 1 206 ? -9.023 -2.084 6.879 1 86 206 ASN B CA 1
ATOM 4084 C C . ASN B 1 206 ? -8.859 -1.062 8 1 86 206 ASN B C 1
ATOM 4086 O O . ASN B 1 206 ? -8.695 -1.433 9.164 1 86 206 ASN B O 1
ATOM 4090 N N . VAL B 1 207 ? -8.875 0.127 7.641 1 90.12 207 VAL B N 1
ATOM 4091 C CA . VAL B 1 207 ? -8.758 1.185 8.641 1 90.12 207 VAL B CA 1
ATOM 4092 C C . VAL B 1 207 ? -9.984 1.166 9.555 1 90.12 207 VAL B C 1
ATOM 4094 O O . VAL B 1 207 ? -9.852 1.263 10.773 1 90.12 207 VAL B O 1
ATOM 4097 N N . CYS B 1 208 ? -11.125 1.033 8.953 1 92.25 208 CYS B N 1
ATOM 4098 C CA . CYS B 1 208 ? -12.344 0.917 9.75 1 92.25 208 CYS B CA 1
ATOM 4099 C C . CYS B 1 208 ? -12.266 -0.277 10.695 1 92.25 208 CYS B C 1
ATOM 4101 O O . CYS B 1 208 ? -12.656 -0.18 11.859 1 92.25 208 CYS B O 1
ATOM 4103 N N . SER B 1 209 ? -11.766 -1.327 10.219 1 87.88 209 SER B N 1
ATOM 4104 C CA . SER B 1 209 ? -11.617 -2.531 11.031 1 87.88 209 SER B CA 1
ATOM 4105 C C . SER B 1 209 ? -10.656 -2.299 12.195 1 87.88 209 SER B C 1
ATOM 4107 O O . SER B 1 209 ? -10.883 -2.787 13.305 1 87.88 209 SER B O 1
ATOM 4109 N N . ALA B 1 210 ? -9.57 -1.646 11.891 1 84.81 210 ALA B N 1
ATOM 4110 C CA . ALA B 1 210 ? -8.602 -1.336 12.938 1 84.81 210 ALA B CA 1
ATOM 4111 C C . ALA B 1 210 ? -9.234 -0.471 14.023 1 84.81 210 ALA B C 1
ATOM 4113 O O . ALA B 1 210 ? -9.023 -0.71 15.219 1 84.81 210 ALA B O 1
ATOM 4114 N N . VAL B 1 211 ? -9.953 0.533 13.609 1 89.38 211 VAL B N 1
ATOM 4115 C CA . VAL B 1 211 ? -10.617 1.416 14.562 1 89.38 211 VAL B CA 1
ATOM 4116 C C . VAL B 1 211 ? -11.57 0.607 15.438 1 89.38 211 VAL B C 1
ATOM 4118 O O . VAL B 1 211 ? -11.586 0.761 16.656 1 89.38 211 VAL B O 1
ATOM 4121 N N . GLU B 1 212 ? -12.328 -0.227 14.797 1 89.06 212 GLU B N 1
ATOM 4122 C CA . GLU B 1 212 ? -13.266 -1.069 15.539 1 89.06 212 GLU B CA 1
ATOM 4123 C C . GLU B 1 212 ? -12.523 -2.004 16.484 1 89.06 212 GLU B C 1
ATOM 4125 O O . GLU B 1 212 ? -12.977 -2.232 17.609 1 89.06 212 GLU B O 1
ATOM 4130 N N . TYR B 1 213 ? -11.508 -2.523 16.016 1 82.62 213 TYR B N 1
ATOM 4131 C CA . TYR B 1 213 ? -10.703 -3.441 16.828 1 82.62 213 TYR B CA 1
ATOM 4132 C C . TYR B 1 213 ? -10.18 -2.754 18.078 1 82.62 213 TYR B C 1
ATOM 4134 O O . TYR B 1 213 ? -10.32 -3.273 19.188 1 82.62 213 TYR B O 1
ATOM 4142 N N . PHE B 1 214 ? -9.617 -1.648 17.922 1 82.62 214 PHE B N 1
ATOM 4143 C CA . PHE B 1 214 ? -9.008 -0.965 19.062 1 82.62 214 PHE B CA 1
ATOM 4144 C C . PHE B 1 214 ? -10.07 -0.374 19.969 1 82.62 214 PHE B C 1
ATOM 4146 O O . PHE B 1 214 ? -9.844 -0.196 21.172 1 82.62 214 PHE B O 1
ATOM 4153 N N . ARG B 1 215 ? -11.164 -0.073 19.406 1 86.62 215 ARG B N 1
ATOM 4154 C CA . ARG B 1 215 ? -12.273 0.365 20.25 1 86.62 215 ARG B CA 1
ATOM 4155 C C . ARG B 1 215 ? -12.703 -0.737 21.203 1 86.62 215 ARG B C 1
ATOM 4157 O O . ARG B 1 215 ? -13.008 -0.468 22.375 1 86.62 215 ARG B O 1
ATOM 4164 N N . LYS B 1 216 ? -12.75 -1.91 20.766 1 83.75 216 LYS B N 1
ATOM 4165 C CA . LYS B 1 216 ? -13.109 -3.055 21.594 1 83.75 216 LYS B CA 1
ATOM 4166 C C . LYS B 1 216 ? -12.086 -3.27 22.719 1 83.75 216 LYS B C 1
ATOM 4168 O O . LYS B 1 216 ? -12.406 -3.852 23.75 1 83.75 216 LYS B O 1
ATOM 4173 N N . LEU B 1 217 ? -11.016 -2.756 22.5 1 80.69 217 LEU B N 1
ATOM 4174 C CA . LEU B 1 217 ? -9.961 -2.889 23.5 1 80.69 217 LEU B CA 1
ATOM 4175 C C . LEU B 1 217 ? -9.906 -1.661 24.406 1 80.69 217 LEU B C 1
ATOM 4177 O O . LEU B 1 217 ? -8.969 -1.507 25.188 1 80.69 217 LEU B O 1
ATOM 4181 N N . GLY B 1 218 ? -10.797 -0.757 24.219 1 81.69 218 GLY B N 1
ATOM 4182 C CA . GLY B 1 218 ? -10.891 0.391 25.109 1 81.69 218 GLY B CA 1
ATOM 4183 C C . GLY B 1 218 ? -10.453 1.688 24.453 1 81.69 218 GLY B C 1
ATOM 4184 O O . GLY B 1 218 ? -10.383 2.729 25.109 1 81.69 218 GLY B O 1
ATOM 4185 N N . GLY B 1 219 ? -10.164 1.623 23.188 1 85.06 219 GLY B N 1
ATOM 4186 C CA . GLY B 1 219 ? -9.781 2.836 22.469 1 85.06 219 GLY B CA 1
ATOM 4187 C C . GLY B 1 219 ? -10.945 3.791 22.266 1 85.06 219 GLY B C 1
ATOM 4188 O O . GLY B 1 219 ? -12.102 3.4 22.375 1 85.06 219 GLY B O 1
ATOM 4189 N N . ASN B 1 220 ? -10.539 5.055 21.906 1 88.88 220 ASN B N 1
ATOM 4190 C CA . ASN B 1 220 ? -11.57 6.078 21.766 1 88.88 220 ASN B CA 1
ATOM 4191 C C . ASN B 1 220 ? -11.57 6.699 20.375 1 88.88 220 ASN B C 1
ATOM 4193 O O . ASN B 1 220 ? -12.414 7.539 20.062 1 88.88 220 ASN B O 1
ATOM 4197 N N . VAL B 1 221 ? -10.742 6.258 19.625 1 92.31 221 VAL B N 1
ATOM 4198 C CA . VAL B 1 221 ? -10.625 6.836 18.281 1 92.31 221 VAL B CA 1
ATOM 4199 C C . VAL B 1 221 ? -11.797 6.375 17.422 1 92.31 221 VAL B C 1
ATOM 4201 O O . VAL B 1 221 ? -12.266 5.242 17.547 1 92.31 221 VAL B O 1
ATOM 4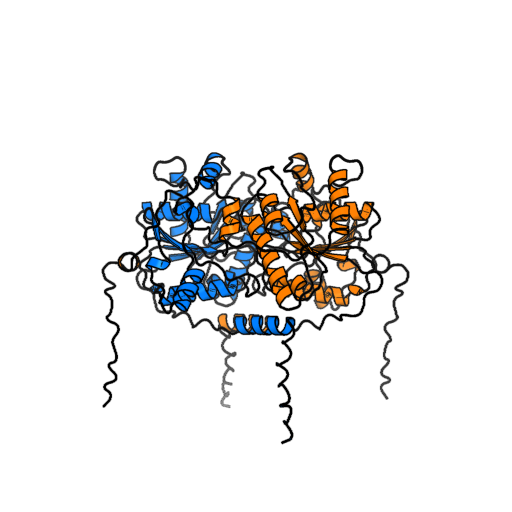204 N N . GLY B 1 222 ? -12.352 7.266 16.594 1 95.19 222 GLY B N 1
ATOM 4205 C CA . GLY B 1 222 ? -13.398 6.945 15.648 1 95.19 222 GLY B CA 1
ATOM 4206 C C . GLY B 1 222 ? -13.109 7.453 14.242 1 95.19 222 GLY B C 1
ATOM 4207 O O . GLY B 1 222 ? -12.094 8.117 14.016 1 95.19 222 GLY B O 1
ATOM 4208 N N . VAL B 1 223 ? -13.992 7.059 13.32 1 97 223 VAL B N 1
ATOM 4209 C CA . VAL B 1 223 ? -13.859 7.516 11.938 1 97 223 VAL B CA 1
ATOM 4210 C C . VAL B 1 223 ? -14.781 8.711 11.695 1 97 223 VAL B C 1
ATOM 4212 O O . VAL B 1 223 ? -16 8.586 11.797 1 97 223 VAL B O 1
ATOM 4215 N N . ALA B 1 224 ? -14.156 9.836 11.383 1 97.94 224 ALA B N 1
ATOM 4216 C CA . ALA B 1 224 ? -14.938 11.055 11.156 1 97.94 224 ALA B CA 1
ATOM 4217 C C . ALA B 1 224 ? -15.641 11.008 9.805 1 97.94 224 ALA B C 1
ATOM 4219 O O . ALA B 1 224 ? -16.703 11.617 9.625 1 97.94 224 ALA B O 1
ATOM 4220 N N . GLY B 1 225 ? -15.008 10.383 8.844 1 98.44 225 GLY B N 1
ATOM 4221 C CA . GLY B 1 225 ? -15.633 10.266 7.539 1 98.44 225 GLY B CA 1
ATOM 4222 C C . GLY B 1 225 ? -14.656 9.898 6.438 1 98.44 225 GLY B C 1
ATOM 4223 O O . GLY B 1 225 ? -13.508 9.555 6.711 1 98.44 225 GLY B O 1
ATOM 4224 N N . MET B 1 226 ? -15.234 9.898 5.219 1 98.62 226 MET B N 1
ATOM 4225 C CA . MET B 1 226 ? -14.469 9.547 4.027 1 98.62 226 MET B CA 1
ATOM 4226 C C . MET B 1 226 ? -14.414 10.719 3.051 1 98.62 226 MET B C 1
ATOM 4228 O O . MET B 1 226 ? -15.414 11.422 2.857 1 98.62 226 MET B O 1
ATOM 4232 N N . VAL B 1 227 ? -13.258 10.984 2.523 1 98.75 227 VAL B N 1
ATOM 4233 C CA . VAL B 1 227 ? -13.117 11.852 1.358 1 98.75 227 VAL B CA 1
ATOM 4234 C C . VAL B 1 227 ? -12.984 11 0.095 1 98.75 227 VAL B C 1
ATOM 4236 O O . VAL B 1 227 ? -12.094 10.156 -0.005 1 98.75 227 VAL B O 1
ATOM 4239 N N . ILE B 1 228 ? -13.891 11.18 -0.84 1 98.69 228 ILE B N 1
ATOM 4240 C CA . ILE B 1 228 ? -13.82 10.484 -2.119 1 98.69 228 ILE B CA 1
ATOM 4241 C C . ILE B 1 228 ? -13.023 11.32 -3.119 1 98.69 228 ILE B C 1
ATOM 4243 O O . ILE B 1 228 ? -13.469 12.391 -3.539 1 98.69 228 ILE B O 1
ATOM 4247 N N . ASN B 1 229 ? -11.836 10.844 -3.385 1 97.88 229 ASN B N 1
ATOM 4248 C CA . ASN B 1 229 ? -10.992 11.523 -4.367 1 97.88 229 ASN B CA 1
ATOM 4249 C C . ASN B 1 229 ? -11.086 10.852 -5.734 1 97.88 229 ASN B C 1
ATOM 4251 O O . ASN B 1 229 ? -11.406 9.664 -5.832 1 97.88 229 ASN B O 1
ATOM 4255 N N . LYS B 1 230 ? -10.82 11.648 -6.805 1 96.62 230 LYS B N 1
ATOM 4256 C CA . LYS B 1 230 ? -10.914 11.164 -8.18 1 96.62 230 LYS B CA 1
ATOM 4257 C C . LYS B 1 230 ? -12.258 10.5 -8.438 1 96.62 230 LYS B C 1
ATOM 4259 O O . LYS B 1 230 ? -12.312 9.398 -8.992 1 96.62 230 LYS B O 1
ATOM 4264 N N . ASP B 1 231 ? -13.266 11.148 -7.984 1 97.56 231 ASP B N 1
ATOM 4265 C CA . ASP B 1 231 ? -14.609 10.586 -8.109 1 97.56 231 ASP B CA 1
ATOM 4266 C C . ASP B 1 231 ? -15.047 10.531 -9.562 1 97.56 231 ASP B C 1
ATOM 4268 O O . ASP B 1 231 ? -15.273 11.578 -10.188 1 97.56 231 ASP B O 1
ATOM 4272 N N . ASP B 1 232 ? -15.18 9.367 -10.094 1 95.06 232 ASP B N 1
ATOM 4273 C CA . ASP B 1 232 ? -15.602 9.203 -11.484 1 95.06 232 ASP B CA 1
ATOM 4274 C C . ASP B 1 232 ? -17.125 9.016 -11.578 1 95.06 232 ASP B C 1
ATOM 4276 O O . ASP B 1 232 ? -17.656 8.805 -12.664 1 95.06 232 ASP B O 1
ATOM 4280 N N . GLY B 1 233 ? -17.812 8.93 -10.5 1 95 233 GLY B N 1
ATOM 4281 C CA . GLY B 1 233 ? -19.266 8.938 -10.477 1 95 233 GLY B CA 1
ATOM 4282 C C . GLY B 1 233 ? -19.875 7.543 -10.461 1 95 233 GLY B C 1
ATOM 4283 O O . GLY B 1 233 ? -21.094 7.391 -10.469 1 95 233 GLY B O 1
ATOM 4284 N N . THR B 1 234 ? -19.078 6.465 -10.336 1 92.69 234 THR B N 1
ATOM 4285 C CA . THR B 1 234 ? -19.609 5.105 -10.375 1 92.69 234 THR B CA 1
ATOM 4286 C C . THR B 1 234 ? -20.312 4.754 -9.062 1 92.69 234 THR B C 1
ATOM 4288 O O . THR B 1 234 ? -21.188 3.9 -9.031 1 92.69 234 THR B O 1
ATOM 4291 N N . GLY B 1 235 ? -19.844 5.301 -7.953 1 96.44 235 GLY B N 1
ATOM 4292 C CA . GLY B 1 235 ? -20.688 5.301 -6.766 1 96.44 235 GLY B CA 1
ATOM 4293 C C . GLY B 1 235 ? -20.266 4.262 -5.738 1 96.44 235 GLY B C 1
ATOM 4294 O O . GLY B 1 235 ? -20.812 4.227 -4.633 1 96.44 235 GLY B O 1
ATOM 4295 N N . GLU B 1 236 ? -19.234 3.438 -5.969 1 96.19 236 GLU B N 1
ATOM 4296 C CA . GLU B 1 236 ? -18.828 2.375 -5.047 1 96.19 236 GLU B CA 1
ATOM 4297 C C . GLU B 1 236 ? -18.344 2.947 -3.723 1 96.19 236 GLU B C 1
ATOM 4299 O O . GLU B 1 236 ? -18.594 2.377 -2.66 1 96.19 236 GLU B O 1
ATOM 4304 N N . ALA B 1 237 ? -17.703 4.043 -3.791 1 98 237 ALA B N 1
ATOM 4305 C CA . ALA B 1 237 ? -17.172 4.648 -2.572 1 98 237 ALA B CA 1
ATOM 4306 C C . ALA B 1 237 ? -18.297 5.152 -1.675 1 98 237 ALA B C 1
ATOM 4308 O O . ALA B 1 237 ? -18.25 4.977 -0.455 1 98 237 ALA B O 1
ATOM 4309 N N . ALA B 1 238 ? -19.25 5.773 -2.264 1 98.12 238 ALA B N 1
ATOM 4310 C CA . ALA B 1 238 ? -20.406 6.223 -1.503 1 98.12 238 ALA B CA 1
ATOM 4311 C C . ALA B 1 238 ? -21.156 5.043 -0.894 1 98.12 238 ALA B C 1
ATOM 4313 O O . ALA B 1 238 ? -21.594 5.105 0.256 1 98.12 238 ALA B O 1
ATOM 4314 N N . ALA B 1 239 ? -21.297 4.031 -1.677 1 98 239 ALA B N 1
ATOM 4315 C CA . ALA B 1 239 ? -21.953 2.816 -1.184 1 98 239 ALA B CA 1
ATOM 4316 C C . ALA B 1 239 ? -21.172 2.215 -0.017 1 98 239 ALA B C 1
ATOM 4318 O O . ALA B 1 239 ? -21.766 1.765 0.966 1 98 239 ALA B O 1
ATOM 4319 N N . PHE B 1 240 ? -19.953 2.219 -0.121 1 97.81 240 PHE B N 1
ATOM 4320 C CA . PHE B 1 240 ? -19.094 1.73 0.957 1 97.81 240 PHE B CA 1
ATOM 4321 C C . PHE B 1 240 ? -19.297 2.555 2.223 1 97.81 240 PHE B C 1
ATOM 4323 O O . PHE B 1 240 ? -19.484 2.002 3.309 1 97.81 240 PHE B O 1
ATOM 4330 N N . ALA B 1 241 ? -19.188 3.859 2.084 1 98.5 241 ALA B N 1
ATOM 4331 C CA . ALA B 1 241 ? -19.344 4.75 3.23 1 98.5 241 ALA B CA 1
ATOM 4332 C C . ALA B 1 241 ? -20.672 4.496 3.936 1 98.5 241 ALA B C 1
ATOM 4334 O O . ALA B 1 241 ? -20.734 4.426 5.164 1 98.5 241 ALA B O 1
ATOM 4335 N N . GLU B 1 242 ? -21.672 4.355 3.162 1 98.19 242 GLU B N 1
ATOM 4336 C CA . GLU B 1 242 ? -23 4.074 3.711 1 98.19 242 GLU B CA 1
ATOM 4337 C C . GLU B 1 242 ? -23.016 2.744 4.461 1 98.19 242 GLU B C 1
ATOM 4339 O O . GLU B 1 242 ? -23.5 2.664 5.586 1 98.19 242 GLU B O 1
ATOM 4344 N N . ALA B 1 243 ? -22.5 1.738 3.879 1 97.81 243 ALA B N 1
ATOM 4345 C CA . ALA B 1 243 ? -22.469 0.406 4.477 1 97.81 243 ALA B CA 1
ATOM 4346 C C . ALA B 1 243 ? -21.625 0.395 5.754 1 97.81 243 ALA B C 1
ATOM 4348 O O . ALA B 1 243 ? -21.969 -0.292 6.719 1 97.81 243 ALA B O 1
ATOM 4349 N N . ALA B 1 244 ? -20.562 1.105 5.742 1 97.56 244 ALA B N 1
ATOM 4350 C CA . ALA B 1 244 ? -19.641 1.151 6.879 1 97.56 244 ALA B CA 1
ATOM 4351 C C . ALA B 1 244 ? -20.156 2.104 7.957 1 97.56 244 ALA B C 1
ATOM 4353 O O . ALA B 1 244 ? -19.594 2.168 9.055 1 97.56 244 ALA B O 1
ATOM 4354 N N . GLY B 1 245 ? -21.141 2.914 7.648 1 97.69 245 GLY B N 1
ATOM 4355 C CA . GLY B 1 245 ? -21.734 3.82 8.617 1 97.69 245 GLY B CA 1
ATOM 4356 C C . GLY B 1 245 ? -20.906 5.074 8.836 1 97.69 245 GLY B C 1
ATOM 4357 O O . GLY B 1 245 ? -20.859 5.602 9.953 1 97.69 245 GLY B O 1
ATOM 4358 N N . ILE B 1 246 ? -20.188 5.527 7.875 1 97.62 246 ILE B N 1
ATOM 4359 C CA . ILE B 1 246 ? -19.406 6.754 8.008 1 97.62 246 ILE B CA 1
ATOM 4360 C C . ILE B 1 246 ? -19.859 7.766 6.949 1 97.62 246 ILE B C 1
ATOM 4362 O O . ILE B 1 246 ? -20.281 7.383 5.855 1 97.62 246 ILE B O 1
ATOM 4366 N N . PRO B 1 247 ? -19.812 9.023 7.223 1 98.31 247 PRO B N 1
ATOM 4367 C CA . PRO B 1 247 ? -20.266 10.031 6.262 1 98.31 247 PRO B CA 1
ATOM 4368 C C . PRO B 1 247 ? -19.234 10.305 5.172 1 98.31 247 PRO B C 1
ATOM 4370 O O . PRO B 1 247 ? -18.031 10.086 5.379 1 98.31 247 PRO B O 1
ATOM 4373 N N . VAL B 1 248 ? -19.719 10.758 4.059 1 98.56 248 VAL B N 1
ATOM 4374 C CA . VAL B 1 248 ? -18.859 11.328 3.027 1 98.56 248 VAL B CA 1
ATOM 4375 C C . VAL B 1 248 ? -18.641 12.812 3.299 1 98.56 248 VAL B C 1
ATOM 4377 O O . VAL B 1 248 ? -19.594 13.594 3.332 1 98.56 248 VAL B O 1
ATOM 4380 N N . LEU B 1 249 ? -17.422 13.211 3.492 1 98.62 249 LEU B N 1
ATOM 4381 C CA . LEU B 1 249 ? -17.094 14.586 3.855 1 98.62 249 LEU B CA 1
ATOM 4382 C C . LEU B 1 249 ? -17.016 15.469 2.617 1 98.62 249 LEU B C 1
ATOM 4384 O O . LEU B 1 249 ? -17.297 16.672 2.684 1 98.62 249 LEU B O 1
ATOM 4388 N N . ALA B 1 250 ? -16.5 14.922 1.565 1 98.25 250 ALA B N 1
ATOM 4389 C CA . ALA B 1 250 ? -16.391 15.602 0.276 1 98.25 250 ALA B CA 1
ATOM 4390 C C . ALA B 1 250 ? -16.125 14.602 -0.846 1 98.25 250 ALA B C 1
ATOM 4392 O O . ALA B 1 250 ? -15.602 13.516 -0.6 1 98.25 250 ALA B O 1
ATOM 4393 N N . SER B 1 251 ? -16.531 14.945 -2.01 1 98.19 251 SER B N 1
ATOM 4394 C CA . SER B 1 251 ? -16.188 14.219 -3.23 1 98.19 251 SER B CA 1
ATOM 4395 C C . SER B 1 251 ? -15.43 15.109 -4.207 1 98.19 251 SER B C 1
ATOM 4397 O O . SER B 1 251 ? -15.984 16.078 -4.734 1 98.19 251 SER B O 1
ATOM 4399 N N . ILE B 1 252 ? -14.195 14.82 -4.344 1 98.25 252 ILE B N 1
ATOM 4400 C CA . ILE B 1 252 ? -13.375 15.547 -5.305 1 98.25 252 ILE B CA 1
ATOM 4401 C C . ILE B 1 252 ? -13.445 14.859 -6.668 1 98.25 252 ILE B C 1
ATOM 4403 O O . ILE B 1 252 ? -13.039 13.703 -6.812 1 98.25 252 ILE B O 1
ATOM 4407 N N . PRO B 1 253 ? -13.898 15.562 -7.707 1 97.69 253 PRO B N 1
ATOM 4408 C CA . PRO B 1 253 ? -14.148 14.922 -9 1 97.69 253 PRO B CA 1
ATOM 4409 C C . PRO B 1 253 ? -12.867 14.547 -9.734 1 97.69 253 PRO B C 1
ATOM 4411 O O . PRO B 1 253 ? -11.852 15.227 -9.586 1 97.69 253 PRO B O 1
ATOM 4414 N N . ALA B 1 254 ? -12.992 13.414 -10.375 1 95.75 254 ALA B N 1
ATOM 4415 C CA . ALA B 1 254 ? -11.969 13.172 -11.391 1 95.75 254 ALA B CA 1
ATOM 4416 C C . ALA B 1 254 ? -11.984 14.258 -12.461 1 95.75 254 ALA B C 1
ATOM 4418 O O . ALA B 1 254 ? -12.938 14.359 -13.234 1 95.75 254 ALA B O 1
ATOM 4419 N N . ASN B 1 255 ? -11.023 15.148 -12.438 1 95.88 255 ASN B N 1
ATOM 4420 C CA . ASN B 1 255 ? -10.977 16.328 -13.305 1 95.88 255 ASN B CA 1
ATOM 4421 C C . ASN B 1 255 ? -9.562 16.594 -13.805 1 95.88 255 ASN B C 1
ATOM 4423 O O . ASN B 1 255 ? -8.609 16.609 -13.023 1 95.88 255 ASN B O 1
ATOM 4427 N N . GLU B 1 256 ? -9.445 16.875 -15.055 1 92.62 256 GLU B N 1
ATOM 4428 C CA . GLU B 1 256 ? -8.148 17.047 -15.695 1 92.62 256 GLU B CA 1
ATOM 4429 C C . GLU B 1 256 ? -7.441 18.297 -15.172 1 92.62 256 GLU B C 1
ATOM 4431 O O . GLU B 1 256 ? -6.219 18.297 -15.016 1 92.62 256 GLU B O 1
ATOM 4436 N N . ASP B 1 257 ? -8.164 19.297 -14.992 1 93.62 257 ASP B N 1
ATOM 4437 C CA . ASP B 1 257 ? -7.578 20.516 -14.461 1 93.62 257 ASP B CA 1
ATOM 4438 C C . ASP B 1 257 ? -6.988 20.281 -13.07 1 93.62 257 ASP B C 1
ATOM 4440 O O . ASP B 1 257 ? -5.879 20.734 -12.781 1 93.62 257 ASP B O 1
ATOM 4444 N N . ILE B 1 258 ? -7.688 19.609 -12.219 1 95.12 258 ILE B N 1
ATOM 4445 C CA . ILE B 1 258 ? -7.219 19.297 -10.875 1 95.12 258 ILE B CA 1
ATOM 4446 C C . ILE B 1 258 ? -5.961 18.438 -10.961 1 95.12 258 ILE B C 1
ATOM 4448 O O . ILE B 1 258 ? -4.977 18.688 -10.266 1 95.12 258 ILE B O 1
ATOM 4452 N N . ARG B 1 259 ? -6.051 17.484 -11.781 1 90.5 259 ARG B N 1
ATOM 4453 C CA . ARG B 1 259 ? -4.91 16.578 -11.969 1 90.5 259 ARG B CA 1
ATOM 4454 C C . ARG B 1 259 ? -3.668 17.359 -12.383 1 90.5 259 ARG B C 1
ATOM 4456 O O . ARG B 1 259 ? -2.586 17.156 -11.828 1 90.5 259 ARG B O 1
ATOM 4463 N N . ARG B 1 260 ? -3.801 18.219 -13.375 1 89.5 260 ARG B N 1
ATOM 4464 C CA . ARG B 1 260 ? -2.684 19 -13.898 1 89.5 260 ARG B CA 1
ATOM 4465 C C . ARG B 1 260 ? -2.111 19.922 -12.828 1 89.5 260 ARG B C 1
ATOM 4467 O O . ARG B 1 260 ? -0.893 20.016 -12.656 1 89.5 260 ARG B O 1
ATOM 4474 N N . LYS B 1 261 ? -2.932 20.578 -12.164 1 91.06 261 LYS B N 1
ATOM 4475 C CA . LYS B 1 261 ? -2.492 21.5 -11.125 1 91.06 261 LYS B CA 1
ATOM 4476 C C . LYS B 1 261 ? -1.803 20.75 -9.984 1 91.06 261 LYS B C 1
ATOM 4478 O O . LYS B 1 261 ? -0.813 21.234 -9.43 1 91.06 261 LYS B O 1
ATOM 4483 N N . SER B 1 262 ? -2.359 19.594 -9.648 1 90.31 262 SER B N 1
ATOM 4484 C CA . SER B 1 262 ? -1.714 18.75 -8.648 1 90.31 262 SER B CA 1
ATOM 4485 C C . SER B 1 262 ? -0.312 18.344 -9.086 1 90.31 262 SER B C 1
ATOM 4487 O O . SER B 1 262 ? 0.64 18.438 -8.312 1 90.31 262 SER B O 1
ATOM 4489 N N . ALA B 1 263 ? -0.188 18 -10.32 1 81.56 263 ALA B N 1
ATOM 4490 C CA . ALA B 1 263 ? 1.098 17.578 -10.867 1 81.56 263 ALA B CA 1
ATOM 4491 C C . ALA B 1 263 ? 2.102 18.719 -10.867 1 81.56 263 ALA B C 1
ATOM 4493 O O . ALA B 1 263 ? 3.307 18.5 -10.727 1 81.56 263 ALA B O 1
ATOM 4494 N N . ASN B 1 264 ? 1.569 19.906 -10.922 1 85.12 264 ASN B N 1
ATOM 4495 C CA . ASN B 1 264 ? 2.418 21.094 -10.961 1 85.12 264 ASN B CA 1
ATOM 4496 C C . ASN B 1 264 ? 2.625 21.672 -9.562 1 85.12 264 ASN B C 1
ATOM 4498 O O . ASN B 1 264 ? 3.156 22.781 -9.422 1 85.12 264 ASN B O 1
ATOM 4502 N N . TYR B 1 265 ? 2.154 20.984 -8.594 1 89.38 265 TYR B N 1
ATOM 4503 C CA . TYR B 1 265 ? 2.295 21.406 -7.207 1 89.38 265 TYR B CA 1
ATOM 4504 C C . TYR B 1 265 ? 1.614 22.75 -6.973 1 89.38 265 TYR B C 1
ATOM 4506 O O . TYR B 1 265 ? 2.189 23.641 -6.344 1 89.38 265 TYR B O 1
ATOM 4514 N N . GLU B 1 266 ? 0.438 22.844 -7.512 1 92.25 266 GLU B N 1
ATOM 4515 C CA . GLU B 1 266 ? -0.354 24.062 -7.34 1 92.25 266 GLU B CA 1
ATOM 4516 C C . GLU B 1 266 ? -1.535 23.812 -6.402 1 92.25 266 GLU B C 1
ATOM 4518 O O . GLU B 1 266 ? -2.232 22.812 -6.52 1 92.25 266 GLU B O 1
ATOM 4523 N N . ILE B 1 267 ? -1.687 24.766 -5.547 1 95.75 267 ILE B N 1
ATOM 4524 C CA . ILE B 1 267 ? -2.857 24.766 -4.676 1 95.75 267 ILE B CA 1
ATOM 4525 C C . ILE B 1 267 ? -4.102 25.125 -5.484 1 95.75 267 ILE B C 1
ATOM 4527 O O . ILE B 1 267 ? -4.109 26.109 -6.215 1 95.75 267 ILE B O 1
ATOM 4531 N N . VAL B 1 268 ? -5.121 24.328 -5.289 1 96.81 268 VAL B N 1
ATOM 4532 C CA . VAL B 1 268 ? -6.332 24.594 -6.059 1 96.81 268 VAL B CA 1
ATOM 4533 C C . VAL B 1 268 ? -7.418 25.141 -5.141 1 96.81 268 VAL B C 1
ATOM 4535 O O . VAL B 1 268 ? -8.438 25.656 -5.613 1 96.81 268 VAL B O 1
ATOM 4538 N N . ALA B 1 269 ? -7.203 25.141 -3.875 1 97.06 269 ALA B N 1
ATOM 4539 C CA . ALA B 1 269 ? -8.219 25.469 -2.877 1 97.06 269 ALA B CA 1
ATOM 4540 C C . ALA B 1 269 ? -8.266 26.984 -2.635 1 97.06 269 ALA B C 1
ATOM 4542 O O . ALA B 1 269 ? -8.875 27.438 -1.667 1 97.06 269 ALA B O 1
ATOM 4543 N N . ARG B 1 270 ? -7.746 27.781 -3.457 1 95.62 270 ARG B N 1
ATOM 4544 C CA . ARG B 1 270 ? -7.719 29.219 -3.238 1 95.62 270 ARG B CA 1
ATOM 4545 C C . ARG B 1 270 ? -9.133 29.781 -3.16 1 95.62 270 ARG B C 1
ATOM 4547 O O . ARG B 1 270 ? -9.969 29.5 -4.016 1 95.62 270 ARG B O 1
ATOM 4554 N N . PRO B 1 271 ? -9.328 30.609 -2.127 1 93.94 271 PRO B N 1
ATOM 4555 C CA . PRO B 1 271 ? -10.648 31.25 -2.041 1 93.94 271 PRO B CA 1
ATOM 4556 C C . PRO B 1 271 ? -11.008 32.031 -3.303 1 93.94 271 PRO B C 1
ATOM 4558 O O . PRO B 1 271 ? -10.156 32.719 -3.863 1 93.94 271 PRO B O 1
ATOM 4561 N N . GLY B 1 272 ? -12.172 31.891 -3.801 1 92.44 272 GLY B N 1
ATOM 4562 C CA . GLY B 1 272 ? -12.633 32.594 -4.984 1 92.44 272 GLY B CA 1
ATOM 4563 C C . GLY B 1 272 ? -12.352 31.859 -6.273 1 92.44 272 GLY B C 1
ATOM 4564 O O . GLY B 1 272 ? -12.945 32.156 -7.312 1 92.44 272 GLY B O 1
ATOM 4565 N N . ALA B 1 273 ? -11.492 30.922 -6.203 1 94.62 273 ALA B N 1
ATOM 4566 C CA . ALA B 1 273 ? -11.18 30.125 -7.391 1 94.62 273 ALA B CA 1
ATOM 4567 C C . ALA B 1 273 ? -12.219 29.031 -7.605 1 94.62 273 ALA B C 1
ATOM 4569 O O . ALA B 1 273 ? -13.086 28.812 -6.754 1 94.62 273 ALA B O 1
ATOM 4570 N N . GLN B 1 274 ? -12.156 28.344 -8.719 1 96.25 274 GLN B N 1
ATOM 4571 C CA . GLN B 1 274 ? -13.141 27.375 -9.18 1 96.25 274 GLN B CA 1
ATOM 4572 C C . GLN B 1 274 ? -13.375 26.281 -8.133 1 96.25 274 GLN B C 1
ATOM 4574 O O . GLN B 1 274 ? -14.523 25.891 -7.891 1 96.25 274 GLN B O 1
ATOM 4579 N N . TRP B 1 275 ? -12.336 25.844 -7.488 1 97 275 TRP B N 1
ATOM 4580 C CA . TRP B 1 275 ? -12.445 24.688 -6.602 1 97 275 TRP B CA 1
ATOM 4581 C C . TRP B 1 275 ? -12.453 25.125 -5.141 1 97 275 TRP B C 1
ATOM 4583 O O . TRP B 1 275 ? -12.523 24.281 -4.238 1 97 275 TRP B O 1
ATOM 4593 N N . GLY B 1 276 ? -12.391 26.391 -4.863 1 97.12 276 GLY B N 1
ATOM 4594 C CA . GLY B 1 276 ? -12.383 26.953 -3.521 1 97.12 276 GLY B CA 1
ATOM 4595 C C . GLY B 1 276 ? -13.547 26.5 -2.672 1 97.12 276 GLY B C 1
ATOM 4596 O O . GLY B 1 276 ? -13.359 25.969 -1.571 1 97.12 276 GLY B O 1
ATOM 4597 N N . PRO B 1 277 ? -14.734 26.609 -3.219 1 97.69 277 PRO B N 1
ATOM 4598 C CA . PRO B 1 277 ? -15.922 26.25 -2.445 1 97.69 277 PRO B CA 1
ATOM 4599 C C . PRO B 1 277 ? -15.914 24.781 -2.004 1 97.69 277 PRO B C 1
ATOM 4601 O O . PRO B 1 277 ? -16.375 24.469 -0.904 1 97.69 277 PRO B O 1
ATOM 4604 N N . MET B 1 278 ? -15.43 23.938 -2.773 1 97.44 278 MET B N 1
ATOM 4605 C CA . MET B 1 278 ? -15.367 22.516 -2.441 1 97.44 278 MET B CA 1
ATOM 4606 C C . MET B 1 278 ? -14.484 22.281 -1.218 1 97.44 278 MET B C 1
ATOM 4608 O O . MET B 1 278 ? -14.859 21.531 -0.311 1 97.44 278 MET B O 1
ATOM 4612 N N . PHE B 1 279 ? -13.414 22.938 -1.185 1 98.19 279 PHE B N 1
ATOM 4613 C CA . PHE B 1 279 ? -12.5 22.734 -0.069 1 98.19 279 PHE B CA 1
ATOM 4614 C C . PHE B 1 279 ? -12.953 23.531 1.154 1 98.19 279 PHE B C 1
ATOM 4616 O O . PHE B 1 279 ? -12.641 23.156 2.289 1 98.19 279 PHE B O 1
ATOM 4623 N N . GLU B 1 280 ? -13.703 24.594 0.947 1 98.06 280 GLU B N 1
ATOM 4624 C CA . GLU B 1 280 ? -14.352 25.266 2.07 1 98.06 280 GLU B CA 1
ATOM 4625 C C . GLU B 1 280 ? -15.328 24.344 2.781 1 98.06 280 GLU B C 1
ATOM 4627 O O . GLU B 1 280 ? -15.344 24.266 4.012 1 98.06 280 GLU B O 1
ATOM 4632 N N . GLU B 1 281 ? -16.062 23.719 1.926 1 97.56 281 GLU B N 1
ATOM 4633 C CA . GLU B 1 281 ? -17.016 22.75 2.473 1 97.56 281 GLU B CA 1
ATOM 4634 C C . GLU B 1 281 ? -16.297 21.594 3.174 1 97.56 281 GLU B C 1
ATOM 4636 O O . GLU B 1 281 ? -16.703 21.172 4.258 1 97.56 281 GLU B O 1
ATOM 4641 N N . LEU B 1 282 ? -15.266 21.062 2.605 1 98.31 282 LEU B N 1
ATOM 4642 C CA . LEU B 1 282 ? -14.484 19.984 3.213 1 98.31 282 LEU B CA 1
ATOM 4643 C C . LEU B 1 282 ? -13.922 20.422 4.562 1 98.31 282 LEU B C 1
ATOM 4645 O O . LEU B 1 282 ? -13.992 19.672 5.539 1 98.31 282 LEU B O 1
ATOM 4649 N N . ALA B 1 283 ? -13.375 21.641 4.605 1 98.19 283 ALA B N 1
ATOM 4650 C CA . ALA B 1 283 ? -12.812 22.172 5.848 1 98.19 283 ALA B CA 1
ATOM 4651 C C . ALA B 1 283 ? -13.875 22.234 6.941 1 98.19 283 ALA B C 1
ATOM 4653 O O . ALA B 1 283 ? -13.625 21.859 8.086 1 98.19 283 ALA B O 1
ATOM 4654 N N . ARG B 1 284 ? -15.031 22.688 6.555 1 97.25 284 ARG B N 1
ATOM 4655 C CA . ARG B 1 284 ? -16.125 22.781 7.504 1 97.25 284 ARG B CA 1
ATOM 4656 C C . ARG B 1 284 ? -16.562 21.391 7.977 1 97.25 284 ARG B C 1
ATOM 4658 O O . ARG B 1 284 ? -16.734 21.172 9.18 1 97.25 284 ARG B O 1
ATOM 4665 N N . ASN B 1 285 ? -16.703 20.516 7.059 1 98.06 285 ASN B N 1
ATOM 4666 C CA . ASN B 1 285 ? -17.141 19.156 7.391 1 98.06 285 ASN B CA 1
ATOM 4667 C C . ASN B 1 285 ? -16.125 18.453 8.289 1 98.06 285 ASN B C 1
ATOM 4669 O O . ASN B 1 285 ? -16.516 17.75 9.234 1 98.06 285 ASN B O 1
ATOM 4673 N N . VAL B 1 286 ? -14.859 18.578 7.992 1 97.69 286 VAL B N 1
ATOM 4674 C CA . VAL B 1 286 ? -13.805 17.953 8.781 1 97.69 286 VAL B CA 1
ATOM 4675 C C . VAL B 1 286 ? -13.828 18.5 10.211 1 97.69 286 VAL B C 1
ATOM 4677 O O . VAL B 1 286 ? -13.68 17.75 11.172 1 97.69 286 VAL B O 1
ATOM 4680 N N . ALA B 1 287 ? -14.008 19.797 10.352 1 95.81 287 ALA B N 1
ATOM 4681 C CA . ALA B 1 287 ? -14.039 20.438 11.664 1 95.81 287 ALA B CA 1
ATOM 4682 C C . ALA B 1 287 ? -15.234 19.969 12.484 1 95.81 287 ALA B C 1
ATOM 4684 O O . ALA B 1 287 ? -15.117 19.703 13.68 1 95.81 287 ALA B O 1
ATOM 4685 N N . ASP B 1 288 ? -16.328 19.703 11.82 1 95.88 288 ASP B N 1
ATOM 4686 C CA . ASP B 1 288 ? -17.594 19.484 12.516 1 95.88 288 ASP B CA 1
ATOM 4687 C C . ASP B 1 288 ? -17.859 18 12.719 1 95.88 288 ASP B C 1
ATOM 4689 O O . ASP B 1 288 ? -18.594 17.609 13.617 1 95.88 288 ASP B O 1
ATOM 4693 N N . ALA B 1 289 ? -17.312 17.188 11.867 1 96.12 289 ALA B N 1
ATOM 4694 C CA . ALA B 1 289 ? -17.641 15.758 11.883 1 96.12 289 ALA B CA 1
ATOM 4695 C C . ALA B 1 289 ? -17.109 15.086 13.148 1 96.12 289 ALA B C 1
ATOM 4697 O O . ALA B 1 289 ? -15.906 15.117 13.414 1 96.12 289 ALA B O 1
ATOM 4698 N N . PRO B 1 290 ? -17.969 14.477 13.922 1 95.31 290 PRO B N 1
ATOM 4699 C CA . PRO B 1 290 ? -17.516 13.734 15.102 1 95.31 290 PRO B CA 1
ATOM 4700 C C . PRO B 1 290 ? -16.969 12.359 14.75 1 95.31 290 PRO B C 1
ATOM 4702 O O . PRO B 1 290 ? -17.281 11.805 13.695 1 95.31 290 PRO B O 1
ATOM 4705 N N . PRO B 1 291 ? -16.094 11.828 15.641 1 95.38 291 PRO B N 1
ATOM 4706 C CA . PRO B 1 291 ? -15.664 10.445 15.43 1 95.38 291 PRO B CA 1
ATOM 4707 C C . PRO B 1 291 ? -16.797 9.438 15.586 1 95.38 291 PRO B C 1
ATOM 4709 O O . PRO B 1 291 ? -17.562 9.508 16.547 1 95.38 291 PRO B O 1
ATOM 4712 N N . ARG B 1 292 ? -16.906 8.578 14.648 1 96.06 292 ARG B N 1
ATOM 4713 C CA . ARG B 1 292 ? -17.953 7.555 14.656 1 96.06 292 ARG B CA 1
ATOM 4714 C C . ARG B 1 292 ? -17.344 6.156 14.734 1 96.06 292 ARG B C 1
ATOM 4716 O O . ARG B 1 292 ? -16.203 5.941 14.32 1 96.06 292 ARG B O 1
ATOM 4723 N N . ARG B 1 293 ? -18.156 5.324 15.297 1 95.56 293 ARG B N 1
ATOM 4724 C CA . ARG B 1 293 ? -17.797 3.91 15.25 1 95.56 293 ARG B CA 1
ATOM 4725 C C . ARG B 1 293 ? -18.203 3.285 13.922 1 95.56 293 ARG B C 1
ATOM 4727 O O . ARG B 1 293 ? -19.391 3.174 13.625 1 95.56 293 ARG B O 1
ATOM 4734 N N . PRO B 1 294 ? -17.25 2.828 13.172 1 96.56 294 PRO B N 1
ATOM 4735 C CA . PRO B 1 294 ? -17.609 2.273 11.867 1 96.56 294 PRO B CA 1
ATOM 4736 C C . PRO B 1 294 ? -18.062 0.819 11.945 1 96.56 294 PRO B C 1
ATOM 4738 O O . PRO B 1 294 ? -17.844 0.157 12.969 1 96.56 294 PRO B O 1
ATOM 4741 N N . SER B 1 295 ? -18.734 0.412 10.906 1 96.75 295 SER B N 1
ATOM 4742 C CA . SER B 1 295 ? -19.094 -0.986 10.688 1 96.75 295 SER B CA 1
ATOM 4743 C C . SER B 1 295 ? -18.375 -1.551 9.461 1 96.75 295 SER B C 1
ATOM 4745 O O . SER B 1 295 ? -18.922 -1.543 8.359 1 96.75 295 SER B O 1
ATOM 4747 N N . PRO B 1 296 ? -17.156 -2.02 9.695 1 94.06 296 PRO B N 1
ATOM 4748 C CA . PRO B 1 296 ? -16.422 -2.545 8.547 1 94.06 296 PRO B CA 1
ATOM 4749 C C . PRO B 1 296 ? -17.141 -3.682 7.84 1 94.06 296 PRO B C 1
ATOM 4751 O O . PRO B 1 296 ? -17.875 -4.445 8.477 1 94.06 296 PRO B O 1
ATOM 4754 N N . LEU B 1 297 ? -16.906 -3.736 6.551 1 93.12 297 LEU B N 1
ATOM 4755 C CA . LEU B 1 297 ? -17.531 -4.777 5.742 1 93.12 297 LEU B CA 1
ATOM 4756 C C . LEU B 1 297 ? -16.703 -6.062 5.785 1 93.12 297 LEU B C 1
ATOM 4758 O O . LEU B 1 297 ? -15.484 -6.02 5.949 1 93.12 297 LEU B O 1
ATOM 4762 N N . SER B 1 298 ? -17.438 -7.188 5.652 1 85.12 298 SER B N 1
ATOM 4763 C CA . SER B 1 298 ? -16.734 -8.438 5.375 1 85.12 298 SER B CA 1
ATOM 4764 C C . SER B 1 298 ? -16.109 -8.414 3.988 1 85.12 298 SER B C 1
ATOM 4766 O O . SER B 1 298 ? -16.406 -7.539 3.174 1 85.12 298 SER B O 1
ATOM 4768 N N . GLN B 1 299 ? -15.258 -9.336 3.76 1 77.88 299 GLN B N 1
ATOM 4769 C CA . GLN B 1 299 ? -14.633 -9.43 2.443 1 77.88 299 GLN B CA 1
ATOM 4770 C C . GLN B 1 299 ? -15.68 -9.57 1.345 1 77.88 299 GLN B C 1
ATOM 4772 O O . GLN B 1 299 ? -15.602 -8.898 0.314 1 77.88 299 GLN B O 1
ATOM 4777 N N . ASP B 1 300 ? -16.625 -10.469 1.556 1 76.44 300 ASP B N 1
ATOM 4778 C CA . ASP B 1 300 ? -17.688 -10.672 0.583 1 76.44 300 ASP B CA 1
ATOM 4779 C C . ASP B 1 300 ? -18.516 -9.406 0.403 1 76.44 300 ASP B C 1
ATOM 4781 O O . ASP B 1 300 ? -18.938 -9.078 -0.71 1 76.44 300 ASP B O 1
ATOM 4785 N N . GLY B 1 301 ? -18.781 -8.766 1.496 1 84.69 301 GLY B N 1
ATOM 4786 C CA . GLY B 1 301 ? -19.5 -7.508 1.429 1 84.69 301 GLY B CA 1
ATOM 4787 C C . GLY B 1 301 ? -18.781 -6.453 0.606 1 84.69 301 GLY B C 1
ATOM 4788 O O . GLY B 1 301 ? -19.422 -5.734 -0.172 1 84.69 301 GLY B O 1
ATOM 4789 N N . LEU B 1 302 ? -17.516 -6.387 0.764 1 87.62 302 LEU B N 1
ATOM 4790 C CA . LEU B 1 302 ? -16.703 -5.422 0.025 1 87.62 302 LEU B CA 1
ATOM 4791 C C . LEU B 1 302 ? -16.688 -5.754 -1.463 1 87.62 302 LEU B C 1
ATOM 4793 O O . LEU B 1 302 ? -16.906 -4.875 -2.303 1 87.62 302 LEU B O 1
ATOM 4797 N N . LEU B 1 303 ? -16.453 -7.02 -1.776 1 78.38 303 LEU B N 1
ATOM 4798 C CA . LEU B 1 303 ? -16.438 -7.457 -3.168 1 78.38 303 LEU B CA 1
ATOM 4799 C C . LEU B 1 303 ? -17.797 -7.258 -3.814 1 78.38 303 LEU B C 1
ATOM 4801 O O . LEU B 1 303 ? -17.891 -6.973 -5.012 1 78.38 303 LEU B O 1
ATOM 4805 N N . GLY B 1 304 ? -18.828 -7.367 -3.033 1 83.12 304 GLY B N 1
ATOM 4806 C CA . GLY B 1 304 ? -20.188 -7.215 -3.508 1 83.12 304 GLY B CA 1
ATOM 4807 C C . GLY B 1 304 ? -20.5 -5.816 -3.998 1 83.12 304 GLY B C 1
ATOM 4808 O O . GLY B 1 304 ? -21.453 -5.609 -4.746 1 83.12 304 GLY B O 1
ATOM 4809 N N . LEU B 1 305 ? -19.719 -4.859 -3.615 1 89.25 305 LEU B N 1
ATOM 4810 C CA . LEU B 1 305 ? -19.906 -3.48 -4.055 1 89.25 305 LEU B CA 1
ATOM 4811 C C . LEU B 1 305 ? -19.547 -3.324 -5.527 1 89.25 305 LEU B C 1
ATOM 4813 O O . LEU B 1 305 ? -19.906 -2.328 -6.156 1 89.25 305 LEU B O 1
ATOM 4817 N N . PHE B 1 306 ? -18.719 -4.25 -6.008 1 80.06 306 PHE B N 1
ATOM 4818 C CA . PHE B 1 306 ? -18.203 -4.152 -7.367 1 80.06 306 PHE B CA 1
ATOM 4819 C C . PHE B 1 306 ? -18.875 -5.18 -8.273 1 80.06 306 PHE B C 1
ATOM 4821 O O . PHE B 1 306 ? -18.656 -5.172 -9.492 1 80.06 306 PHE B O 1
ATOM 4828 N N . LYS B 1 307 ? -19.312 -6.289 -7.699 1 64.56 307 LYS B N 1
ATOM 4829 C CA . LYS B 1 307 ? -19.859 -7.371 -8.508 1 64.56 307 LYS B CA 1
ATOM 4830 C C . LYS B 1 307 ? -20.938 -6.844 -9.469 1 64.56 307 LYS B C 1
ATOM 4832 O O . LYS B 1 307 ? -21.875 -6.16 -9.047 1 64.56 307 LYS B O 1
ATOM 4837 N N . GLY B 1 308 ? -20.375 -6.539 -10.586 1 56.66 308 GLY B N 1
ATOM 4838 C CA . GLY B 1 308 ? -21.438 -6.527 -11.586 1 56.66 308 GLY B CA 1
ATOM 4839 C C . GLY B 1 308 ? -22.188 -7.84 -11.68 1 56.66 308 GLY B C 1
ATOM 4840 O O . GLY B 1 308 ? -21.719 -8.867 -11.188 1 56.66 308 GLY B O 1
ATOM 4841 N N . GLU B 1 309 ? -23.5 -7.941 -11.82 1 50.28 309 GLU B N 1
ATOM 4842 C CA . GLU B 1 309 ? -24.375 -9.109 -11.922 1 50.28 309 GLU B CA 1
ATOM 4843 C C . GLU B 1 309 ? -23.656 -10.273 -12.609 1 50.28 309 GLU B C 1
ATOM 4845 O O . GLU B 1 309 ? -23.875 -11.438 -12.273 1 50.28 309 GLU B O 1
ATOM 4850 N N . SER B 1 310 ? -22.75 -10.047 -13.586 1 49.47 310 SER B N 1
ATOM 4851 C CA . SER B 1 310 ? -22.438 -11.109 -14.539 1 49.47 310 SER B CA 1
ATOM 4852 C C . SER B 1 310 ? -21.031 -11.648 -14.328 1 49.47 310 SER B C 1
ATOM 4854 O O . SER B 1 310 ? -20.641 -12.664 -14.922 1 49.47 310 SER B O 1
ATOM 4856 N N . VAL B 1 311 ? -20.234 -11.195 -13.352 1 55.31 311 VAL B N 1
ATOM 4857 C CA . VAL B 1 311 ? -18.828 -11.57 -13.43 1 55.31 311 VAL B CA 1
ATOM 4858 C C . VAL B 1 311 ? -18.578 -12.836 -12.617 1 55.31 311 VAL B C 1
ATOM 4860 O O . VAL B 1 311 ? -18.984 -12.922 -11.453 1 55.31 311 VAL B O 1
ATOM 4863 N N . GLY B 1 312 ? -18.062 -13.922 -13.148 1 61.56 312 GLY B N 1
ATOM 4864 C CA . GLY B 1 312 ? -17.594 -15.18 -12.594 1 61.56 312 GLY B CA 1
ATOM 4865 C C . GLY B 1 312 ? -18.703 -16.188 -12.375 1 61.56 312 GLY B C 1
ATOM 4866 O O . GLY B 1 312 ? -18.469 -17.297 -11.875 1 61.56 312 GLY B O 1
ATOM 4867 N N . ARG B 1 313 ? -19.875 -15.781 -12.594 1 60.16 313 ARG B N 1
ATOM 4868 C CA . ARG B 1 313 ? -21.031 -16.609 -12.25 1 60.16 313 ARG B CA 1
ATOM 4869 C C . ARG B 1 313 ? -21 -17.922 -13.023 1 60.16 313 ARG B C 1
ATOM 4871 O O . ARG B 1 313 ? -21.438 -18.969 -12.516 1 60.16 313 ARG B O 1
ATOM 4878 N N . ASN B 1 314 ? -20.25 -17.812 -14.094 1 70.56 314 ASN B N 1
ATOM 4879 C CA . ASN B 1 314 ? -20.328 -19.031 -14.898 1 70.56 314 ASN B CA 1
ATOM 4880 C C . ASN B 1 314 ? -19.078 -19.891 -14.734 1 70.56 314 ASN B C 1
ATOM 4882 O O . ASN B 1 314 ? -18.953 -20.938 -15.367 1 70.56 314 ASN B O 1
ATOM 4886 N N . VAL B 1 315 ? -18.297 -19.562 -13.82 1 80.69 315 VAL B N 1
ATOM 4887 C CA . VAL B 1 315 ? -17.078 -20.344 -13.695 1 80.69 315 VAL B CA 1
ATOM 4888 C C . VAL B 1 315 ? -17.203 -21.297 -12.508 1 80.69 315 VAL B C 1
ATOM 4890 O O . VAL B 1 315 ? -17.641 -20.922 -11.43 1 80.69 315 VAL B O 1
ATOM 4893 N N . VAL B 1 316 ? -16.922 -22.578 -12.773 1 86.19 316 VAL B N 1
ATOM 4894 C CA . VAL B 1 316 ? -16.859 -23.594 -11.727 1 86.19 316 VAL B CA 1
ATOM 4895 C C . VAL B 1 316 ? -15.398 -23.906 -11.398 1 86.19 316 VAL B C 1
ATOM 4897 O O . VAL B 1 316 ? -14.617 -24.25 -12.289 1 86.19 316 VAL B O 1
ATOM 4900 N N . LEU B 1 317 ? -15.07 -23.75 -10.125 1 91.69 317 LEU B N 1
ATOM 4901 C CA . LEU B 1 317 ? -13.703 -24.031 -9.703 1 91.69 317 LEU B CA 1
ATOM 4902 C C . LEU B 1 317 ? -13.422 -25.531 -9.703 1 91.69 317 LEU B C 1
ATOM 4904 O O . LEU B 1 317 ? -14.18 -26.297 -9.125 1 91.69 317 LEU B O 1
ATOM 4908 N N . GLU B 1 318 ? -12.336 -25.953 -10.375 1 94.75 318 GLU B N 1
ATOM 4909 C CA . GLU B 1 318 ? -11.906 -27.359 -10.359 1 94.75 318 GLU B CA 1
ATOM 4910 C C . GLU B 1 318 ? -10.828 -27.594 -9.305 1 94.75 318 GLU B C 1
ATOM 4912 O O . GLU B 1 318 ? -9.695 -27.125 -9.445 1 94.75 318 GLU B O 1
ATOM 4917 N N . PRO B 1 319 ? -11.141 -28.297 -8.258 1 94.06 319 PRO B N 1
ATOM 4918 C CA . PRO B 1 319 ? -10.148 -28.562 -7.215 1 94.06 319 PRO B CA 1
ATOM 4919 C C . PRO B 1 319 ? -8.969 -29.391 -7.719 1 94.06 319 PRO B C 1
ATOM 4921 O O . PRO B 1 319 ? -9.148 -30.281 -8.555 1 94.06 319 PRO B O 1
ATOM 4924 N N . ALA B 1 320 ? -7.816 -29.094 -7.242 1 92.88 320 ALA B N 1
ATOM 4925 C CA . ALA B 1 320 ? -6.641 -29.906 -7.539 1 92.88 320 ALA B CA 1
ATOM 4926 C C . ALA B 1 320 ? -6.625 -31.172 -6.691 1 92.88 320 ALA B C 1
ATOM 4928 O O . ALA B 1 320 ? -7.219 -31.219 -5.609 1 92.88 320 ALA B O 1
ATOM 4929 N N . THR B 1 321 ? -6.023 -32.25 -7.195 1 91 321 THR B N 1
ATOM 4930 C CA . THR B 1 321 ? -5.82 -33.5 -6.457 1 91 321 THR B CA 1
ATOM 4931 C C . THR B 1 321 ? -4.348 -33.688 -6.117 1 91 321 THR B C 1
ATOM 4933 O O . THR B 1 321 ? -3.482 -33 -6.672 1 91 321 THR B O 1
ATOM 4936 N N . MET B 1 322 ? -4.133 -34.531 -5.188 1 87.44 322 MET B N 1
ATOM 4937 C CA . MET B 1 322 ? -2.746 -34.812 -4.836 1 87.44 322 MET B CA 1
ATOM 4938 C C . MET B 1 322 ? -1.99 -35.406 -6.031 1 87.44 322 MET B C 1
ATOM 4940 O O . MET B 1 322 ? -0.797 -35.125 -6.199 1 87.44 322 MET B O 1
ATOM 4944 N N . GLU B 1 323 ? -2.688 -36.156 -6.828 1 87.25 323 GLU B N 1
ATOM 4945 C CA . GLU B 1 323 ? -2.09 -36.656 -8.055 1 87.25 323 GLU B CA 1
ATOM 4946 C C . GLU B 1 323 ? -1.661 -35.531 -8.984 1 87.25 323 GLU B C 1
ATOM 4948 O O . GLU B 1 323 ? -0.604 -35.594 -9.609 1 87.25 323 GLU B O 1
ATOM 4953 N N . ASP B 1 324 ? -2.451 -34.5 -9.047 1 90.69 324 ASP B N 1
ATOM 4954 C CA . ASP B 1 324 ? -2.111 -33.312 -9.828 1 90.69 324 ASP B CA 1
ATOM 4955 C C . ASP B 1 324 ? -0.816 -32.688 -9.328 1 90.69 324 ASP B C 1
ATOM 4957 O O . ASP B 1 324 ? 0.014 -32.219 -10.125 1 90.69 324 ASP B O 1
ATOM 4961 N N . MET B 1 325 ? -0.74 -32.625 -8.039 1 89.69 325 MET B N 1
ATOM 4962 C CA . MET B 1 325 ? 0.316 -31.859 -7.391 1 89.69 325 MET B CA 1
ATOM 4963 C C . MET B 1 325 ? 1.658 -32.562 -7.496 1 89.69 325 MET B C 1
ATOM 4965 O O . MET B 1 325 ? 2.684 -31.953 -7.766 1 89.69 325 MET B O 1
ATOM 4969 N N . CYS B 1 326 ? 1.785 -33.875 -7.219 1 84.56 326 CYS B N 1
ATOM 4970 C CA . CYS B 1 326 ? 3.035 -34.594 -7.055 1 84.56 326 CYS B CA 1
ATOM 4971 C C . CYS B 1 326 ? 3.299 -35.5 -8.25 1 84.56 326 CYS B C 1
ATOM 4973 O O . CYS B 1 326 ? 4.406 -36.031 -8.406 1 84.56 326 CYS B O 1
ATOM 4975 N N . GLY B 1 327 ? 2.572 -35.531 -9.117 1 69.31 327 GLY B N 1
ATOM 4976 C CA . GLY B 1 327 ? 2.701 -36.531 -10.164 1 69.31 327 GLY B CA 1
ATOM 4977 C C . GLY B 1 327 ? 2.357 -37.938 -9.703 1 69.31 327 GLY B C 1
ATOM 4978 O O . GLY B 1 327 ? 2.1 -38.156 -8.516 1 69.31 327 GLY B O 1
ATOM 4979 N N . SER B 1 328 ? 2.109 -38.938 -10.516 1 57.75 328 SER B N 1
ATOM 4980 C CA . SER B 1 328 ? 1.66 -40.312 -10.281 1 57.75 328 SER B CA 1
ATOM 4981 C C . SER B 1 328 ? 2.52 -41 -9.234 1 57.75 328 SER B C 1
ATOM 4983 O O . SER B 1 328 ? 2.082 -41.969 -8.609 1 57.75 328 SER B O 1
ATOM 4985 N N . THR B 1 329 ? 3.693 -40.562 -8.945 1 50.34 329 THR B N 1
ATOM 4986 C CA . THR B 1 329 ? 4.473 -41.438 -8.062 1 50.34 329 THR B CA 1
ATOM 4987 C C . THR B 1 329 ? 4.117 -41.188 -6.602 1 50.34 329 THR B C 1
ATOM 4989 O O . THR B 1 329 ? 4.605 -41.875 -5.707 1 50.34 329 THR B O 1
ATOM 4992 N N . ALA B 1 330 ? 3.682 -40.188 -6.176 1 50.47 330 ALA B N 1
ATOM 4993 C CA . ALA B 1 330 ? 3.527 -39.906 -4.75 1 50.47 330 ALA B CA 1
ATOM 4994 C C . ALA B 1 330 ? 2.359 -40.688 -4.156 1 50.47 330 ALA B C 1
ATOM 4996 O O . ALA B 1 330 ? 1.209 -40.25 -4.234 1 50.47 330 ALA B O 1
ATOM 4997 N N . VAL B 1 331 ? 2.371 -41.969 -4.32 1 43.81 331 VAL B N 1
ATOM 4998 C CA . VAL B 1 331 ? 1.444 -42.906 -3.666 1 43.81 331 VAL B CA 1
ATOM 4999 C C . VAL B 1 331 ? 1.399 -42.594 -2.166 1 43.81 331 VAL B C 1
ATOM 5001 O O . VAL B 1 331 ? 2.426 -42.312 -1.557 1 43.81 331 VAL B O 1
ATOM 5004 N N . SER B 1 332 ? 0.223 -42.5 -1.632 1 43.97 332 SER B N 1
ATOM 5005 C CA . SER B 1 332 ? -0.161 -42.406 -0.229 1 43.97 332 SER B CA 1
ATOM 5006 C C . SER B 1 332 ? 0.733 -43.25 0.663 1 43.97 332 SER B C 1
ATOM 5008 O O . SER B 1 332 ? 0.771 -44.469 0.521 1 43.97 332 SER B O 1
ATOM 5010 N N . LYS B 1 333 ? 1.898 -42.812 1.015 1 40.16 333 LYS B N 1
ATOM 5011 C CA . LYS B 1 333 ? 2.457 -43.688 2.059 1 40.16 333 LYS B CA 1
ATOM 5012 C C . LYS B 1 333 ? 1.433 -43.938 3.16 1 40.16 333 LYS B C 1
ATOM 5014 O O . LYS B 1 333 ? 0.852 -43 3.709 1 40.16 333 LYS B O 1
ATOM 5019 N N . PRO B 1 334 ? 0.921 -45.094 3.314 1 38.31 334 PRO B N 1
ATOM 5020 C CA . PRO B 1 334 ? 0.029 -45.438 4.426 1 38.31 334 PRO B CA 1
ATOM 5021 C C . PRO B 1 334 ? 0.551 -44.969 5.773 1 38.31 334 PRO B C 1
ATOM 5023 O O . PRO B 1 334 ? 1.765 -44.875 5.977 1 38.31 334 PRO B O 1
ATOM 5026 N N . SER B 1 335 ? -0.131 -44.031 6.348 1 35.28 335 SER B N 1
ATOM 5027 C CA . SER B 1 335 ? 0.15 -43.656 7.73 1 35.28 335 SER B CA 1
ATOM 5028 C C . SER B 1 335 ? 0.601 -44.844 8.547 1 35.28 335 SER B C 1
ATOM 5030 O O . SER B 1 335 ? -0.041 -45.906 8.516 1 35.28 335 SER B O 1
ATOM 5032 N N . LEU B 1 336 ? 1.866 -45.094 8.734 1 32.69 336 LEU B N 1
ATOM 5033 C CA . LEU B 1 336 ? 2.314 -46.094 9.695 1 32.69 336 LEU B CA 1
ATOM 5034 C C . LEU B 1 336 ? 1.527 -46 10.992 1 32.69 336 LEU B C 1
ATOM 5036 O O . LEU B 1 336 ? 1.621 -45 11.711 1 32.69 336 LEU B O 1
ATOM 5040 N N . GLU B 1 337 ? 0.321 -46.5 11.062 1 31.75 337 GLU B N 1
ATOM 5041 C CA . GLU B 1 337 ? -0.366 -46.781 12.32 1 31.75 337 GLU B CA 1
ATOM 5042 C C . GLU B 1 337 ? 0.563 -47.469 13.312 1 31.75 337 GLU B C 1
ATOM 5044 O O . GLU B 1 337 ? 1.043 -48.594 13.062 1 31.75 337 GLU B O 1
ATOM 5049 N N . VAL B 1 338 ? 1.454 -46.75 14.031 1 32.69 338 VAL B N 1
ATOM 5050 C CA . VAL B 1 338 ? 2.074 -47.375 15.195 1 32.69 338 VAL B CA 1
ATOM 5051 C C . VAL B 1 338 ? 0.995 -47.938 16.109 1 32.69 338 VAL B C 1
ATOM 5053 O O . VAL B 1 338 ? 0.167 -47.219 16.656 1 32.69 338 VAL B O 1
ATOM 5056 N N . ILE B 1 339 ? 0.518 -49.094 15.82 1 32.09 339 ILE B N 1
ATOM 5057 C CA . ILE B 1 339 ? -0.239 -49.906 16.766 1 32.09 339 ILE B CA 1
ATOM 5058 C C . ILE B 1 339 ? 0.59 -50.125 18.031 1 32.09 339 ILE B C 1
ATOM 5060 O O . ILE B 1 339 ? 1.636 -50.781 17.969 1 32.09 339 ILE B O 1
ATOM 5064 N N . TYR B 1 340 ? 0.628 -49.031 18.922 1 30.59 340 TYR B N 1
ATOM 5065 C CA . TYR B 1 340 ? 1.097 -49.344 20.266 1 30.59 340 TYR B CA 1
ATOM 5066 C C . TYR B 1 340 ? 0.372 -50.562 20.828 1 30.59 340 TYR B C 1
ATOM 5068 O O . TYR B 1 340 ? -0.858 -50.594 20.906 1 30.59 340 TYR B O 1
ATOM 5076 N N . ASP B 1 341 ? 0.83 -51.719 20.469 1 28.55 341 ASP B N 1
ATOM 5077 C CA . ASP B 1 341 ? 0.455 -52.938 21.188 1 28.55 341 ASP B CA 1
ATOM 5078 C C . ASP B 1 341 ? 0.542 -52.719 22.703 1 28.55 341 ASP B C 1
ATOM 5080 O O . ASP B 1 341 ? 1.558 -52.25 23.219 1 28.55 341 ASP B O 1
ATOM 5084 N N . ASN B 1 342 ? -0.574 -52.344 23.312 1 29.31 342 ASN B N 1
ATOM 5085 C CA . ASN B 1 342 ? -0.744 -52.562 24.75 1 29.31 342 ASN B CA 1
ATOM 5086 C C . ASN B 1 342 ? -0.199 -53.906 25.188 1 29.31 342 ASN B C 1
ATOM 5088 O O . ASN B 1 342 ? -0.784 -54.938 24.875 1 29.31 342 ASN B O 1
ATOM 5092 N N . VAL B 1 343 ? 1.142 -54.188 25.031 1 24.77 343 VAL B N 1
ATOM 5093 C CA . VAL B 1 343 ? 1.582 -55.25 25.938 1 24.77 343 VAL B CA 1
ATOM 5094 C C . VAL B 1 343 ? 1.747 -54.688 27.344 1 24.77 343 VAL B C 1
ATOM 5096 O O . VAL B 1 343 ? 2.238 -53.562 27.516 1 24.77 343 VAL B O 1
#

pLDDT: mean 79.85, std 21.62, range [23.64, 98.75]

Secondary structure (DSSP, 8-state):
----------------HHHHHHHHHHHHHH-----------SS--EEEEEEE-TTSSHHHHHHHHHHHHHHTT--EEEEE-STT--TTTTTTTTPPPPBHHHHHHHHHHTT----HHHH-EEETTEEEEE---PPTTSS-HHHHHHHHHHHHHHTTGGG---SEEEEE---S---HHHHHHHHTT--SEEEEEE-SSHHHHHHHHHHHHHHHHHHHTT---EEEEEEEEEE-S--HHHHHHHHHT--EEEEEE--HHHHHHHHTT-----TTSTTHHHHHHHHHHHHHPPPB---PPPHHHHHTTT--TTTTTTPPPEE--HHHHH-TT--------------/----------------HHHHHHHHHHHHHH-----------SS--EEEEEEE-TTSSHHHHHHHHHHHHHHTT--EEEEE-STT--TTTTTTTTPPPPBHHHHHHHHHHTT----HHHH-EEETTEEEEE---PPTTSS-HHHHHHHHHHHHHHTTGGG---SEEEEE---SS--HHHHHHHHTT--SEEEEEE-SSHHHHHHHHHHHHHHHHHHHTT---EEEEEEEEEE-S--HHHHHHHHHT--EEEEEE--HHHHHHHHTT-----TTSTTHHHHHHHHHHHHHPPPB---PPPHHHHHTTT--TTTTTT---EE--HHHHH-TT--------------

InterPro domains:
  IPR000392 NifH/frxC family [PF00142] (46-307)
  IPR000392 NifH/frxC family [PS51026] (45-312)
  IPR000392 NifH/frxC family [PTHR42864] (47-306)
  IPR010246 Chlorophyllide reductase iron protein subunit X [TIGR02016] (46-332)
  IPR027417 P-loop containing nucleoside triphosphate hydrolase [G3DSA:3.40.50.300] (46-305)
  IPR027417 P-loop containing nucleoside triphosphate hydrolase [SSF52540] (45-289)
  IPR030655 NifH/chlL conserved site [PS00692] (168-181)
  IPR030655 NifH/chlL conserved site [PS00746] (130-142)

Organism: Rhodospirillum centenum (strain ATCC 51521 / SW) (NCBI:txid414684)

Radius of gyration: 27.0 Å; Cα contacts (8 Å, |Δi|>4): 1348; chains: 2; bounding box: 90×90×91 Å